Protein AF-A0A9R1LRE7-F1 (afdb_monomer_lite)

Radius of gyration: 34.48 Å; chains: 1; bounding box: 91×64×92 Å

InterPro domains:
  IPR006769 Calcium uniporter protein, C-terminal [PF04678] (88-245)
  IPR006769 Calcium uniporter protein, C-terminal [PF04678] (315-432)
  IPR039055 MCU family [PTHR13462] (25-250)

Secondary structure (DSSP, 8-state):
--SSSTTSSS---PPPHHHHHHHHHHHHHHHHS------HHHHHHHHHHHHHHHHHHHHHH-S-SEEEHHHHHHHHHHTTS-SSHHHHHHHHHHHHHTTSSEEETTEEES-HHHHHHHHHHHS-S-S-HHHHHHHHHHHHHHHHHHHHHHHHHHHHHHHHHHHHHHHHHHHHHHHHHIIIIIS-HHHHHHHHHHHHHHHHHHHHHHHHHH-S---HHHHHHHHHHHHHHHHHHHTT--HHHHHHHHHHHH-TT-SHHHHHHHHHHHHHHHHHHHHHT-SS---HHHHHHHHHHHTTSTTHHHHHHHHHHH-TTT--HHHHHHHHHHHHHHHHHHHHHHHHHHHHHHHHHHHHHHHHHHHHHHHHIIIIIS-HHHHHHHHHHHHHHHHHHHHHHHHHHTS-S-HHHHHHHHHHHHHHHHHHHTT--HHHHHHHHHHTT-------------

Sequence (450 aa):
MWRAAASRLLLHRRPSPATATAACTLQNRRLLSANAEFTTGEARRVVRLVGVEMLKRSLRDRSEEVISYGEFLEECVEAGAARTHGQAEVLARAMEQSGVVLFFRGKVYLHPEKVVDLVISALPPLVEESDSDAREKEFEALKKKKQEIETQAHRQVRRIVWTGLGFLQLELGLIARLTYLEFSWDVMAPMTYFIAGFHLLAAYAYFLITSSDMSYRTFMEGMFDTRWRKLCVRHGFDIEKYRELERQIRCPLGGEHSKAATKGIFADIEWWLSDRQKDQVDYSDAYNKLLWISKANPNHQKVCDLVKRAVPFALTPENEARKEELKQLQKMMKEIEGRAHKHARRIICFGFACLIFQFALFFRLTYWEFSWDRIEPIAFFFGGTQLVCGYAYFIITSRNPSLQDFLQTLFMSRRRKLCAKQNFDMKRYLELQKHSGCPRKGDYCSQGRN

pLDDT: mean 70.46, std 22.26, range [28.55, 96.75]

Foldseek 3Di:
DPPPPPPPPDDPDPDDPVVVVVVVVVVVVVVVPDPDPCDVVNVVVVQLVQLVVQLVVVLVPDPDQKAFLVVNLVSSCVSSNDVDSVRSVVVVVVCCVVVCWPDDPRMIGRCVVVVVVVVVVPPPPPPPPVVVVVLVVVLVVLVVVLVVLLVVLLVVLVVVVVVVVVVVVVVVVVLVCCPPPPDDVLVSVVVVVLVVLVVVLVVLVCCLVVVDFPDPVRVSVVSSVVSSVVSCVVVVRDPVSNVLSVQCVVDVLRDPVSVVVVCVVVVVVVVVVVVVPPPDDAQPPVVVVVLVVLVVDPPSVVVVVVVCVVCVPNDPVVVVVLVVVLVVLVVVLVVLLVVLLVVLSVVSVVVSVVSVVVSVVLVCCCPPPDPPVVVVVVVVVVVVVVVVVLVVCCVVVVDDSIVSVVSVVSSVVSSVVSCVVVVRDPVSNVVSCVVVVPPPPDPPPPDDDD

Structure (mmCIF, N/CA/C/O backbone):
data_AF-A0A9R1LRE7-F1
#
_entry.id   AF-A0A9R1LRE7-F1
#
loop_
_atom_site.group_PDB
_atom_site.id
_atom_site.type_symbol
_atom_site.label_atom_id
_atom_site.label_alt_id
_atom_site.label_comp_id
_atom_site.label_asym_id
_atom_site.label_entity_id
_atom_site.label_seq_id
_atom_site.pdbx_PDB_ins_code
_atom_site.Cartn_x
_atom_site.Cartn_y
_atom_site.Cartn_z
_atom_site.occupancy
_atom_site.B_iso_or_equiv
_atom_site.auth_seq_id
_atom_site.auth_comp_id
_atom_site.auth_asym_id
_atom_site.auth_atom_id
_atom_site.pdbx_PDB_model_num
ATOM 1 N N . MET A 1 1 ? 38.451 3.645 10.344 1.00 44.53 1 MET A N 1
ATOM 2 C CA . MET A 1 1 ? 37.082 4.054 10.747 1.00 44.53 1 MET A CA 1
ATOM 3 C C . MET A 1 1 ? 36.419 3.076 11.734 1.00 44.53 1 MET A C 1
ATOM 5 O O . MET A 1 1 ? 35.219 2.868 11.677 1.00 44.53 1 MET A O 1
ATOM 9 N N . TRP A 1 2 ? 37.168 2.535 12.704 1.00 33.25 2 TRP A N 1
ATOM 10 C CA . TRP A 1 2 ? 36.652 1.632 13.754 1.00 33.25 2 TRP A CA 1
ATOM 11 C C . TRP A 1 2 ? 37.168 2.035 15.148 1.00 33.25 2 TRP A C 1
ATOM 13 O O . TRP A 1 2 ? 37.520 1.206 15.976 1.00 33.25 2 TRP A O 1
ATOM 23 N N . ARG A 1 3 ? 37.254 3.347 15.407 1.00 32.31 3 ARG A N 1
ATOM 24 C CA . ARG A 1 3 ? 37.638 3.912 16.718 1.00 32.31 3 ARG A CA 1
ATOM 25 C C . ARG A 1 3 ? 36.594 4.865 17.320 1.00 32.31 3 ARG A C 1
ATOM 27 O O . ARG A 1 3 ? 36.801 5.366 18.412 1.00 32.31 3 ARG A O 1
ATOM 34 N N . ALA A 1 4 ? 35.448 5.059 16.659 1.00 36.66 4 ALA A N 1
ATOM 35 C CA . ALA A 1 4 ? 34.365 5.931 17.136 1.00 36.66 4 ALA A CA 1
ATOM 36 C C . ALA A 1 4 ? 33.168 5.176 17.760 1.00 36.66 4 ALA A C 1
ATOM 38 O O . ALA A 1 4 ? 32.253 5.804 18.286 1.00 36.66 4 ALA A O 1
ATOM 39 N N . ALA A 1 5 ? 33.164 3.837 17.728 1.00 37.34 5 ALA A N 1
ATOM 40 C CA . ALA A 1 5 ? 32.059 3.012 18.235 1.00 37.34 5 ALA A CA 1
ATOM 41 C C . ALA A 1 5 ? 32.324 2.379 19.619 1.00 37.34 5 ALA A C 1
ATOM 43 O O . ALA A 1 5 ? 31.395 1.888 20.253 1.00 37.34 5 ALA A O 1
ATOM 44 N N . ALA A 1 6 ? 33.564 2.424 20.121 1.00 33.22 6 ALA A N 1
ATOM 45 C CA . ALA A 1 6 ? 33.956 1.774 21.377 1.00 33.22 6 ALA A CA 1
ATOM 46 C C . ALA A 1 6 ? 33.820 2.666 22.630 1.00 33.22 6 ALA A C 1
ATOM 48 O O . ALA A 1 6 ? 34.062 2.204 23.739 1.00 33.22 6 ALA A O 1
ATOM 49 N N . SER A 1 7 ? 33.387 3.923 22.485 1.00 33.75 7 SER A N 1
ATOM 50 C CA . SER A 1 7 ? 33.208 4.857 23.613 1.00 33.75 7 SER A CA 1
ATOM 51 C C . SER A 1 7 ? 31.792 4.846 24.203 1.00 33.75 7 SER A C 1
ATOM 53 O O . SER A 1 7 ? 31.518 5.576 25.149 1.00 33.75 7 SER A O 1
ATOM 55 N N . ARG A 1 8 ? 30.867 4.047 23.647 1.00 38.97 8 ARG A N 1
ATOM 56 C CA . ARG A 1 8 ? 29.451 4.002 24.070 1.00 38.97 8 ARG A CA 1
ATOM 57 C C . ARG A 1 8 ? 29.076 2.786 24.925 1.00 38.97 8 ARG A C 1
ATOM 59 O O . ARG A 1 8 ? 27.901 2.615 25.227 1.00 38.97 8 ARG A O 1
ATOM 66 N N . LEU A 1 9 ? 30.044 1.955 25.324 1.00 35.66 9 LEU A N 1
ATOM 67 C CA . LEU A 1 9 ? 29.782 0.682 26.015 1.00 35.66 9 LEU A CA 1
ATOM 68 C C . LEU A 1 9 ? 30.499 0.494 27.361 1.00 35.66 9 LEU A C 1
ATOM 70 O O . LEU A 1 9 ? 30.480 -0.607 27.901 1.00 35.66 9 LEU A O 1
ATOM 74 N N . LEU A 1 10 ? 31.060 1.546 27.965 1.00 34.59 10 LEU A N 1
ATOM 75 C CA . LEU A 1 10 ? 31.605 1.452 29.322 1.00 34.59 10 LEU A CA 1
ATOM 76 C C . LEU A 1 10 ? 30.907 2.418 30.288 1.00 34.59 10 LEU A C 1
ATOM 78 O O . LEU A 1 10 ? 31.054 3.632 30.207 1.00 34.59 10 LEU A O 1
ATOM 82 N N . LEU A 1 11 ? 30.204 1.792 31.239 1.00 32.25 11 LEU A N 1
ATOM 83 C CA . LEU A 1 11 ? 29.792 2.287 32.556 1.00 32.25 11 LEU A CA 1
ATOM 84 C C . LEU A 1 11 ? 28.585 3.236 32.608 1.00 32.25 11 LEU A C 1
ATOM 86 O O . LEU A 1 11 ? 28.690 4.414 32.938 1.00 32.25 11 LEU A O 1
ATOM 90 N N . HIS A 1 12 ? 27.389 2.649 32.502 1.00 31.73 12 HIS A N 1
ATOM 91 C CA . HIS A 1 12 ? 26.226 3.139 33.247 1.00 31.73 12 HIS A CA 1
ATOM 92 C C . HIS A 1 12 ? 26.426 2.817 34.742 1.00 31.73 12 HIS A C 1
ATOM 94 O O . HIS A 1 12 ? 25.847 1.887 35.301 1.00 31.73 12 HIS A O 1
ATOM 100 N N . ARG A 1 13 ? 27.334 3.553 35.393 1.00 33.34 13 ARG A N 1
ATOM 101 C CA . ARG A 1 13 ? 27.478 3.539 36.850 1.00 33.34 13 ARG A CA 1
ATOM 102 C C . ARG A 1 13 ? 26.334 4.393 37.397 1.00 33.34 13 ARG A C 1
ATOM 104 O O . ARG A 1 13 ? 26.286 5.589 37.117 1.00 33.34 13 ARG A O 1
ATOM 111 N N . ARG A 1 14 ? 25.388 3.773 38.116 1.00 35.31 14 ARG A N 1
ATOM 112 C CA . ARG A 1 14 ? 24.304 4.484 38.818 1.00 35.31 14 ARG A CA 1
ATOM 113 C C . ARG A 1 14 ? 24.906 5.666 39.599 1.00 35.31 14 ARG A C 1
ATOM 115 O O . ARG A 1 14 ? 25.836 5.426 40.375 1.00 35.31 14 ARG A O 1
ATOM 122 N N . PRO A 1 15 ? 24.427 6.909 39.416 1.00 34.44 15 PRO A N 1
ATOM 123 C CA . PRO A 1 15 ? 24.863 8.005 40.266 1.00 34.44 15 PRO A CA 1
ATOM 124 C C . PRO A 1 15 ? 24.405 7.711 41.697 1.00 34.44 15 PRO A C 1
ATOM 126 O O . PRO A 1 15 ? 23.284 7.250 41.918 1.00 34.44 15 PRO A O 1
ATOM 129 N N . SER A 1 16 ? 25.295 7.922 42.668 1.00 37.50 16 SER A N 1
ATOM 130 C CA . SER A 1 16 ? 24.923 7.832 44.078 1.00 37.50 16 SER A CA 1
ATOM 131 C C . SER A 1 16 ? 23.875 8.915 44.392 1.00 37.50 16 SER A C 1
ATOM 133 O O . SER A 1 16 ? 23.846 9.956 43.726 1.00 37.50 16 SER A O 1
ATOM 135 N N . PRO A 1 17 ? 23.015 8.708 45.402 1.00 42.72 17 PRO A N 1
ATOM 136 C CA . PRO A 1 17 ? 21.925 9.629 45.722 1.00 42.72 17 PRO A CA 1
ATOM 137 C C . PRO A 1 17 ? 22.387 11.054 46.078 1.00 42.72 17 PRO A C 1
ATOM 139 O O . PRO A 1 17 ? 21.560 11.955 46.098 1.00 42.72 17 PRO A O 1
ATOM 142 N N . ALA A 1 18 ? 23.685 11.299 46.299 1.00 42.97 18 ALA A N 1
ATOM 143 C CA . ALA A 1 18 ? 24.215 12.627 46.612 1.00 42.97 18 ALA A CA 1
ATOM 144 C C . ALA A 1 18 ? 24.410 13.541 45.380 1.00 42.97 18 ALA A C 1
ATOM 146 O O . ALA A 1 18 ? 24.288 14.760 45.497 1.00 42.97 18 ALA A O 1
ATOM 147 N N . THR A 1 19 ? 24.678 12.998 44.183 1.00 40.38 19 THR A N 1
ATOM 148 C CA . THR A 1 19 ? 24.921 13.818 42.973 1.00 40.38 19 THR A CA 1
ATOM 149 C C . THR A 1 19 ? 23.644 14.196 42.219 1.00 40.38 19 THR A C 1
ATOM 151 O O . THR A 1 19 ? 23.616 15.237 41.561 1.00 40.38 19 THR A O 1
ATOM 154 N N . ALA A 1 20 ? 22.557 13.431 42.367 1.00 38.50 20 ALA A N 1
ATOM 155 C CA . ALA A 1 20 ? 21.243 13.795 41.823 1.00 38.50 20 ALA A CA 1
ATOM 156 C C . ALA A 1 20 ? 20.651 15.033 42.526 1.00 38.50 20 ALA A C 1
ATOM 158 O O . ALA A 1 20 ? 20.075 15.908 41.879 1.00 38.50 20 ALA A O 1
ATOM 159 N N . THR A 1 21 ? 20.874 15.161 43.837 1.00 41.50 21 THR A N 1
ATOM 160 C CA . THR A 1 21 ? 20.432 16.312 44.638 1.00 41.50 21 THR A CA 1
ATOM 161 C C . THR A 1 21 ? 21.209 17.583 44.286 1.00 41.50 21 THR A C 1
ATOM 163 O O . THR A 1 21 ? 20.626 18.665 44.223 1.00 41.50 21 THR A O 1
ATOM 166 N N . ALA A 1 22 ? 22.504 17.460 43.971 1.00 37.94 22 ALA A N 1
ATOM 167 C CA . ALA A 1 22 ? 23.341 18.572 43.510 1.00 37.94 22 ALA A CA 1
ATOM 168 C C . ALA A 1 22 ? 22.965 19.062 42.094 1.00 37.94 22 ALA A C 1
ATOM 170 O O . ALA A 1 22 ? 22.943 20.265 41.841 1.00 37.94 22 ALA A O 1
ATOM 171 N N . ALA A 1 23 ? 22.610 18.156 41.174 1.00 36.78 23 ALA A N 1
ATOM 172 C CA . ALA A 1 23 ? 22.159 18.530 39.830 1.00 36.78 23 ALA A CA 1
ATOM 173 C C . ALA A 1 23 ? 20.762 19.178 39.846 1.00 36.78 23 ALA A C 1
ATOM 175 O O . ALA A 1 23 ? 20.531 20.170 39.155 1.00 36.78 23 ALA A O 1
ATOM 176 N N . CYS A 1 24 ? 19.854 18.678 40.692 1.00 35.16 24 CYS A N 1
ATOM 177 C CA . CYS A 1 24 ? 18.519 19.252 40.867 1.00 35.16 24 CYS A CA 1
ATOM 178 C C . CYS A 1 24 ? 18.573 20.648 41.522 1.00 35.16 24 CYS A C 1
ATOM 180 O O . CYS A 1 24 ? 17.869 21.566 41.102 1.00 35.16 24 CYS A O 1
ATOM 182 N N . THR A 1 25 ? 19.481 20.861 42.483 1.00 38.91 25 THR A N 1
ATOM 183 C CA . THR A 1 25 ? 19.685 22.186 43.097 1.00 38.91 25 THR A CA 1
ATOM 184 C C . THR A 1 25 ? 20.354 23.184 42.148 1.00 38.91 25 THR A C 1
ATOM 186 O O . THR A 1 25 ? 19.974 24.353 42.154 1.00 38.91 25 THR A O 1
ATOM 189 N N . LEU A 1 26 ? 21.269 22.751 41.269 1.00 37.34 26 LEU A N 1
ATOM 190 C CA . LEU A 1 26 ? 21.862 23.610 40.230 1.00 37.34 26 LEU A CA 1
ATOM 191 C C . LEU A 1 26 ? 20.868 23.986 39.121 1.00 37.34 26 LEU A C 1
ATOM 193 O O . LEU A 1 26 ? 20.887 25.123 38.645 1.00 37.34 26 LEU A O 1
ATOM 197 N N . GLN A 1 27 ? 19.972 23.070 38.741 1.00 38.62 27 GLN A N 1
ATOM 198 C CA . GLN A 1 27 ? 18.913 23.339 37.764 1.00 38.62 27 GLN A CA 1
ATOM 199 C C . GLN A 1 27 ? 17.868 24.319 38.324 1.00 38.62 27 GLN A C 1
ATOM 201 O O . GLN A 1 27 ? 17.502 25.273 37.639 1.00 38.62 27 GLN A O 1
ATOM 206 N N . ASN A 1 28 ? 17.477 24.162 39.595 1.00 38.78 28 ASN A N 1
ATOM 207 C CA . ASN A 1 28 ? 16.606 25.126 40.278 1.00 38.78 28 ASN A CA 1
ATOM 208 C C . ASN A 1 28 ? 17.282 26.491 40.484 1.00 38.78 28 ASN A C 1
ATOM 210 O O . ASN A 1 28 ? 16.621 27.518 40.353 1.00 38.78 28 ASN A O 1
ATOM 214 N N . ARG A 1 29 ? 18.603 26.542 40.720 1.00 34.59 29 ARG A N 1
ATOM 215 C CA . ARG A 1 29 ? 19.335 27.820 40.807 1.00 34.59 29 ARG A CA 1
ATOM 216 C C . ARG A 1 29 ? 19.429 28.554 39.468 1.00 34.59 29 ARG A C 1
ATOM 218 O O . ARG A 1 29 ? 19.394 29.778 39.470 1.00 34.59 29 ARG A O 1
ATOM 225 N N . ARG A 1 30 ? 19.509 27.837 38.340 1.00 32.47 30 ARG A N 1
ATOM 226 C CA . ARG A 1 30 ? 19.494 28.447 36.995 1.00 32.47 30 ARG A CA 1
ATOM 227 C C . ARG A 1 30 ? 18.114 28.948 36.566 1.00 32.47 30 ARG A C 1
ATOM 229 O O . ARG A 1 30 ? 18.053 29.909 35.811 1.00 32.47 30 ARG A O 1
ATOM 236 N N . LEU A 1 31 ? 17.026 28.354 37.064 1.00 38.38 31 LEU A N 1
ATOM 237 C CA . LEU A 1 31 ? 15.672 28.883 36.846 1.00 38.38 31 LEU A CA 1
ATOM 238 C C . LEU A 1 31 ? 15.389 30.138 37.687 1.00 38.38 31 LEU A C 1
ATOM 240 O O . LEU A 1 31 ? 14.625 30.993 37.259 1.00 38.38 31 LEU A O 1
ATOM 244 N N . LEU A 1 32 ? 16.046 30.282 38.842 1.00 41.12 32 LEU A N 1
ATOM 245 C CA . LEU A 1 32 ? 15.925 31.459 39.712 1.00 41.12 32 LEU A CA 1
ATOM 246 C C . LEU A 1 32 ? 16.846 32.629 39.318 1.00 41.12 32 LEU A C 1
ATOM 248 O O . LEU A 1 32 ? 16.671 33.724 39.841 1.00 41.12 32 LEU A O 1
ATOM 252 N N . SER A 1 33 ? 17.820 32.427 38.420 1.00 38.34 33 SER A N 1
ATOM 253 C CA . SER A 1 33 ? 18.773 33.474 38.006 1.00 38.34 33 SER A CA 1
ATOM 254 C C . SER A 1 33 ? 18.504 34.069 36.621 1.00 38.34 33 SER A C 1
ATOM 256 O O . SER A 1 33 ? 19.324 34.837 36.121 1.00 38.34 33 SER A O 1
ATOM 258 N N . ALA A 1 34 ? 17.393 33.715 35.977 1.00 38.12 34 ALA A N 1
ATOM 259 C CA . ALA A 1 34 ? 16.931 34.398 34.780 1.00 38.12 34 ALA A CA 1
ATOM 260 C C . ALA A 1 34 ? 15.834 35.381 35.200 1.00 38.12 34 ALA A C 1
ATOM 262 O O . ALA A 1 34 ? 14.687 34.987 35.387 1.00 38.12 34 ALA A O 1
ATOM 263 N N . ASN A 1 35 ? 16.196 36.658 35.350 1.00 43.88 35 ASN A N 1
ATOM 264 C CA . ASN A 1 35 ? 15.250 37.776 35.358 1.00 43.88 35 ASN A CA 1
ATOM 265 C C . ASN A 1 35 ? 14.565 37.855 33.981 1.00 43.88 35 ASN A C 1
ATOM 267 O O . ASN A 1 35 ? 14.860 38.732 33.173 1.00 43.88 35 ASN A O 1
ATOM 271 N N . ALA A 1 36 ? 13.699 36.888 33.684 1.00 40.62 36 ALA A N 1
ATOM 272 C CA . ALA A 1 36 ? 12.708 36.996 32.634 1.00 40.62 36 ALA A CA 1
ATOM 273 C C . ALA A 1 36 ? 11.540 37.776 33.235 1.00 40.62 36 ALA A C 1
ATOM 275 O O . ALA A 1 36 ? 10.998 37.386 34.270 1.00 40.62 36 ALA A O 1
ATOM 276 N N . GLU A 1 37 ? 11.203 38.910 32.629 1.00 45.84 37 GLU A N 1
ATOM 277 C CA . GLU A 1 37 ? 10.051 39.717 33.016 1.00 45.84 37 GLU A CA 1
ATOM 278 C C . GLU A 1 37 ? 8.814 38.818 33.124 1.00 45.84 37 GLU A C 1
ATOM 280 O O . GLU A 1 37 ? 8.343 38.257 32.136 1.00 45.84 37 GLU A O 1
ATOM 285 N N . PHE A 1 38 ? 8.317 38.642 34.348 1.00 46.66 38 PHE A N 1
ATOM 286 C CA . PHE A 1 38 ? 7.159 37.809 34.639 1.00 46.66 38 PHE A CA 1
ATOM 287 C C . PHE A 1 38 ? 5.941 38.428 33.952 1.00 46.66 38 PHE A C 1
ATOM 289 O O . PHE A 1 38 ? 5.372 39.419 34.419 1.00 46.66 38 PHE A O 1
ATOM 296 N N . THR A 1 39 ? 5.565 37.891 32.792 1.00 57.75 39 THR A N 1
ATOM 297 C CA . THR A 1 39 ? 4.483 38.480 32.005 1.00 57.75 39 THR A CA 1
ATOM 298 C C . THR A 1 39 ? 3.169 38.386 32.778 1.00 57.75 39 THR A C 1
ATOM 300 O O . THR A 1 39 ? 2.882 37.402 33.464 1.00 57.75 39 THR A O 1
ATOM 303 N N . THR A 1 40 ? 2.299 39.394 32.649 1.00 56.41 40 THR A N 1
ATOM 304 C CA . THR A 1 40 ? 1.013 39.420 33.381 1.00 56.41 40 THR A CA 1
ATOM 305 C C . THR A 1 40 ? 0.112 38.210 33.074 1.00 56.41 40 THR A C 1
ATOM 307 O O . THR A 1 40 ? -0.834 37.936 33.816 1.00 56.41 40 THR A O 1
ATOM 310 N N . GLY A 1 41 ? 0.379 37.488 31.978 1.00 53.97 41 GLY A N 1
ATOM 311 C CA . GLY A 1 41 ? -0.268 36.226 31.620 1.00 53.97 41 GLY A CA 1
ATOM 312 C C . GLY A 1 41 ? 0.260 35.023 32.409 1.00 53.97 41 GLY A C 1
ATOM 313 O O . GLY A 1 41 ? -0.542 34.216 32.879 1.00 53.97 41 GLY A O 1
ATOM 314 N N . GLU A 1 42 ? 1.574 34.922 32.610 1.00 51.03 42 GLU A N 1
ATOM 315 C CA . GLU A 1 42 ? 2.209 33.887 33.441 1.00 51.03 42 GLU A CA 1
ATOM 316 C C . GLU A 1 42 ? 1.857 34.083 34.915 1.00 51.03 42 GLU A C 1
ATOM 318 O O . GLU A 1 42 ? 1.429 33.134 35.572 1.00 51.03 42 GLU A O 1
ATOM 323 N N . ALA A 1 43 ? 1.854 35.334 35.383 1.00 56.06 43 ALA A N 1
ATOM 324 C CA . ALA A 1 43 ? 1.352 35.701 36.705 1.00 56.06 43 ALA A CA 1
ATOM 325 C C . ALA A 1 43 ? -0.088 35.245 36.936 1.00 56.06 43 ALA A C 1
ATOM 327 O O . ALA A 1 43 ? -0.406 34.618 37.946 1.00 56.06 43 ALA A O 1
ATOM 328 N N . ARG A 1 44 ? -0.970 35.498 35.962 1.00 58.75 44 ARG A N 1
ATOM 329 C CA . ARG A 1 44 ? -2.376 35.085 36.037 1.00 58.75 44 ARG A CA 1
ATOM 330 C C . ARG A 1 44 ? -2.550 33.569 36.031 1.00 58.75 44 ARG A C 1
ATOM 332 O O . ARG A 1 44 ? -3.466 33.077 36.685 1.00 58.75 44 ARG A O 1
ATOM 339 N N . ARG A 1 45 ? -1.704 32.826 35.315 1.00 56.91 45 ARG A N 1
ATOM 340 C CA . ARG A 1 45 ? -1.730 31.354 35.329 1.00 56.91 45 ARG A CA 1
ATOM 341 C C . ARG A 1 45 ? -1.276 30.798 36.670 1.00 56.91 45 ARG A C 1
ATOM 343 O O . ARG A 1 45 ? -1.950 29.921 37.195 1.00 56.91 45 ARG A O 1
ATOM 350 N N . VAL A 1 46 ? -0.197 31.336 37.236 1.00 61.16 46 VAL A N 1
ATOM 351 C CA . VAL A 1 46 ? 0.309 30.915 38.549 1.00 61.16 46 VAL A CA 1
ATOM 352 C C . VAL A 1 46 ? -0.720 31.201 39.641 1.00 61.16 46 VAL A C 1
ATOM 354 O O . VAL A 1 46 ? -1.022 30.309 40.420 1.00 61.16 46 VAL A O 1
ATOM 357 N N . VAL A 1 47 ? -1.354 32.378 39.642 1.00 67.19 47 VAL A N 1
ATOM 358 C CA . VAL A 1 47 ? -2.419 32.704 40.611 1.00 67.19 47 VAL A CA 1
ATOM 359 C C . VAL A 1 47 ? -3.614 31.752 40.492 1.00 67.19 47 VAL A C 1
ATOM 361 O O . VAL A 1 47 ? -4.135 31.301 41.504 1.00 67.19 47 VAL A O 1
ATOM 364 N N . ARG A 1 48 ? -4.025 31.389 39.270 1.00 63.22 48 ARG A N 1
ATOM 365 C CA . ARG A 1 48 ? -5.100 30.403 39.058 1.00 63.22 48 ARG A CA 1
ATOM 366 C C . ARG A 1 48 ? -4.712 29.003 39.526 1.00 63.22 48 ARG A C 1
ATOM 368 O O . ARG A 1 48 ? -5.537 28.321 40.113 1.00 63.22 48 ARG A O 1
ATOM 375 N N . LEU A 1 49 ? -3.473 28.581 39.281 1.00 61.88 49 LEU A N 1
ATOM 376 C CA . LEU A 1 49 ? -2.958 27.292 39.750 1.00 61.88 49 LEU A CA 1
ATOM 377 C C . LEU A 1 49 ? -2.893 27.237 41.276 1.00 61.88 49 LEU A C 1
ATOM 379 O O . LEU A 1 49 ? -3.299 26.239 41.859 1.00 61.88 49 LEU A O 1
ATOM 383 N N . VAL A 1 50 ? -2.450 28.321 41.915 1.00 66.75 50 VAL A N 1
ATOM 384 C CA . VAL A 1 50 ? -2.479 28.457 43.375 1.00 66.75 50 VAL A CA 1
ATOM 385 C C . VAL A 1 50 ? -3.919 28.394 43.881 1.00 66.75 50 VAL A C 1
ATOM 387 O O . VAL A 1 50 ? -4.177 27.659 44.824 1.00 66.75 50 VAL A O 1
ATOM 390 N N . GLY A 1 51 ? -4.865 29.070 43.223 1.00 70.00 51 GLY A N 1
ATOM 391 C CA . GLY A 1 51 ? -6.286 29.005 43.581 1.00 70.00 51 GLY A CA 1
ATOM 392 C C . GLY A 1 51 ? -6.882 27.598 43.460 1.00 70.00 51 GLY A C 1
ATOM 393 O O . GLY A 1 51 ? -7.586 27.145 44.354 1.00 70.00 51 GLY A O 1
ATOM 394 N N . VAL A 1 52 ? -6.550 26.856 42.399 1.00 73.56 52 VAL A N 1
ATOM 395 C CA . VAL A 1 52 ? -6.987 25.457 42.224 1.00 73.56 52 VAL A CA 1
ATOM 396 C C . VAL A 1 52 ? -6.349 24.527 43.263 1.00 73.56 52 VAL A C 1
ATOM 398 O O . VAL A 1 52 ? -7.008 23.615 43.754 1.00 73.56 52 VAL A O 1
ATOM 401 N N . GLU A 1 53 ? -5.090 24.757 43.638 1.00 69.38 53 GLU A N 1
ATOM 402 C CA . GLU A 1 53 ? -4.417 23.962 44.671 1.00 69.38 53 GLU A CA 1
ATOM 403 C C . GLU A 1 53 ? -4.959 24.275 46.075 1.00 69.38 53 GLU A C 1
ATOM 405 O O . GLU A 1 53 ? -5.115 23.369 46.893 1.00 69.38 53 GLU A O 1
ATOM 410 N N . MET A 1 54 ? -5.307 25.536 46.346 1.00 72.88 54 MET A N 1
ATOM 411 C CA . MET A 1 54 ? -5.990 25.946 47.577 1.00 72.88 54 MET A CA 1
ATOM 412 C C . MET A 1 54 ? -7.397 25.353 47.656 1.00 72.88 54 MET A C 1
ATOM 414 O O . MET A 1 54 ? -7.753 24.797 48.691 1.00 72.88 54 MET A O 1
ATOM 418 N N . LEU A 1 55 ? -8.144 25.362 46.548 1.00 78.94 55 LEU A N 1
ATOM 419 C CA . LEU A 1 55 ? -9.439 24.691 46.439 1.00 78.94 55 LEU A CA 1
ATOM 420 C C . LEU A 1 55 ? -9.297 23.193 46.724 1.00 78.94 55 LEU A C 1
ATOM 422 O O . LEU A 1 55 ? -10.010 22.642 47.552 1.00 78.94 55 LEU A O 1
ATOM 426 N N . LYS A 1 56 ? -8.320 22.527 46.104 1.00 76.44 56 LYS A N 1
ATOM 427 C CA . LYS A 1 56 ? -8.061 21.099 46.325 1.00 76.44 56 LYS A CA 1
ATOM 428 C C . LYS A 1 56 ? -7.708 20.782 47.780 1.00 76.44 56 LYS A C 1
ATOM 430 O O . LYS A 1 56 ? -8.091 19.725 48.272 1.00 76.44 56 LYS A O 1
ATOM 435 N N . ARG A 1 57 ? -6.977 21.666 48.466 1.00 76.31 57 ARG A N 1
ATOM 436 C CA . ARG A 1 57 ? -6.676 21.520 49.898 1.00 76.31 57 ARG A CA 1
ATOM 437 C C . ARG A 1 57 ? -7.918 21.714 50.757 1.00 76.31 57 ARG A C 1
ATOM 439 O O . ARG A 1 57 ? -8.155 20.867 51.606 1.00 76.31 57 ARG A O 1
ATOM 446 N N . SER A 1 58 ? -8.719 22.746 50.487 1.00 72.69 58 SER A N 1
ATOM 447 C CA . SER A 1 58 ? -9.984 22.997 51.194 1.00 72.69 58 SER A CA 1
ATOM 448 C C . SER A 1 58 ? -10.929 21.795 51.088 1.00 72.69 58 SER A C 1
ATOM 450 O O . SER A 1 58 ? -11.420 21.273 52.086 1.00 72.69 58 SER A O 1
ATOM 452 N N . LEU A 1 59 ? -11.062 21.243 49.881 1.00 74.50 59 LEU A N 1
ATOM 453 C CA . LEU A 1 59 ? -11.872 20.053 49.623 1.00 74.50 59 LEU A CA 1
ATOM 454 C C . LEU A 1 59 ? -11.305 18.765 50.246 1.00 74.50 59 LEU A C 1
ATOM 456 O O . LEU A 1 59 ? -12.042 17.799 50.413 1.00 74.50 59 LEU A O 1
ATOM 460 N N . ARG A 1 60 ? -10.007 18.718 50.569 1.00 72.44 60 ARG A N 1
ATOM 461 C CA . ARG A 1 60 ? -9.357 17.551 51.191 1.00 72.44 60 ARG A CA 1
ATOM 462 C C . ARG A 1 60 ? -9.394 17.593 52.718 1.00 72.44 60 ARG A C 1
ATOM 464 O O . ARG A 1 60 ? -9.354 16.535 53.335 1.00 72.44 60 ARG A O 1
ATOM 471 N N . ASP A 1 61 ? -9.407 18.789 53.299 1.00 74.00 61 ASP A N 1
ATOM 472 C CA . ASP A 1 61 ? -9.391 19.004 54.752 1.00 74.00 61 ASP A CA 1
ATOM 473 C C . ASP A 1 61 ? -10.801 18.932 55.364 1.00 74.00 61 ASP A C 1
ATOM 475 O O . ASP A 1 61 ? -10.959 18.669 56.556 1.00 74.00 61 ASP A O 1
ATOM 479 N N . ARG A 1 62 ? -11.849 19.104 54.543 1.00 65.44 62 ARG A N 1
ATOM 480 C CA . ARG A 1 62 ? -13.238 18.888 54.966 1.00 65.44 62 ARG A CA 1
ATOM 481 C C . ARG A 1 62 ? -13.523 17.410 55.255 1.00 65.44 62 ARG A C 1
ATOM 483 O O . ARG A 1 62 ? -13.124 16.512 54.518 1.00 65.44 62 ARG A O 1
ATOM 490 N N . SER A 1 63 ? -14.301 17.179 56.312 1.00 58.34 63 SER A N 1
ATOM 491 C CA . SER A 1 63 ? -14.818 15.862 56.705 1.00 58.34 63 SER A CA 1
ATOM 492 C C . SER A 1 63 ? -16.071 15.434 55.927 1.00 58.34 63 SER A C 1
ATOM 494 O O . SER A 1 63 ? -16.449 14.264 55.976 1.00 58.34 63 SER A O 1
ATOM 496 N N . GLU A 1 64 ? -16.724 16.358 55.217 1.00 68.38 64 GLU A N 1
ATOM 497 C CA . GLU A 1 64 ? -17.947 16.100 54.454 1.00 68.38 64 GLU A CA 1
ATOM 498 C C . GLU A 1 64 ? -17.636 15.474 53.091 1.00 68.38 64 GLU A C 1
ATOM 500 O O . GLU A 1 64 ? -16.939 16.044 52.257 1.00 68.38 64 GLU A O 1
ATOM 505 N N . GLU A 1 65 ? -18.189 14.289 52.836 1.00 67.56 65 GLU A N 1
ATOM 506 C CA . GLU A 1 65 ? -17.935 13.543 51.596 1.00 67.56 65 GLU A CA 1
ATOM 507 C C . GLU A 1 65 ? -18.768 14.050 50.403 1.00 67.56 65 GLU A C 1
ATOM 509 O O . GLU A 1 65 ? -18.484 13.711 49.247 1.00 67.56 65 GLU A O 1
ATOM 514 N N . VAL A 1 66 ? -19.798 14.858 50.683 1.00 72.06 66 VAL A N 1
ATOM 515 C CA . VAL A 1 66 ? -20.813 15.309 49.730 1.00 72.06 66 VAL A CA 1
ATOM 516 C C . VAL A 1 66 ? -21.147 16.781 49.974 1.00 72.06 66 VAL A C 1
ATOM 518 O O . VAL A 1 66 ? -21.705 17.111 51.014 1.00 72.06 66 VAL A O 1
ATOM 521 N N . ILE A 1 67 ? -20.878 17.642 48.992 1.00 80.94 67 ILE A N 1
ATOM 522 C CA . ILE A 1 67 ? -21.152 19.091 49.048 1.00 80.94 67 ILE A CA 1
ATOM 523 C C . ILE A 1 67 ? -22.319 19.432 48.112 1.00 80.94 67 ILE A C 1
ATOM 525 O O . ILE A 1 67 ? -22.563 18.727 47.133 1.00 80.94 67 ILE A O 1
ATOM 529 N N . SER A 1 68 ? -23.090 20.487 48.377 1.00 83.56 68 SER A N 1
ATOM 530 C CA . SER A 1 68 ? -24.099 20.956 47.414 1.00 83.56 68 SER A CA 1
ATOM 531 C C . SER A 1 68 ? -23.453 21.644 46.198 1.00 83.56 68 SER A C 1
ATOM 533 O O . SER A 1 68 ? -22.361 22.197 46.282 1.00 83.56 68 SER A O 1
ATOM 535 N N . TYR A 1 69 ? -24.107 21.630 45.032 1.00 79.88 69 TYR A N 1
ATOM 536 C CA . TYR A 1 69 ? -23.538 22.266 43.833 1.00 79.88 69 TYR A CA 1
ATOM 537 C C . TYR A 1 69 ? -23.311 23.776 44.005 1.00 79.88 69 TYR A C 1
ATOM 539 O O . TYR A 1 69 ? -22.307 24.292 43.528 1.00 79.88 69 TYR A O 1
ATOM 547 N N . GLY A 1 70 ? -24.212 24.469 44.709 1.00 80.12 70 GLY A N 1
ATOM 548 C CA . GLY A 1 70 ? -24.069 25.901 44.993 1.00 80.12 70 GLY A CA 1
ATOM 549 C C . GLY A 1 70 ? -22.881 26.192 45.908 1.00 80.12 70 GLY A C 1
ATOM 550 O O . GLY A 1 70 ? -22.030 27.005 45.568 1.00 80.12 70 GLY A O 1
ATOM 551 N N . GLU A 1 71 ? -22.760 25.443 47.001 1.00 83.25 71 GLU A N 1
ATOM 552 C CA . GLU A 1 71 ? -21.664 25.588 47.966 1.00 83.25 71 GLU A CA 1
ATOM 553 C C . GLU A 1 71 ? -20.298 25.250 47.345 1.00 83.25 71 GLU A C 1
ATOM 555 O O . GLU A 1 71 ? -19.303 25.916 47.609 1.00 83.25 71 GLU A O 1
ATOM 560 N N . PHE A 1 72 ? -20.246 24.284 46.422 1.00 83.31 72 PHE A N 1
ATOM 561 C CA . PHE A 1 72 ? -19.033 23.993 45.654 1.00 83.31 72 PHE A CA 1
ATOM 562 C C . PHE A 1 72 ? -18.608 25.159 44.746 1.00 83.31 72 PHE A C 1
ATOM 564 O O . PHE A 1 72 ? -17.414 25.420 44.585 1.00 83.31 72 PHE A O 1
ATOM 571 N N . LEU A 1 73 ? -19.563 25.861 44.128 1.00 83.31 73 LEU A N 1
ATOM 572 C CA . LEU A 1 73 ? -19.266 27.021 43.284 1.00 83.31 73 LEU A CA 1
ATOM 573 C C . LEU A 1 73 ? -18.834 28.235 44.111 1.00 83.31 73 LEU A C 1
ATOM 575 O O . LEU A 1 73 ? -17.942 28.962 43.674 1.00 83.31 73 LEU A O 1
ATOM 579 N N . GLU A 1 74 ? -19.411 28.424 45.297 1.00 84.06 74 GLU A N 1
ATOM 580 C CA . GLU A 1 74 ? -18.975 29.439 46.262 1.00 84.06 74 GLU A CA 1
ATOM 581 C C . GLU A 1 74 ? -17.543 29.165 46.739 1.00 84.06 74 GLU A C 1
ATOM 583 O O . GLU A 1 74 ? -16.693 30.050 46.651 1.00 84.06 74 GLU A O 1
ATOM 588 N N . GLU A 1 75 ? -17.221 27.916 47.079 1.00 81.12 75 GLU A N 1
ATOM 589 C CA . GLU A 1 75 ? -15.873 27.491 47.477 1.00 81.12 75 GLU A CA 1
ATOM 590 C C . GLU A 1 75 ? -14.846 27.681 46.340 1.00 81.12 75 GLU A C 1
ATOM 592 O O . GLU A 1 75 ? -13.711 28.106 46.562 1.00 81.12 75 GLU A O 1
ATOM 597 N N . CYS A 1 76 ? -15.242 27.446 45.082 1.00 80.00 76 CYS A N 1
ATOM 598 C CA . CYS A 1 76 ? -14.395 27.737 43.919 1.00 80.00 76 CYS A CA 1
ATOM 599 C C . CYS A 1 76 ? -14.049 29.231 43.793 1.00 80.00 76 CYS A C 1
ATOM 601 O O . CYS A 1 76 ? -12.987 29.577 43.257 1.00 80.00 76 CYS A O 1
ATOM 603 N N . VAL A 1 77 ? -14.948 30.113 44.237 1.00 83.50 77 VAL A N 1
ATOM 604 C CA . VAL A 1 77 ? -14.750 31.566 44.225 1.00 83.50 77 VAL A CA 1
ATOM 605 C C . VAL A 1 77 ? -13.940 32.013 45.444 1.00 83.50 77 VAL A C 1
ATOM 607 O O . VAL A 1 77 ? -13.009 32.804 45.287 1.00 83.50 77 VAL A O 1
ATOM 610 N N . GLU A 1 78 ? -14.220 31.460 46.624 1.00 82.62 78 GLU A N 1
ATOM 611 C CA . GLU A 1 78 ? -13.536 31.775 47.883 1.00 82.62 78 GLU A CA 1
ATOM 612 C C . GLU A 1 78 ? -12.068 31.322 47.884 1.00 82.62 78 GLU A C 1
ATOM 614 O O . GLU A 1 78 ? -11.174 32.091 48.239 1.00 82.62 78 GLU A O 1
ATOM 619 N N . ALA A 1 79 ? -11.781 30.131 47.351 1.00 76.94 79 ALA A N 1
ATOM 620 C CA . ALA A 1 79 ? -10.418 29.629 47.182 1.00 76.94 79 ALA A CA 1
ATOM 621 C C . ALA A 1 79 ? -9.620 30.359 46.079 1.00 76.94 79 ALA A C 1
ATOM 623 O O . ALA A 1 79 ? -8.438 30.078 45.861 1.00 76.94 79 ALA A O 1
ATOM 624 N N . GLY A 1 80 ? -10.248 31.285 45.342 1.00 70.38 80 GLY A N 1
ATOM 625 C CA . GLY A 1 80 ? -9.612 32.066 44.280 1.00 70.38 80 GLY A CA 1
ATOM 626 C C . GLY A 1 80 ? -9.339 31.286 42.987 1.00 70.38 80 GLY A C 1
ATOM 627 O O . GLY A 1 80 ? -8.607 31.775 42.118 1.00 70.38 80 GLY A O 1
ATOM 628 N N . ALA A 1 81 ? -9.920 30.091 42.828 1.00 70.12 81 ALA A N 1
ATOM 629 C CA . ALA A 1 81 ? -9.807 29.276 41.616 1.00 70.12 81 ALA A CA 1
ATOM 630 C C . ALA A 1 81 ? -10.603 29.875 40.438 1.00 70.12 81 ALA A C 1
ATOM 632 O O . ALA A 1 81 ? -10.161 29.816 39.285 1.00 70.12 81 ALA A O 1
ATOM 633 N N . ALA A 1 82 ? -11.738 30.522 40.724 1.00 73.50 82 ALA A N 1
ATOM 634 C CA . ALA A 1 82 ? -12.562 31.255 39.767 1.00 73.50 82 ALA A CA 1
ATOM 635 C C . ALA A 1 82 ? -12.910 32.659 40.292 1.00 73.50 82 ALA A C 1
ATOM 637 O O . ALA A 1 82 ? -13.129 32.854 41.477 1.00 73.50 82 ALA A O 1
ATOM 638 N N . ARG A 1 83 ? -12.982 33.667 39.409 1.00 68.75 83 ARG A N 1
ATOM 639 C CA . ARG A 1 83 ? -13.332 35.052 39.810 1.00 68.75 83 ARG A CA 1
ATOM 640 C C . ARG A 1 83 ? -14.825 35.366 39.723 1.00 68.75 83 ARG A C 1
ATOM 642 O O . ARG A 1 83 ? -15.263 36.405 40.194 1.00 68.75 83 ARG A O 1
ATOM 649 N N . THR A 1 84 ? -15.576 34.529 39.016 1.00 78.62 84 THR A N 1
ATOM 650 C CA . THR A 1 84 ? -17.001 34.717 38.715 1.00 78.62 84 THR A CA 1
ATOM 651 C C . THR A 1 84 ? -17.688 33.362 38.716 1.00 78.62 84 THR A C 1
ATOM 653 O O . THR A 1 84 ? -17.072 32.366 38.333 1.00 78.62 84 THR A O 1
ATOM 656 N N . HIS A 1 85 ? -18.971 33.341 39.078 1.00 74.50 85 HIS A N 1
ATOM 657 C CA . HIS A 1 85 ? -19.775 32.118 39.147 1.00 74.50 85 HIS A CA 1
ATOM 658 C C . HIS A 1 85 ? -19.783 31.343 37.814 1.00 74.50 85 HIS A C 1
ATOM 660 O O . HIS A 1 85 ? -19.572 30.136 37.788 1.00 74.50 85 HIS A O 1
ATOM 666 N N . GLY A 1 86 ? -19.856 32.044 36.675 1.00 73.88 86 GLY A N 1
ATOM 667 C CA . GLY A 1 86 ? -19.768 31.408 35.353 1.00 73.88 86 GLY A CA 1
ATOM 668 C C . GLY A 1 86 ? -18.399 30.783 35.030 1.00 73.88 86 GLY A C 1
ATOM 669 O O . GLY A 1 86 ? -18.327 29.799 34.300 1.00 73.88 86 GLY A O 1
ATOM 670 N N . GLN A 1 87 ? -17.294 31.303 35.583 1.00 73.44 87 GLN A N 1
ATOM 671 C CA . GLN A 1 87 ? -15.978 30.652 35.458 1.00 73.44 87 GLN A CA 1
ATOM 672 C C . GLN A 1 87 ? -15.859 29.435 36.380 1.00 73.44 87 GLN A C 1
ATOM 674 O O . GLN A 1 87 ? -15.199 28.464 36.007 1.00 73.44 87 GLN A O 1
ATOM 679 N N . ALA A 1 88 ? -16.510 29.474 37.545 1.00 76.00 88 ALA A N 1
ATOM 680 C CA . ALA A 1 88 ? -16.590 28.341 38.460 1.00 76.00 88 ALA A CA 1
ATOM 681 C C . ALA A 1 88 ? -17.376 27.179 37.832 1.00 76.00 88 ALA A C 1
ATOM 683 O O . ALA A 1 88 ? -16.939 26.039 37.926 1.00 76.00 88 ALA A O 1
ATOM 684 N N . GLU A 1 89 ? -18.450 27.452 37.084 1.00 78.94 89 GLU A N 1
ATOM 685 C CA . GLU A 1 89 ? -19.201 26.420 36.350 1.00 78.94 89 GLU A CA 1
ATOM 686 C C . GLU A 1 89 ? -18.363 25.724 35.267 1.00 78.94 89 GLU A C 1
ATOM 688 O O . GLU A 1 89 ? -18.420 24.503 35.112 1.00 78.94 89 GLU A O 1
ATOM 693 N N . VAL A 1 90 ? -17.553 26.483 34.521 1.00 74.38 90 VAL A N 1
ATOM 694 C CA . VAL A 1 90 ? -16.644 25.913 33.512 1.00 74.38 90 VAL A CA 1
ATOM 695 C C . VAL A 1 90 ? -15.562 25.059 34.177 1.00 74.38 90 VAL A C 1
ATOM 697 O O . VAL A 1 90 ? -15.243 23.979 33.677 1.00 74.38 90 VAL A O 1
ATOM 700 N N . LEU A 1 91 ? -15.025 25.510 35.314 1.00 74.69 91 LEU A N 1
ATOM 701 C CA . LEU A 1 91 ? -14.060 24.747 36.104 1.00 74.69 91 LEU A CA 1
ATOM 702 C C . LEU A 1 91 ? -14.688 23.468 36.678 1.00 74.69 91 LEU A C 1
ATOM 704 O O . LEU A 1 91 ? -14.089 22.404 36.561 1.00 74.69 91 LEU A O 1
ATOM 708 N N . ALA A 1 92 ? -15.910 23.544 37.204 1.00 75.56 92 ALA A N 1
ATOM 709 C CA . ALA A 1 92 ? -16.663 22.403 37.720 1.00 75.56 92 ALA A CA 1
ATOM 710 C C . ALA A 1 92 ? -16.869 21.330 36.641 1.00 75.56 92 ALA A C 1
ATOM 712 O O . ALA A 1 92 ? -16.560 20.162 36.861 1.00 75.56 92 ALA A O 1
ATOM 713 N N . ARG A 1 93 ? -17.283 21.734 35.432 1.00 73.50 93 ARG A N 1
ATOM 714 C CA . ARG A 1 93 ? -17.413 20.820 34.282 1.00 73.50 93 ARG A CA 1
ATOM 715 C C . ARG A 1 93 ? -16.078 20.198 33.876 1.00 73.50 93 ARG A C 1
ATOM 717 O O . ARG A 1 93 ? -16.033 19.030 33.506 1.00 73.50 93 ARG A O 1
ATOM 724 N N . ALA A 1 94 ? -14.981 20.952 33.946 1.00 67.62 94 ALA A N 1
ATOM 725 C CA . ALA A 1 94 ? -13.649 20.415 33.673 1.00 67.62 94 ALA A CA 1
ATOM 726 C C . ALA A 1 94 ? -13.191 19.415 34.757 1.00 67.62 94 ALA A C 1
ATOM 728 O O . ALA A 1 94 ? -12.544 18.416 34.438 1.00 67.62 94 ALA A O 1
ATOM 729 N N . MET A 1 95 ? -13.550 19.645 36.024 1.00 67.44 95 MET A N 1
ATOM 730 C CA . MET A 1 95 ? -13.291 18.719 37.137 1.00 67.44 95 MET A CA 1
ATOM 731 C C . MET A 1 95 ? -14.135 17.437 37.039 1.00 67.44 95 MET A C 1
ATOM 733 O O . MET A 1 95 ? -13.627 16.357 37.334 1.00 67.44 95 MET A O 1
ATOM 737 N N . GLU A 1 96 ? -15.368 17.536 36.537 1.00 70.12 96 GLU A N 1
ATOM 738 C CA . GLU A 1 96 ? -16.224 16.385 36.211 1.00 70.12 96 GLU A CA 1
ATOM 739 C C . GLU A 1 96 ? -15.644 15.546 35.068 1.00 70.12 96 GLU A C 1
ATOM 741 O O . GLU A 1 96 ? -15.468 14.338 35.191 1.00 70.12 96 GLU A O 1
ATOM 746 N N . GLN A 1 97 ? -15.280 16.196 33.958 1.00 60.81 97 GLN A N 1
ATOM 747 C CA . GLN A 1 97 ? -14.722 15.526 32.777 1.00 60.81 97 GLN A CA 1
ATOM 748 C C . GLN A 1 97 ? -13.363 14.876 33.045 1.00 60.81 97 GLN A C 1
ATOM 750 O O . GLN A 1 97 ? -13.013 13.891 32.398 1.00 60.81 97 GLN A O 1
ATOM 755 N N . SER A 1 98 ? -12.590 15.426 33.984 1.00 60.03 98 SER A N 1
ATOM 756 C CA . SER A 1 98 ? -11.322 14.839 34.428 1.00 60.03 98 SER A CA 1
ATOM 757 C C . SER A 1 98 ? -11.490 13.759 35.500 1.00 60.03 98 SER A C 1
ATOM 759 O O . SER A 1 98 ? -10.505 13.111 35.844 1.00 60.03 98 SER A O 1
ATOM 761 N N . GLY A 1 99 ? -12.712 13.530 35.997 1.00 56.97 99 GLY A N 1
ATOM 762 C CA . GLY A 1 99 ? -13.018 12.478 36.966 1.00 56.97 99 GLY A CA 1
ATOM 763 C C . GLY A 1 99 ? -12.530 12.762 38.389 1.00 56.97 99 GLY A C 1
ATOM 764 O O . GLY A 1 99 ? -12.438 11.837 39.188 1.00 56.97 99 GLY A O 1
ATOM 765 N N . VAL A 1 100 ? -12.201 14.018 38.712 1.00 64.94 100 VAL A N 1
ATOM 766 C CA . VAL A 1 100 ? -11.723 14.415 40.051 1.00 64.94 100 VAL A CA 1
ATOM 767 C C . VAL A 1 100 ? -12.886 14.528 41.038 1.00 64.94 100 VAL A C 1
ATOM 769 O O . VAL A 1 100 ? -12.711 14.287 42.227 1.00 64.94 100 VAL A O 1
ATOM 772 N N . VAL A 1 101 ? -14.071 14.892 40.547 1.00 67.19 101 VAL A N 1
ATOM 773 C CA . VAL A 1 101 ? -15.279 15.124 41.344 1.00 67.19 101 VAL A CA 1
ATOM 774 C C . VAL A 1 101 ? -16.492 14.620 40.561 1.00 67.19 101 VAL A C 1
ATOM 776 O O . VAL A 1 101 ? -16.569 14.834 39.352 1.00 67.19 101 VAL A O 1
ATOM 779 N N . LEU A 1 102 ? -17.442 13.963 41.229 1.00 66.88 102 LEU A N 1
ATOM 780 C CA . LEU A 1 102 ? -18.653 13.424 40.597 1.00 66.88 102 LEU A CA 1
ATOM 781 C C . LEU A 1 102 ? -19.884 14.263 40.973 1.00 66.88 102 LEU A C 1
ATOM 783 O O . LEU A 1 102 ? -20.199 14.412 42.153 1.00 66.88 102 LEU A O 1
ATOM 787 N N . PHE A 1 103 ? -20.620 14.768 39.981 1.00 74.56 103 PHE A N 1
ATOM 788 C CA . PHE A 1 103 ? -21.857 15.520 40.202 1.00 74.56 103 PHE A CA 1
ATOM 789 C C . PHE A 1 103 ? -23.076 14.601 40.070 1.00 74.56 103 PHE A C 1
ATOM 791 O O . PHE A 1 103 ? -23.363 14.068 39.002 1.00 74.56 103 PHE A O 1
ATOM 798 N N . PHE A 1 104 ? -23.849 14.436 41.145 1.00 63.62 104 PHE A N 1
ATOM 799 C CA . PHE A 1 104 ? -25.054 13.607 41.137 1.00 63.62 104 PHE A CA 1
ATOM 800 C C . PHE A 1 104 ? -26.186 14.270 41.933 1.00 63.62 104 PHE A C 1
ATOM 802 O O . PHE A 1 104 ? -26.023 14.650 43.088 1.00 63.62 104 PHE A O 1
ATOM 809 N N . ARG A 1 105 ? -27.351 14.461 41.291 1.00 59.66 105 ARG A N 1
ATOM 810 C CA . ARG A 1 105 ? -28.570 15.086 41.864 1.00 59.66 105 ARG A CA 1
ATOM 811 C C . ARG A 1 105 ? -28.345 16.429 42.589 1.00 59.66 105 ARG A C 1
ATOM 813 O O . ARG A 1 105 ? -28.948 16.684 43.624 1.00 59.66 105 ARG A O 1
ATOM 820 N N . GLY A 1 106 ? -27.494 17.296 42.034 1.00 60.97 106 GLY A N 1
ATOM 821 C CA . GLY A 1 106 ? -27.207 18.617 42.621 1.00 60.97 106 GLY A CA 1
ATOM 822 C C . GLY A 1 106 ? -26.265 18.566 43.829 1.00 60.97 106 GLY A C 1
ATOM 823 O O . GLY A 1 106 ? -26.099 19.571 44.516 1.00 60.97 106 GLY A O 1
ATOM 824 N N . LYS A 1 107 ? -25.648 17.404 44.067 1.00 72.69 107 LYS A N 1
ATOM 825 C CA . LYS A 1 107 ? -24.605 17.172 45.058 1.00 72.69 107 LYS A CA 1
ATOM 826 C C . LYS A 1 107 ? -23.297 16.783 44.371 1.00 72.69 107 LYS A C 1
ATOM 828 O O . LYS A 1 107 ? -23.296 16.255 43.259 1.00 72.69 107 LYS A O 1
ATOM 833 N N . VAL A 1 108 ? -22.198 17.068 45.040 1.00 75.31 108 VAL A N 1
ATOM 834 C CA . VAL A 1 108 ? -20.827 17.021 44.555 1.00 75.31 108 VAL A CA 1
ATOM 835 C C . VAL A 1 108 ? -20.072 16.042 45.440 1.00 75.31 108 VAL A C 1
ATOM 837 O O . VAL A 1 108 ? -19.842 16.315 46.614 1.00 75.31 108 VAL A O 1
ATOM 840 N N . TYR A 1 109 ? -19.733 14.882 44.892 1.00 73.38 109 TYR A N 1
ATOM 841 C CA . TYR A 1 109 ? -19.006 13.833 45.596 1.00 73.38 109 TYR A CA 1
ATOM 842 C C . TYR A 1 109 ? -17.514 14.029 45.363 1.00 73.38 109 TYR A C 1
ATOM 844 O O . TYR A 1 109 ? -17.032 13.933 44.231 1.00 73.38 109 TYR A O 1
ATOM 852 N N . LEU A 1 110 ? -16.788 14.300 46.443 1.00 74.12 110 LEU A N 1
ATOM 853 C CA . LEU A 1 110 ? -15.355 14.602 46.400 1.00 74.12 110 LEU A CA 1
ATOM 854 C C . LEU A 1 110 ? -14.482 13.355 46.235 1.00 74.12 110 LEU A C 1
ATOM 856 O O . LEU A 1 110 ? -13.351 13.446 45.771 1.00 74.12 110 LEU A O 1
ATOM 860 N N . HIS A 1 111 ? -15.020 12.190 46.599 1.00 67.44 111 HIS A N 1
ATOM 861 C CA . HIS A 1 111 ? -14.317 10.912 46.572 1.00 67.44 111 HIS A CA 1
ATOM 862 C C . HIS A 1 111 ? -15.065 9.921 45.672 1.00 67.44 111 HIS A C 1
ATOM 864 O O . HIS A 1 111 ? -15.813 9.077 46.174 1.00 67.44 111 HIS A O 1
ATOM 870 N N . PRO A 1 112 ? -14.889 10.005 44.340 1.00 60.78 112 PRO A N 1
ATOM 871 C CA . PRO A 1 112 ? -15.554 9.099 43.405 1.00 60.78 112 PRO A CA 1
ATOM 872 C C . PRO A 1 112 ? -15.180 7.628 43.643 1.00 60.78 112 PRO A C 1
ATOM 874 O O . PRO A 1 112 ? -16.009 6.759 43.400 1.00 60.78 112 PRO A O 1
ATOM 877 N N . GLU A 1 113 ? -13.992 7.344 44.188 1.00 58.56 113 GLU A N 1
ATOM 878 C CA . GLU A 1 113 ? -13.541 5.982 44.517 1.00 58.56 113 GLU A CA 1
ATOM 879 C C . GLU A 1 113 ? -14.452 5.303 45.549 1.00 58.56 113 GLU A C 1
ATOM 881 O O . GLU A 1 113 ? -14.894 4.181 45.336 1.00 58.56 113 GLU A O 1
ATOM 886 N N . LYS A 1 114 ? -14.870 6.024 46.596 1.00 60.25 114 LYS A N 1
ATOM 887 C CA . LYS A 1 114 ? -15.789 5.477 47.605 1.00 60.25 114 LYS A CA 1
ATOM 888 C C . LYS A 1 114 ? -17.204 5.275 47.068 1.00 60.25 114 LYS A C 1
ATOM 890 O O . LYS A 1 114 ? -17.897 4.364 47.502 1.00 60.25 114 LYS A O 1
ATOM 895 N N . VAL A 1 115 ? -17.654 6.119 46.134 1.00 58.66 115 VAL A N 1
ATOM 896 C CA . VAL A 1 115 ? -18.950 5.933 45.457 1.00 58.66 115 VAL A CA 1
ATOM 897 C C . VAL A 1 115 ? -18.898 4.694 44.572 1.00 58.66 115 VAL A C 1
ATOM 899 O O . VAL A 1 115 ? -19.859 3.935 44.536 1.00 58.66 115 VAL A O 1
ATOM 902 N N . VAL A 1 116 ? -17.769 4.455 43.904 1.00 55.28 116 VAL A N 1
ATOM 903 C CA . VAL A 1 116 ? -17.524 3.218 43.161 1.00 55.28 116 VAL A CA 1
ATOM 904 C C . VAL A 1 116 ? -17.524 2.016 44.111 1.00 55.28 116 VAL A C 1
ATOM 906 O O . VAL A 1 116 ? -18.234 1.061 43.826 1.00 55.28 116 VAL A O 1
ATOM 909 N N . ASP A 1 117 ? -16.872 2.084 45.273 1.00 53.16 117 ASP A N 1
ATOM 910 C CA . ASP A 1 117 ? -16.881 1.009 46.282 1.00 53.16 117 ASP A CA 1
ATOM 911 C C . ASP A 1 117 ? -18.276 0.764 46.890 1.00 53.16 117 ASP A C 1
ATOM 913 O O . ASP A 1 117 ? -18.677 -0.375 47.134 1.00 53.16 117 ASP A O 1
ATOM 917 N N . LEU A 1 118 ? -19.063 1.823 47.095 1.00 55.06 118 LEU A N 1
ATOM 918 C CA . LEU A 1 118 ? -20.460 1.750 47.535 1.00 55.06 118 LEU A CA 1
ATOM 919 C C . LEU A 1 118 ? -21.363 1.144 46.456 1.00 55.06 118 LEU A C 1
ATOM 921 O O . LEU A 1 118 ? -22.260 0.372 46.767 1.00 55.06 118 LEU A O 1
ATOM 925 N N . VAL A 1 119 ? -21.121 1.455 45.182 1.00 51.81 119 VAL A N 1
ATOM 926 C CA . VAL A 1 119 ? -21.840 0.856 44.049 1.00 51.81 119 VAL A CA 1
ATOM 927 C C . VAL A 1 119 ? -21.434 -0.606 43.859 1.00 51.81 119 VAL A C 1
ATOM 929 O O . VAL A 1 119 ? -22.295 -1.434 43.581 1.00 51.81 119 VAL A O 1
ATOM 932 N N . ILE A 1 120 ? -20.155 -0.938 44.052 1.00 51.62 120 ILE A N 1
ATOM 933 C CA . ILE A 1 120 ? -19.637 -2.312 44.033 1.00 51.62 120 ILE A CA 1
ATOM 934 C C . ILE A 1 120 ? -20.233 -3.128 45.187 1.00 51.62 120 ILE A C 1
ATOM 936 O O . ILE A 1 120 ? -20.635 -4.265 44.969 1.00 51.62 120 ILE A O 1
ATOM 940 N N . SER A 1 121 ? -20.346 -2.551 46.387 1.00 51.00 121 SER A N 1
ATOM 941 C CA . SER A 1 121 ? -20.915 -3.226 47.566 1.00 51.00 121 SER A CA 1
ATOM 942 C C . SER A 1 121 ? -22.447 -3.269 47.593 1.00 51.00 121 SER A C 1
ATOM 944 O O . SER A 1 121 ? -23.015 -4.171 48.205 1.00 51.00 121 SER A O 1
ATOM 946 N N . ALA A 1 122 ? -23.130 -2.332 46.928 1.00 45.97 122 ALA A N 1
ATOM 947 C CA . ALA A 1 122 ? -24.586 -2.342 46.752 1.00 45.97 122 ALA A CA 1
ATOM 948 C C . ALA A 1 122 ? -25.051 -3.218 45.575 1.00 45.97 122 ALA A C 1
ATOM 950 O O . ALA A 1 122 ? -26.241 -3.530 45.469 1.00 45.97 122 ALA A O 1
ATOM 951 N N . LEU A 1 123 ? -24.140 -3.619 44.684 1.00 44.75 123 LEU A N 1
ATOM 952 C CA . LEU A 1 123 ? -24.416 -4.651 43.694 1.00 44.75 123 LEU A CA 1
ATOM 953 C C . LEU A 1 123 ? -24.515 -6.004 44.423 1.00 44.75 123 LEU A C 1
ATOM 955 O O . LEU A 1 123 ? -23.667 -6.289 45.267 1.00 44.75 123 LEU A O 1
ATOM 959 N N . PRO A 1 124 ? -25.517 -6.857 44.131 1.00 43.56 124 PRO A N 1
ATOM 960 C CA . PRO A 1 124 ? -25.584 -8.173 44.750 1.00 43.56 124 PRO A CA 1
ATOM 961 C C . PRO A 1 124 ? -24.254 -8.915 44.541 1.00 43.56 124 PRO A C 1
ATOM 963 O O . PRO A 1 124 ? -23.756 -8.913 43.410 1.00 43.56 124 PRO A O 1
ATOM 966 N N . PRO A 1 125 ? -23.716 -9.618 45.554 1.00 45.00 125 PRO A N 1
ATOM 967 C CA . PRO A 1 125 ? -22.500 -10.432 45.443 1.00 45.00 125 PRO A CA 1
ATOM 968 C C . PRO A 1 125 ? -22.733 -11.715 44.614 1.00 45.00 125 PRO A C 1
ATOM 970 O O . PRO A 1 125 ? -22.152 -12.759 44.871 1.00 45.00 125 PRO A O 1
ATOM 973 N N . LEU A 1 126 ? -23.628 -11.662 43.624 1.00 42.62 126 LEU A N 1
ATOM 974 C CA . LEU A 1 126 ? -24.018 -12.776 42.762 1.00 42.62 126 LEU A CA 1
ATOM 975 C C . LEU A 1 126 ? -23.159 -12.876 41.495 1.00 42.62 126 LEU A C 1
ATOM 977 O O . LEU A 1 126 ? -23.539 -13.562 40.549 1.00 42.62 126 LEU A O 1
ATOM 981 N N . VAL A 1 127 ? -22.001 -12.217 41.453 1.00 48.00 127 VAL A N 1
ATOM 982 C CA . VAL A 1 127 ? -20.895 -12.794 40.692 1.00 48.00 127 VAL A CA 1
ATOM 983 C C . VAL A 1 127 ? -20.206 -13.714 41.682 1.00 48.00 127 VAL A C 1
ATOM 985 O O . VAL A 1 127 ? -19.427 -13.252 42.508 1.00 48.00 127 VAL A O 1
ATOM 988 N N . GLU A 1 128 ? -20.572 -14.995 41.652 1.00 47.62 128 GLU A N 1
ATOM 989 C CA . GLU A 1 128 ? -19.793 -16.047 42.297 1.00 47.62 128 GLU A CA 1
ATOM 990 C C . GLU A 1 128 ? -18.301 -15.770 42.042 1.00 47.62 128 GLU A C 1
ATOM 992 O O . GLU A 1 128 ? -17.861 -15.782 40.889 1.00 47.62 128 GLU A O 1
ATOM 997 N N . GLU A 1 129 ? -17.516 -15.487 43.089 1.00 48.44 129 GLU A N 1
ATOM 998 C CA . GLU A 1 129 ? -16.062 -15.276 42.967 1.00 48.44 129 GLU A CA 1
ATOM 999 C C . GLU A 1 129 ? -15.402 -16.459 42.234 1.00 48.44 129 GLU A C 1
ATOM 1001 O O . GLU A 1 129 ? -14.485 -16.276 41.433 1.00 48.44 129 GLU A O 1
ATOM 1006 N N . SER A 1 130 ? -15.961 -17.666 42.394 1.00 53.50 130 SER A N 1
ATOM 1007 C CA . SER A 1 130 ? -15.555 -18.866 41.661 1.00 53.50 130 SER A CA 1
ATOM 1008 C C . SER A 1 130 ? -15.735 -18.773 40.143 1.00 53.50 130 SER A C 1
ATOM 1010 O O . SER A 1 130 ? -14.928 -19.341 39.407 1.00 53.50 130 SER A O 1
ATOM 1012 N N . ASP A 1 131 ? -16.760 -18.070 39.659 1.00 59.06 131 ASP A N 1
ATOM 1013 C CA . ASP A 1 131 ? -17.085 -17.961 38.234 1.00 59.06 131 ASP A CA 1
ATOM 1014 C C . ASP A 1 131 ? -16.273 -16.837 37.558 1.00 59.06 131 ASP A C 1
ATOM 1016 O O . ASP A 1 131 ? -15.884 -16.953 36.393 1.00 59.06 131 ASP A O 1
ATOM 1020 N N . SER A 1 132 ? -15.910 -15.788 38.310 1.00 66.25 132 SER A N 1
ATOM 1021 C CA . SER A 1 132 ? -14.940 -14.769 37.875 1.00 66.25 132 SER A CA 1
ATOM 1022 C C . SER A 1 132 ? -13.539 -15.370 37.709 1.00 66.25 132 SER A C 1
ATOM 1024 O O . SER A 1 132 ? -12.940 -15.271 36.635 1.00 66.25 132 SER A O 1
ATOM 1026 N N . ASP A 1 133 ? -13.062 -16.098 38.723 1.00 74.38 133 ASP A N 1
ATOM 1027 C CA . ASP A 1 133 ? -11.756 -16.766 38.701 1.00 74.38 133 ASP A CA 1
ATOM 1028 C C . ASP A 1 133 ? -11.659 -17.833 37.597 1.00 74.38 133 ASP A C 1
ATOM 1030 O O . ASP A 1 133 ? -10.600 -18.040 36.992 1.00 74.38 133 ASP A O 1
ATOM 1034 N N . ALA A 1 134 ? -12.760 -18.537 37.310 1.00 81.06 134 ALA A N 1
ATOM 1035 C CA . ALA A 1 134 ? -12.829 -19.498 36.212 1.00 81.06 134 ALA A CA 1
ATOM 1036 C C . ALA A 1 134 ? -12.717 -18.810 34.840 1.00 81.06 134 ALA A C 1
ATOM 1038 O O . ALA A 1 134 ? -11.942 -19.256 33.987 1.00 81.06 134 ALA A O 1
ATOM 1039 N N . ARG A 1 135 ? -13.421 -17.689 34.633 1.00 79.06 135 ARG A N 1
ATOM 1040 C CA . ARG A 1 135 ? -13.361 -16.906 33.385 1.00 79.06 135 ARG A CA 1
ATOM 1041 C C . ARG A 1 135 ? -11.992 -16.284 33.151 1.00 79.06 135 ARG A C 1
ATOM 1043 O O . ARG A 1 135 ? -11.516 -16.283 32.015 1.00 79.06 135 ARG A O 1
ATOM 1050 N N . GLU A 1 136 ? -11.327 -15.811 34.201 1.00 83.31 136 GLU A N 1
ATOM 1051 C CA . GLU A 1 136 ? -9.953 -15.314 34.105 1.00 83.31 136 GLU A CA 1
ATOM 1052 C C . GLU A 1 136 ? -8.979 -16.418 33.679 1.00 83.31 136 GLU A C 1
ATOM 1054 O O . GLU A 1 136 ? -8.150 -16.207 32.788 1.00 83.31 136 GLU A O 1
ATOM 1059 N N . LYS A 1 137 ? -9.120 -17.631 34.232 1.00 88.19 137 LYS A N 1
ATOM 1060 C CA . LYS A 1 137 ? -8.324 -18.799 33.814 1.00 88.19 137 LYS A CA 1
ATOM 1061 C C . LYS A 1 137 ? -8.585 -19.177 32.354 1.00 88.19 137 LYS A C 1
ATOM 1063 O O . LYS A 1 137 ? -7.631 -19.463 31.625 1.00 88.19 137 LYS A O 1
ATOM 1068 N N . GLU A 1 138 ? -9.840 -19.148 31.900 1.00 88.00 138 GLU A N 1
ATOM 1069 C CA . GLU A 1 138 ? -10.181 -19.367 30.487 1.00 88.00 138 GLU A CA 1
ATOM 1070 C C . GLU A 1 138 ? -9.590 -18.287 29.568 1.00 88.00 138 GLU A C 1
ATOM 1072 O O . GLU A 1 138 ? -9.041 -18.601 28.506 1.00 88.00 138 GLU A O 1
ATOM 1077 N N . PHE A 1 139 ? -9.660 -17.019 29.975 1.00 89.00 139 PHE A N 1
ATOM 1078 C CA . PHE A 1 139 ? -9.104 -15.901 29.220 1.00 89.00 139 PHE A CA 1
ATOM 1079 C C . PHE A 1 139 ? -7.579 -15.983 29.120 1.00 89.00 139 PHE A C 1
ATOM 1081 O O . PHE A 1 139 ? -7.029 -15.845 28.026 1.00 89.00 139 PHE A O 1
ATOM 1088 N N . GLU A 1 140 ? -6.886 -16.285 30.219 1.00 90.44 140 GLU A N 1
ATOM 1089 C CA . GLU A 1 140 ? -5.435 -16.481 30.218 1.00 90.44 140 GLU A CA 1
ATOM 1090 C C . GLU A 1 140 ? -5.025 -17.696 29.369 1.00 90.44 140 GLU A C 1
ATOM 1092 O O . GLU A 1 140 ? -4.028 -17.639 28.642 1.00 90.44 140 GLU A O 1
ATOM 1097 N N . ALA A 1 141 ? -5.822 -18.771 29.354 1.00 91.50 141 ALA A N 1
ATOM 1098 C CA . ALA A 1 141 ? -5.599 -19.898 28.447 1.00 91.50 141 ALA A CA 1
ATOM 1099 C C . ALA A 1 141 ? -5.733 -19.488 26.967 1.00 91.50 141 ALA A C 1
ATOM 1101 O O . ALA A 1 141 ? -4.882 -19.845 26.144 1.00 91.50 141 ALA A O 1
ATOM 1102 N N . LEU A 1 142 ? -6.757 -18.706 26.609 1.00 90.62 142 LEU A N 1
ATOM 1103 C CA . LEU A 1 142 ? -6.936 -18.197 25.243 1.00 90.62 142 LEU A CA 1
ATOM 1104 C C . LEU A 1 142 ? -5.865 -17.176 24.850 1.00 90.62 142 LEU A C 1
ATOM 1106 O O . LEU A 1 142 ? -5.397 -17.193 23.714 1.00 90.62 142 LEU A O 1
ATOM 1110 N N . LYS A 1 143 ? -5.429 -16.321 25.773 1.00 91.25 143 LYS A N 1
ATOM 1111 C CA . LYS A 1 143 ? -4.356 -15.343 25.562 1.00 91.25 143 LYS A CA 1
ATOM 1112 C C . LYS A 1 143 ? -3.013 -16.026 25.313 1.00 91.25 143 LYS A C 1
ATOM 1114 O O . LYS A 1 143 ? -2.314 -15.649 24.374 1.00 91.25 143 LYS A O 1
ATOM 1119 N N . LYS A 1 144 ? -2.693 -17.086 26.066 1.00 93.56 144 LYS A N 1
ATOM 1120 C CA . LYS A 1 144 ? -1.518 -17.935 25.804 1.00 93.56 144 LYS A CA 1
ATOM 1121 C C . LYS A 1 144 ? -1.593 -18.589 24.426 1.00 93.56 144 LYS A C 1
ATOM 1123 O O . LYS A 1 144 ? -0.639 -18.485 23.658 1.00 93.56 144 LYS A O 1
ATOM 1128 N N . LYS A 1 145 ? -2.743 -19.179 24.069 1.00 91.94 145 LYS A N 1
ATOM 1129 C CA . LYS A 1 145 ? -2.964 -19.743 22.723 1.00 91.94 145 LYS A CA 1
ATOM 1130 C C . LYS A 1 145 ? -2.804 -18.686 21.629 1.00 91.94 145 LYS A C 1
ATOM 1132 O O . LYS A 1 145 ? -2.148 -18.939 20.624 1.00 91.94 145 LYS A O 1
ATOM 1137 N N . LYS A 1 146 ? -3.351 -17.484 21.828 1.00 92.50 146 LYS A N 1
ATOM 1138 C CA . LYS A 1 146 ? -3.204 -16.358 20.899 1.00 92.50 146 LYS A CA 1
ATOM 1139 C C . LYS A 1 146 ? -1.727 -16.012 20.701 1.00 92.50 146 LYS A C 1
ATOM 1141 O O . LYS A 1 146 ? -1.248 -16.017 19.572 1.00 92.50 146 LYS A O 1
ATOM 1146 N N . GLN A 1 147 ? -0.994 -15.792 21.789 1.00 92.75 147 GLN A N 1
ATOM 1147 C CA . GLN A 1 147 ? 0.423 -15.429 21.755 1.00 92.75 147 GLN A CA 1
ATOM 1148 C C . GLN A 1 147 ? 1.294 -16.503 21.088 1.00 92.75 147 GLN A C 1
ATOM 1150 O O . GLN A 1 147 ? 2.232 -16.183 20.350 1.00 92.75 147 GLN A O 1
ATOM 1155 N N . GLU A 1 148 ? 0.987 -17.780 21.315 1.00 94.19 148 GLU A N 1
ATOM 1156 C CA . GLU A 1 148 ? 1.673 -18.884 20.650 1.00 94.19 148 GLU A CA 1
ATOM 1157 C C . GLU A 1 148 ? 1.481 -18.812 19.132 1.00 94.19 148 GLU A C 1
ATOM 1159 O O . GLU A 1 148 ? 2.458 -18.829 18.375 1.00 94.19 148 GLU A O 1
ATOM 1164 N N . ILE A 1 149 ? 0.235 -18.648 18.683 1.00 93.31 149 ILE A N 1
ATOM 1165 C CA . ILE A 1 149 ? -0.080 -18.526 17.262 1.00 93.31 149 ILE A CA 1
ATOM 1166 C C . ILE A 1 149 ? 0.598 -17.267 16.672 1.00 93.31 149 ILE A C 1
ATOM 1168 O O . ILE A 1 149 ? 1.087 -17.309 15.540 1.00 93.31 149 ILE A O 1
ATOM 1172 N N . GLU A 1 150 ? 0.691 -16.158 17.422 1.00 93.06 150 GLU A N 1
ATOM 1173 C CA . GLU A 1 150 ? 1.261 -14.891 16.928 1.00 93.06 150 GLU A CA 1
ATOM 1174 C C . GLU A 1 150 ? 2.764 -15.063 16.743 1.00 93.06 150 GLU A C 1
ATOM 1176 O O . GLU A 1 150 ? 3.335 -14.688 15.717 1.00 93.06 150 GLU A O 1
ATOM 1181 N N . THR A 1 151 ? 3.401 -15.743 17.694 1.00 94.06 151 THR A N 1
ATOM 1182 C CA . THR A 1 151 ? 4.816 -16.098 17.623 1.00 94.06 151 THR A CA 1
ATOM 1183 C C . THR A 1 151 ? 5.091 -17.015 16.429 1.00 94.06 151 THR A C 1
ATOM 1185 O O . THR A 1 151 ? 6.067 -16.808 15.700 1.00 94.06 151 THR A O 1
ATOM 1188 N N . GLN A 1 152 ? 4.231 -18.007 16.171 1.00 93.31 152 GLN A N 1
ATOM 1189 C CA . GLN A 1 152 ? 4.342 -18.863 14.988 1.00 93.31 152 GLN A CA 1
ATOM 1190 C C . GLN A 1 152 ? 4.172 -18.064 13.686 1.00 93.31 152 GLN A C 1
ATOM 1192 O O . GLN A 1 152 ? 4.972 -18.233 12.760 1.00 93.31 152 GLN A O 1
ATOM 1197 N N . ALA A 1 153 ? 3.190 -17.163 13.617 1.00 93.06 153 ALA A N 1
ATOM 1198 C CA . ALA A 1 153 ? 2.967 -16.299 12.461 1.00 93.06 153 ALA A CA 1
ATOM 1199 C C . ALA A 1 153 ? 4.178 -15.386 12.205 1.00 93.06 153 ALA A C 1
ATOM 1201 O O . ALA A 1 153 ? 4.679 -15.340 11.081 1.00 93.06 153 ALA A O 1
ATOM 1202 N N . HIS A 1 154 ? 4.739 -14.754 13.240 1.00 92.31 154 HIS A N 1
ATOM 1203 C CA . HIS A 1 154 ? 5.959 -13.950 13.123 1.00 92.31 154 HIS A CA 1
ATOM 1204 C C . HIS A 1 154 ? 7.164 -14.766 12.649 1.00 92.31 154 HIS A C 1
ATOM 1206 O O . HIS A 1 154 ? 7.909 -14.306 11.781 1.00 92.31 154 HIS A O 1
ATOM 1212 N N . ARG A 1 155 ? 7.354 -15.994 13.155 1.00 93.06 155 ARG A N 1
ATOM 1213 C CA . ARG A 1 155 ? 8.420 -16.894 12.676 1.00 93.06 155 ARG A CA 1
ATOM 1214 C C . ARG A 1 155 ? 8.243 -17.239 11.197 1.00 93.06 155 ARG A C 1
ATOM 1216 O O . ARG A 1 155 ? 9.225 -17.229 10.458 1.00 93.06 155 ARG A O 1
ATOM 1223 N N . GLN A 1 156 ? 7.015 -17.515 10.754 1.00 91.69 156 GLN A N 1
ATOM 1224 C CA . GLN A 1 156 ? 6.720 -17.797 9.345 1.00 91.69 156 GLN A CA 1
ATOM 1225 C C . GLN A 1 156 ? 6.974 -16.578 8.454 1.00 91.69 156 GLN A C 1
ATOM 1227 O O . GLN A 1 156 ? 7.637 -16.712 7.429 1.00 91.69 156 GLN A O 1
ATOM 1232 N N . VAL A 1 157 ? 6.507 -15.392 8.852 1.00 93.19 157 VAL A N 1
ATOM 1233 C CA . VAL A 1 157 ? 6.743 -14.148 8.103 1.00 93.19 157 VAL A CA 1
ATOM 1234 C C . VAL A 1 157 ? 8.240 -13.842 8.025 1.00 93.19 157 VAL A C 1
ATOM 1236 O O . VAL A 1 157 ? 8.758 -13.576 6.944 1.00 93.19 157 VAL A O 1
ATOM 1239 N N . ARG A 1 158 ? 8.974 -13.971 9.137 1.00 92.00 158 ARG A N 1
ATOM 1240 C CA . ARG A 1 158 ? 10.430 -13.770 9.158 1.00 92.00 158 ARG A CA 1
ATOM 1241 C C . ARG A 1 158 ? 11.156 -14.763 8.251 1.00 92.00 158 ARG A C 1
ATOM 1243 O O . ARG A 1 158 ? 12.097 -14.371 7.570 1.00 92.00 158 ARG A O 1
ATOM 1250 N N . ARG A 1 159 ? 10.707 -16.022 8.198 1.00 94.12 159 ARG A N 1
ATOM 1251 C CA . ARG A 1 159 ? 11.246 -17.022 7.265 1.00 94.12 159 ARG A CA 1
ATOM 1252 C C . ARG A 1 159 ? 11.044 -16.593 5.812 1.00 94.12 159 ARG A C 1
ATOM 1254 O O . ARG A 1 159 ? 11.993 -16.686 5.052 1.00 94.12 159 ARG A O 1
ATOM 1261 N N . ILE A 1 160 ? 9.867 -16.073 5.456 1.00 93.00 160 ILE A N 1
ATOM 1262 C CA . ILE A 1 160 ? 9.579 -15.571 4.100 1.00 93.00 160 ILE A CA 1
ATOM 1263 C C . ILE A 1 160 ? 10.520 -14.416 3.724 1.00 93.00 160 ILE A C 1
ATOM 1265 O O . ILE A 1 160 ? 11.087 -14.407 2.632 1.00 93.00 160 ILE A O 1
ATOM 1269 N N . VAL A 1 161 ? 10.740 -13.467 4.636 1.00 91.88 161 VAL A N 1
ATOM 1270 C CA . VAL A 1 161 ? 11.670 -12.349 4.399 1.00 91.88 161 VAL A CA 1
ATOM 1271 C C . VAL A 1 161 ? 13.103 -12.855 4.207 1.00 91.88 161 VAL A C 1
ATOM 1273 O O . VAL A 1 161 ? 13.768 -12.451 3.257 1.00 91.88 161 VAL A O 1
ATOM 1276 N N . TRP A 1 162 ? 13.566 -13.788 5.046 1.00 94.62 162 TRP A N 1
ATOM 1277 C CA . TRP A 1 162 ? 14.887 -14.408 4.882 1.00 94.62 162 TRP A CA 1
ATOM 1278 C C . TRP A 1 162 ? 15.017 -15.199 3.581 1.00 94.62 162 TRP A C 1
ATOM 1280 O O . TRP A 1 162 ? 16.067 -15.137 2.950 1.00 94.62 162 TRP A O 1
ATOM 1290 N N . THR A 1 163 ? 13.970 -15.907 3.149 1.00 95.81 163 THR A N 1
ATOM 1291 C CA . THR A 1 163 ? 13.987 -16.594 1.850 1.00 95.81 163 THR A CA 1
ATOM 1292 C C . THR A 1 163 ? 14.044 -15.607 0.689 1.00 95.81 163 THR A C 1
ATOM 1294 O O . THR A 1 163 ? 14.766 -15.860 -0.266 1.00 95.81 163 THR A O 1
ATOM 1297 N N . GLY A 1 164 ? 13.357 -14.462 0.788 1.00 92.75 164 GLY A N 1
ATOM 1298 C CA . GLY A 1 164 ? 13.456 -13.392 -0.206 1.00 92.75 164 GLY A CA 1
ATOM 1299 C C . GLY A 1 164 ? 14.864 -12.797 -0.274 1.00 92.75 164 GLY A C 1
ATOM 1300 O O . GLY A 1 164 ? 15.411 -12.641 -1.359 1.00 92.75 164 GLY A O 1
ATOM 1301 N N . LEU A 1 165 ? 15.494 -12.550 0.879 1.00 93.94 165 LEU A N 1
ATOM 1302 C CA . LEU A 1 165 ? 16.888 -12.100 0.932 1.00 93.94 165 LEU A CA 1
ATOM 1303 C C . LEU A 1 165 ? 17.847 -13.143 0.339 1.00 93.94 165 LEU A C 1
ATOM 1305 O O . LEU A 1 165 ? 18.737 -12.786 -0.423 1.00 93.94 165 LEU A O 1
ATOM 1309 N N . GLY A 1 166 ? 17.654 -14.424 0.658 1.00 96.75 166 GLY A N 1
ATOM 1310 C CA . GLY A 1 166 ? 18.446 -15.516 0.089 1.00 96.75 166 GLY A CA 1
ATOM 1311 C C . GLY A 1 166 ? 18.307 -15.616 -1.431 1.00 96.75 166 GLY A C 1
ATOM 1312 O O . GLY A 1 166 ? 19.306 -15.811 -2.113 1.00 96.75 166 GLY A O 1
ATOM 1313 N N . PHE A 1 167 ? 17.097 -15.420 -1.962 1.00 95.56 167 PHE A N 1
ATOM 1314 C CA . PHE A 1 167 ? 16.848 -15.381 -3.404 1.00 95.56 167 PHE A CA 1
ATOM 1315 C C . PHE A 1 167 ? 17.597 -14.226 -4.084 1.00 95.56 167 PHE A C 1
ATOM 1317 O O . PHE A 1 167 ? 18.306 -14.467 -5.053 1.00 95.56 167 PHE A O 1
ATOM 1324 N N . LEU A 1 168 ? 17.533 -13.009 -3.529 1.00 93.25 168 LEU A N 1
ATOM 1325 C CA . LEU A 1 168 ? 18.265 -11.853 -4.067 1.00 93.25 168 LEU A CA 1
ATOM 1326 C C . LEU A 1 168 ? 19.787 -12.063 -4.045 1.00 93.25 168 LEU A C 1
ATOM 1328 O O . LEU A 1 168 ? 20.484 -11.673 -4.977 1.00 93.25 168 LEU A O 1
ATOM 1332 N N . GLN A 1 169 ? 20.312 -12.700 -2.994 1.00 95.50 169 GLN A N 1
ATOM 1333 C CA . GLN A 1 169 ? 21.740 -13.017 -2.911 1.00 95.50 169 GLN A CA 1
ATOM 1334 C C . GLN A 1 169 ? 22.152 -14.107 -3.902 1.00 95.50 169 GLN A C 1
ATOM 1336 O O . GLN A 1 169 ? 23.231 -14.027 -4.484 1.00 95.50 169 GLN A O 1
ATOM 1341 N N . LEU A 1 170 ? 21.302 -15.115 -4.110 1.00 96.25 170 LEU A N 1
ATOM 1342 C CA . LEU A 1 170 ? 21.530 -16.145 -5.119 1.00 96.25 170 LEU A CA 1
ATOM 1343 C C . LEU A 1 170 ? 21.526 -15.542 -6.527 1.00 96.25 170 LEU A C 1
ATOM 1345 O O . LEU A 1 170 ? 22.398 -15.870 -7.323 1.00 96.25 170 LEU A O 1
ATOM 1349 N N . GLU A 1 171 ? 20.583 -14.648 -6.818 1.00 94.50 171 GLU A N 1
ATOM 1350 C CA . GLU A 1 171 ? 20.496 -13.937 -8.093 1.00 94.50 171 GLU A CA 1
ATOM 1351 C C . GLU A 1 171 ? 21.744 -13.083 -8.348 1.00 94.50 171 GLU A C 1
ATOM 1353 O O . GLU A 1 171 ? 22.373 -13.205 -9.399 1.00 94.50 171 GLU A O 1
ATOM 1358 N N . LEU A 1 172 ? 22.166 -12.290 -7.358 1.00 93.69 172 LEU A N 1
ATOM 1359 C CA . LEU A 1 172 ? 23.387 -11.489 -7.449 1.00 93.69 172 LEU A CA 1
ATOM 1360 C C . LEU A 1 172 ? 24.634 -12.367 -7.620 1.00 93.69 172 LEU A C 1
ATOM 1362 O O . LEU A 1 172 ? 25.492 -12.068 -8.448 1.00 93.69 172 LEU A O 1
ATOM 1366 N N . GLY A 1 173 ? 24.729 -13.462 -6.862 1.00 94.88 173 GLY A N 1
ATOM 1367 C CA . GLY A 1 173 ? 25.826 -14.420 -6.962 1.00 94.88 173 GLY A CA 1
ATOM 1368 C C . GLY A 1 173 ? 25.877 -15.116 -8.322 1.00 94.88 173 GLY A C 1
ATOM 1369 O O . GLY A 1 173 ? 26.962 -15.298 -8.869 1.00 94.88 173 GLY A O 1
ATOM 1370 N N . LEU A 1 174 ? 24.719 -15.453 -8.897 1.00 94.12 174 LEU A N 1
ATOM 1371 C CA . LEU A 1 174 ? 24.614 -16.042 -10.230 1.00 94.12 174 LEU A CA 1
ATOM 1372 C C . LEU A 1 174 ? 25.060 -15.051 -11.308 1.00 94.12 174 LEU A C 1
ATOM 1374 O O . LEU A 1 174 ? 25.873 -15.414 -12.151 1.00 94.12 174 LEU A O 1
ATOM 1378 N N . ILE A 1 175 ? 24.595 -13.800 -11.255 1.00 93.25 175 ILE A N 1
ATOM 1379 C CA . ILE A 1 175 ? 25.019 -12.748 -12.193 1.00 93.25 175 ILE A CA 1
ATOM 1380 C C . ILE A 1 175 ? 26.524 -12.502 -12.071 1.00 93.25 175 ILE A C 1
ATOM 1382 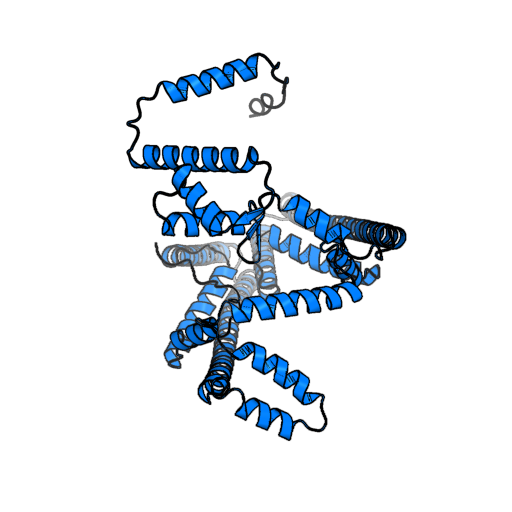O O . ILE A 1 175 ? 27.211 -12.442 -13.089 1.00 93.25 175 ILE A O 1
ATOM 1386 N N . ALA A 1 176 ? 27.058 -12.402 -10.851 1.00 92.56 176 ALA A N 1
ATOM 1387 C CA . ALA A 1 176 ? 28.487 -12.201 -10.628 1.00 92.56 176 ALA A CA 1
ATOM 1388 C C . ALA A 1 176 ? 29.312 -13.371 -11.175 1.00 92.56 176 ALA A C 1
ATOM 1390 O O . ALA A 1 176 ? 30.296 -13.153 -11.876 1.00 92.56 176 ALA A O 1
ATOM 1391 N N . ARG A 1 177 ? 28.885 -14.609 -10.908 1.00 94.12 177 ARG A N 1
ATOM 1392 C CA . ARG A 1 177 ? 29.533 -15.806 -11.442 1.00 94.12 177 ARG A CA 1
ATOM 1393 C C . ARG A 1 177 ? 29.567 -15.763 -12.973 1.00 94.12 177 ARG A C 1
ATOM 1395 O O . ARG A 1 177 ? 30.656 -15.747 -13.538 1.00 94.12 177 ARG A O 1
ATOM 1402 N N . LEU A 1 178 ? 28.395 -15.604 -13.595 1.00 92.81 178 LEU A N 1
ATOM 1403 C CA . LEU A 1 178 ? 28.246 -15.540 -15.049 1.00 92.81 178 LEU A CA 1
ATOM 1404 C C . LEU A 1 178 ? 29.078 -14.415 -15.670 1.00 92.81 178 LEU A C 1
ATOM 1406 O O . LEU A 1 178 ? 29.637 -14.608 -16.738 1.00 92.81 178 LEU A O 1
ATOM 1410 N N . THR A 1 179 ? 29.197 -13.267 -15.001 1.00 92.31 179 THR A N 1
ATOM 1411 C CA . THR A 1 179 ? 29.940 -12.104 -15.516 1.00 92.31 179 THR A CA 1
ATOM 1412 C C . THR A 1 179 ? 31.456 -12.265 -15.422 1.00 92.31 179 THR A C 1
ATOM 1414 O O . THR A 1 179 ? 32.179 -11.739 -16.262 1.00 92.31 179 THR A O 1
ATOM 1417 N N . TYR A 1 180 ? 31.963 -12.940 -14.389 1.00 90.44 180 TYR A N 1
ATOM 1418 C CA . TYR A 1 180 ? 33.408 -13.034 -14.159 1.00 90.44 180 TYR A CA 1
ATOM 1419 C C . TYR A 1 180 ? 34.035 -14.336 -14.656 1.00 90.44 180 TYR A C 1
ATOM 1421 O O . TYR A 1 180 ? 35.243 -14.360 -14.882 1.00 90.44 180 TYR A O 1
ATOM 1429 N N . LEU A 1 181 ? 33.255 -15.412 -14.795 1.00 91.56 181 LEU A N 1
ATOM 1430 C CA . LEU A 1 181 ? 33.781 -16.735 -15.136 1.00 91.56 181 LEU A CA 1
ATOM 1431 C C . LEU A 1 181 ? 33.296 -17.259 -16.490 1.00 91.56 181 LEU A C 1
ATOM 1433 O O . LEU A 1 181 ? 34.076 -17.925 -17.166 1.00 91.56 181 LEU A O 1
ATOM 1437 N N . GLU A 1 182 ? 32.046 -16.997 -16.889 1.00 91.38 182 GLU A N 1
ATOM 1438 C CA . GLU A 1 182 ? 31.452 -17.660 -18.061 1.00 91.38 182 GLU A CA 1
ATOM 1439 C C . GLU A 1 182 ? 31.206 -16.749 -19.282 1.00 91.38 182 GLU A C 1
ATOM 1441 O O . GLU A 1 182 ? 31.397 -17.199 -20.411 1.00 91.38 182 GLU A O 1
ATOM 1446 N N . PHE A 1 183 ? 30.806 -15.488 -19.100 1.00 91.38 183 PHE A N 1
ATOM 1447 C CA . PHE A 1 183 ? 30.396 -14.584 -20.181 1.00 91.38 183 PHE A CA 1
ATOM 1448 C C . PHE A 1 183 ? 31.087 -13.221 -20.102 1.00 91.38 183 PHE A C 1
ATOM 1450 O O . PHE A 1 183 ? 31.430 -12.737 -19.028 1.00 91.38 183 PHE A O 1
ATOM 1457 N N . SER A 1 184 ? 31.254 -12.569 -21.256 1.00 90.19 184 SER A N 1
ATOM 1458 C CA . SER A 1 184 ? 31.712 -11.181 -21.318 1.00 90.19 184 SER A CA 1
ATOM 1459 C C . SER A 1 184 ? 30.626 -10.211 -20.839 1.00 90.19 184 SER A C 1
ATOM 1461 O O . SER A 1 184 ? 29.425 -10.497 -20.897 1.00 90.19 184 SER A O 1
ATOM 1463 N N . TRP A 1 185 ? 31.051 -9.021 -20.404 1.00 87.62 185 TRP A N 1
ATOM 1464 C CA . TRP A 1 185 ? 30.133 -7.962 -19.975 1.00 87.62 185 TRP A CA 1
ATOM 1465 C C . TRP A 1 185 ? 29.133 -7.555 -21.067 1.00 87.62 185 TRP A C 1
ATOM 1467 O O . TRP A 1 185 ? 27.991 -7.255 -20.749 1.00 87.62 185 TRP A O 1
ATOM 1477 N N . ASP A 1 186 ? 29.521 -7.637 -22.340 1.00 88.62 186 ASP A N 1
ATOM 1478 C CA . ASP A 1 186 ? 28.664 -7.315 -23.490 1.00 88.62 186 ASP A CA 1
ATOM 1479 C C . ASP A 1 186 ? 27.389 -8.186 -23.555 1.00 88.62 186 ASP A C 1
ATOM 1481 O O . ASP A 1 186 ? 26.297 -7.712 -23.855 1.00 88.62 186 ASP A O 1
ATOM 1485 N N . VAL A 1 187 ? 27.484 -9.458 -23.151 1.00 88.69 187 VAL A N 1
ATOM 1486 C CA . VAL A 1 187 ? 26.321 -10.361 -23.059 1.00 88.69 187 VAL A CA 1
ATOM 1487 C C . VAL A 1 187 ? 25.521 -10.117 -21.773 1.00 88.69 187 VAL A C 1
ATOM 1489 O O . VAL A 1 187 ? 24.293 -10.231 -21.758 1.00 88.69 187 VAL A O 1
ATOM 1492 N N . MET A 1 188 ? 26.200 -9.772 -20.676 1.00 92.06 188 MET A N 1
ATOM 1493 C CA . MET A 1 188 ? 25.572 -9.596 -19.361 1.00 92.06 188 MET A CA 1
ATOM 1494 C C . MET A 1 188 ? 24.883 -8.236 -19.182 1.00 92.06 188 MET A C 1
ATOM 1496 O O . MET A 1 188 ? 23.903 -8.141 -18.437 1.00 92.06 188 MET A O 1
ATOM 1500 N N . ALA A 1 189 ? 25.336 -7.194 -19.875 1.00 89.94 189 ALA A N 1
ATOM 1501 C CA . ALA A 1 189 ? 24.762 -5.852 -19.830 1.00 89.94 189 ALA A CA 1
ATOM 1502 C C . ALA A 1 189 ? 23.256 -5.818 -20.189 1.00 89.94 189 ALA A C 1
ATOM 1504 O O . ALA A 1 189 ? 22.463 -5.378 -19.348 1.00 89.94 189 ALA A O 1
ATOM 1505 N N . PRO A 1 190 ? 22.793 -6.361 -21.337 1.00 93.12 190 PRO A N 1
ATOM 1506 C CA . PRO A 1 190 ? 21.361 -6.419 -21.640 1.00 93.12 190 PRO A CA 1
ATOM 1507 C C . PRO A 1 190 ? 20.598 -7.316 -20.660 1.00 93.12 190 PRO A C 1
ATOM 1509 O O . PRO A 1 190 ? 19.485 -6.990 -20.246 1.00 93.12 190 PRO A O 1
ATOM 1512 N N . MET A 1 191 ? 21.187 -8.446 -20.256 1.00 91.88 191 MET A N 1
ATOM 1513 C CA . MET A 1 191 ? 20.541 -9.403 -19.353 1.00 91.88 191 MET A CA 1
ATOM 1514 C C . MET A 1 191 ? 20.222 -8.774 -17.998 1.00 91.88 191 MET A C 1
ATOM 1516 O O . MET A 1 191 ? 19.088 -8.854 -17.525 1.00 91.88 191 MET A O 1
ATOM 1520 N N . THR A 1 192 ? 21.195 -8.095 -17.393 1.00 93.19 192 THR A N 1
ATOM 1521 C CA . THR A 1 192 ? 21.012 -7.414 -16.105 1.00 93.19 192 THR A CA 1
ATOM 1522 C C . THR A 1 192 ? 19.992 -6.278 -16.197 1.00 93.19 192 THR A C 1
ATOM 1524 O O . THR A 1 192 ? 19.162 -6.141 -15.295 1.00 93.19 192 THR A O 1
ATOM 1527 N N . TYR A 1 193 ? 19.965 -5.532 -17.308 1.00 93.25 193 TYR A N 1
ATOM 1528 C CA . TYR A 1 193 ? 18.935 -4.524 -17.569 1.00 93.25 193 TYR A CA 1
ATOM 1529 C C . TYR A 1 193 ? 17.522 -5.129 -17.600 1.00 93.25 193 TYR A C 1
ATOM 1531 O O . TYR A 1 193 ? 16.621 -4.637 -16.915 1.00 93.25 193 TYR A O 1
ATOM 1539 N N . PHE A 1 194 ? 17.311 -6.219 -18.348 1.00 94.50 194 PHE A N 1
ATOM 1540 C CA . PHE A 1 194 ? 15.993 -6.855 -18.439 1.00 94.50 194 PHE A CA 1
ATOM 1541 C C . PHE A 1 194 ? 15.571 -7.535 -17.133 1.00 94.50 194 PHE A C 1
ATOM 1543 O O . PHE A 1 194 ? 14.396 -7.468 -16.774 1.00 94.50 194 PHE A O 1
ATOM 1550 N N . ILE A 1 195 ? 16.505 -8.130 -16.387 1.00 94.44 195 ILE A N 1
ATOM 1551 C CA . ILE A 1 195 ? 16.241 -8.695 -15.056 1.00 94.44 195 ILE A CA 1
ATOM 1552 C C . ILE A 1 195 ? 15.799 -7.595 -14.079 1.00 94.44 195 ILE A C 1
ATOM 1554 O O . ILE A 1 195 ? 14.789 -7.749 -13.387 1.00 94.44 195 ILE A O 1
ATOM 1558 N N . ALA A 1 196 ? 16.498 -6.457 -14.050 1.00 93.56 196 ALA A N 1
ATOM 1559 C CA . ALA A 1 196 ? 16.113 -5.316 -13.221 1.00 93.56 196 ALA A CA 1
ATOM 1560 C C . ALA A 1 196 ? 14.748 -4.740 -13.640 1.00 93.56 196 ALA A C 1
ATOM 1562 O O . ALA A 1 196 ? 13.892 -4.466 -12.793 1.00 93.56 196 ALA A O 1
ATOM 1563 N N . GLY A 1 197 ? 14.507 -4.614 -14.949 1.00 94.19 197 GLY A N 1
ATOM 1564 C CA . GLY A 1 197 ? 13.220 -4.182 -15.495 1.00 94.19 197 GLY A CA 1
ATOM 1565 C C . GLY A 1 197 ? 12.073 -5.132 -15.134 1.00 94.19 197 GLY A C 1
ATOM 1566 O O . GLY A 1 197 ? 10.997 -4.671 -14.748 1.00 94.19 197 GLY A O 1
ATOM 1567 N N . PHE A 1 198 ? 12.306 -6.447 -15.167 1.00 95.00 198 PHE A N 1
ATOM 1568 C CA . PHE A 1 198 ? 11.336 -7.454 -14.736 1.00 95.00 198 PHE A CA 1
ATOM 1569 C C . PHE A 1 198 ? 10.989 -7.312 -13.249 1.00 95.00 198 PHE A C 1
ATOM 1571 O O . PHE A 1 198 ? 9.809 -7.311 -12.901 1.00 95.00 198 PHE A O 1
ATOM 1578 N N . HIS A 1 199 ? 11.980 -7.116 -12.373 1.00 93.44 199 HIS A N 1
ATOM 1579 C CA . HIS A 1 199 ? 11.743 -6.877 -10.945 1.00 93.44 199 HIS A CA 1
ATOM 1580 C C . HIS A 1 199 ? 10.920 -5.611 -10.692 1.00 93.44 199 HIS A C 1
ATOM 1582 O O . HIS A 1 199 ? 9.985 -5.631 -9.886 1.00 93.44 199 HIS A O 1
ATOM 1588 N N . LEU A 1 200 ? 11.212 -4.524 -11.411 1.00 92.50 200 LEU A N 1
ATOM 1589 C CA . LEU A 1 200 ? 10.440 -3.284 -11.326 1.00 92.50 200 LEU A CA 1
ATOM 1590 C C . LEU A 1 200 ? 8.990 -3.488 -11.792 1.00 92.50 200 LEU A C 1
ATOM 1592 O O . LEU A 1 200 ? 8.051 -3.022 -11.142 1.00 92.50 200 LEU A O 1
ATOM 1596 N N . LEU A 1 201 ? 8.798 -4.218 -12.892 1.00 94.50 201 LEU A N 1
ATOM 1597 C CA . LEU A 1 201 ? 7.480 -4.533 -13.431 1.00 94.50 201 LEU A CA 1
ATOM 1598 C C . LEU A 1 201 ? 6.681 -5.437 -12.479 1.00 94.50 201 LEU A C 1
ATOM 1600 O O . LEU A 1 201 ? 5.502 -5.180 -12.232 1.00 94.50 201 LEU A O 1
ATOM 1604 N N . ALA A 1 202 ? 7.320 -6.450 -11.894 1.00 92.69 202 ALA A N 1
ATOM 1605 C CA . ALA A 1 202 ? 6.720 -7.331 -10.898 1.00 92.69 202 ALA A CA 1
ATOM 1606 C C . ALA A 1 202 ? 6.322 -6.564 -9.626 1.00 92.69 202 ALA A C 1
ATOM 1608 O O . ALA A 1 202 ? 5.221 -6.759 -9.108 1.00 92.69 202 ALA A O 1
ATOM 1609 N N . ALA A 1 203 ? 7.164 -5.636 -9.159 1.00 89.50 203 ALA A N 1
ATOM 1610 C CA . ALA A 1 203 ? 6.843 -4.759 -8.036 1.00 89.50 203 ALA A CA 1
ATOM 1611 C C . ALA A 1 203 ? 5.631 -3.859 -8.341 1.00 89.50 203 ALA A C 1
ATOM 1613 O O . ALA A 1 203 ? 4.723 -3.727 -7.516 1.00 89.50 203 ALA A O 1
ATOM 1614 N N . TYR A 1 204 ? 5.561 -3.294 -9.550 1.00 89.62 204 TYR A N 1
ATOM 1615 C CA . TYR A 1 204 ? 4.404 -2.509 -9.984 1.00 89.62 204 TYR A CA 1
ATOM 1616 C C . TYR A 1 204 ? 3.132 -3.370 -10.088 1.00 89.62 204 TYR A C 1
ATOM 1618 O O . TYR A 1 204 ? 2.057 -2.957 -9.649 1.00 89.62 204 TYR A O 1
ATOM 1626 N N . ALA A 1 205 ? 3.235 -4.588 -10.626 1.00 91.94 205 ALA A N 1
ATOM 1627 C CA . ALA A 1 205 ? 2.121 -5.531 -10.705 1.00 91.94 205 ALA A CA 1
ATOM 1628 C C . ALA A 1 205 ? 1.596 -5.900 -9.310 1.00 91.94 205 ALA A C 1
ATOM 1630 O O . ALA A 1 205 ? 0.385 -5.882 -9.072 1.00 91.94 205 ALA A O 1
ATOM 1631 N N . TYR A 1 206 ? 2.502 -6.163 -8.364 1.00 88.75 206 TYR A N 1
ATOM 1632 C CA . TYR A 1 206 ? 2.156 -6.407 -6.967 1.00 88.75 206 TYR A CA 1
ATOM 1633 C C . TYR A 1 206 ? 1.392 -5.224 -6.362 1.00 88.75 206 TYR A C 1
ATOM 1635 O O . TYR A 1 206 ? 0.363 -5.423 -5.707 1.00 88.75 206 TYR A O 1
ATOM 1643 N N . PHE A 1 207 ? 1.833 -3.993 -6.639 1.00 86.88 207 PHE A N 1
ATOM 1644 C CA . PHE A 1 207 ? 1.123 -2.783 -6.231 1.00 86.88 207 PHE A CA 1
ATOM 1645 C C . PHE A 1 207 ? -0.277 -2.682 -6.861 1.00 86.88 207 PHE A C 1
ATOM 1647 O O . PHE A 1 207 ? -1.233 -2.360 -6.162 1.00 86.88 207 PHE A O 1
ATOM 1654 N N . LEU A 1 208 ? -0.457 -3.005 -8.145 1.00 86.62 208 LEU A N 1
ATOM 1655 C CA . LEU A 1 208 ? -1.775 -2.978 -8.802 1.00 86.62 208 LEU A CA 1
ATOM 1656 C C . LEU A 1 208 ? -2.781 -3.985 -8.225 1.00 86.62 208 LEU A C 1
ATOM 1658 O O . LEU A 1 208 ? -3.996 -3.742 -8.257 1.00 86.62 208 LEU A O 1
ATOM 1662 N N . ILE A 1 209 ? -2.282 -5.125 -7.747 1.00 84.56 209 ILE A N 1
ATOM 1663 C CA . ILE A 1 209 ? -3.092 -6.185 -7.141 1.00 84.56 209 ILE A CA 1
ATOM 1664 C C . ILE A 1 209 ? -3.424 -5.834 -5.688 1.00 84.56 209 ILE A C 1
ATOM 1666 O O . ILE A 1 209 ? -4.575 -5.960 -5.275 1.00 84.56 209 ILE A O 1
ATOM 1670 N N . THR A 1 210 ? -2.430 -5.369 -4.930 1.00 79.88 210 THR A N 1
ATOM 1671 C CA . THR A 1 210 ? -2.524 -5.188 -3.473 1.00 79.88 210 THR A CA 1
ATOM 1672 C C . THR A 1 210 ? -2.959 -3.769 -3.079 1.00 79.88 210 THR A C 1
ATOM 1674 O O . THR A 1 210 ? -3.467 -3.553 -1.980 1.00 79.88 210 THR A O 1
ATOM 1677 N N . SER A 1 211 ? -2.809 -2.783 -3.972 1.00 72.00 211 SER A N 1
ATOM 1678 C CA . SER A 1 211 ? -3.165 -1.359 -3.798 1.00 72.00 211 SER A CA 1
ATOM 1679 C C . SER A 1 211 ? -2.692 -0.725 -2.485 1.00 72.00 211 SER A C 1
ATOM 1681 O O . SER A 1 211 ? -3.314 0.207 -1.990 1.00 72.00 211 SER A O 1
ATOM 1683 N N . SER A 1 212 ? -1.618 -1.262 -1.908 1.00 69.62 212 SER A N 1
ATOM 1684 C CA . SER A 1 212 ? -1.096 -0.874 -0.599 1.00 69.62 212 SER A CA 1
ATOM 1685 C C . SER A 1 212 ? 0.255 -0.192 -0.755 1.00 69.62 212 SER A C 1
ATOM 1687 O O . SER A 1 212 ? 1.021 -0.536 -1.660 1.00 69.62 212 SER A O 1
ATOM 1689 N N . ASP A 1 213 ? 0.558 0.736 0.149 1.00 69.00 213 ASP A N 1
ATOM 1690 C CA . ASP A 1 213 ? 1.869 1.367 0.249 1.00 69.00 213 ASP A CA 1
ATOM 1691 C C . ASP A 1 213 ? 2.984 0.314 0.291 1.00 69.00 213 ASP A C 1
ATOM 1693 O O . ASP A 1 213 ? 2.972 -0.596 1.123 1.00 69.00 213 ASP A O 1
ATOM 1697 N N . MET A 1 214 ? 3.993 0.477 -0.571 1.00 64.75 214 MET A N 1
ATOM 1698 C CA . MET A 1 214 ? 5.244 -0.303 -0.590 1.00 64.75 214 MET A CA 1
ATOM 1699 C C . MET A 1 214 ? 6.146 0.033 0.617 1.00 64.75 214 MET A C 1
ATOM 1701 O O . MET A 1 214 ? 7.368 0.097 0.516 1.00 64.75 214 MET A O 1
ATOM 1705 N N . SER A 1 215 ? 5.546 0.288 1.779 1.00 79.06 215 SER A N 1
ATOM 1706 C CA . SER A 1 215 ? 6.258 0.418 3.040 1.00 79.06 215 SER A CA 1
ATOM 1707 C C . SER A 1 215 ? 6.503 -0.970 3.610 1.00 79.06 215 SER A C 1
ATOM 1709 O O . SER A 1 215 ? 5.599 -1.806 3.668 1.00 79.06 215 SER A O 1
ATOM 1711 N N . TYR A 1 216 ? 7.719 -1.200 4.103 1.00 81.06 216 TYR A N 1
ATOM 1712 C CA . TYR A 1 216 ? 8.067 -2.440 4.791 1.00 81.06 216 TYR A CA 1
ATOM 1713 C C . TYR A 1 216 ? 7.093 -2.755 5.940 1.00 81.06 216 TYR A C 1
ATOM 1715 O O . TYR A 1 216 ? 6.737 -3.912 6.141 1.00 81.06 216 TYR A O 1
ATOM 1723 N N . ARG A 1 217 ? 6.608 -1.729 6.658 1.00 82.50 217 ARG A N 1
ATOM 1724 C CA . ARG A 1 217 ? 5.661 -1.898 7.774 1.00 82.50 217 ARG A CA 1
ATOM 1725 C C . ARG A 1 217 ? 4.325 -2.465 7.299 1.00 82.50 217 ARG A C 1
ATOM 1727 O O . ARG A 1 217 ? 3.938 -3.539 7.745 1.00 82.50 217 ARG A O 1
ATOM 1734 N N . THR A 1 218 ? 3.695 -1.807 6.329 1.00 83.62 218 THR A N 1
ATOM 1735 C CA . THR A 1 218 ? 2.404 -2.221 5.761 1.00 83.62 218 THR A CA 1
ATOM 1736 C C . THR A 1 218 ? 2.485 -3.604 5.117 1.00 83.62 218 THR A C 1
ATOM 1738 O O . THR A 1 218 ? 1.586 -4.428 5.274 1.00 83.62 218 THR A O 1
ATOM 1741 N N . PHE A 1 219 ? 3.593 -3.897 4.429 1.00 84.12 219 PHE A N 1
ATOM 1742 C CA . PHE A 1 219 ? 3.840 -5.213 3.843 1.00 84.12 219 PHE A CA 1
ATOM 1743 C C . PHE A 1 219 ? 3.917 -6.318 4.908 1.00 84.12 219 PHE A C 1
ATOM 1745 O O . PHE A 1 219 ? 3.281 -7.366 4.772 1.00 84.12 219 PHE A O 1
ATOM 1752 N N . MET A 1 220 ? 4.662 -6.075 5.989 1.00 86.19 220 MET A N 1
ATOM 1753 C CA . MET A 1 220 ? 4.803 -7.023 7.094 1.00 86.19 220 MET A CA 1
ATOM 1754 C C . MET A 1 220 ? 3.491 -7.225 7.853 1.00 86.19 220 MET A C 1
ATOM 1756 O O . MET A 1 220 ? 3.148 -8.369 8.150 1.00 86.19 220 MET A O 1
ATOM 1760 N N . GLU A 1 221 ? 2.746 -6.151 8.117 1.00 87.25 221 GLU A N 1
ATOM 1761 C CA . GLU A 1 221 ? 1.427 -6.191 8.762 1.00 87.25 221 GLU A CA 1
ATOM 1762 C C . GLU A 1 221 ? 0.420 -6.982 7.915 1.00 87.25 221 GLU A C 1
ATOM 1764 O O . GLU A 1 221 ? -0.192 -7.928 8.406 1.00 87.25 221 GLU A O 1
ATOM 1769 N N . GLY A 1 222 ? 0.328 -6.709 6.610 1.00 85.81 222 GLY A N 1
ATOM 1770 C CA . GLY A 1 222 ? -0.583 -7.430 5.715 1.00 85.81 222 GLY A CA 1
ATOM 1771 C C . GLY A 1 222 ? -0.255 -8.924 5.576 1.00 85.81 222 GLY A C 1
ATOM 1772 O O . GLY A 1 222 ? -1.157 -9.776 5.573 1.00 85.81 222 GLY A O 1
ATOM 1773 N N . MET A 1 223 ? 1.035 -9.277 5.496 1.00 87.81 223 MET A N 1
ATOM 1774 C CA . MET A 1 223 ? 1.468 -10.678 5.510 1.00 87.81 223 MET A CA 1
ATOM 1775 C C . MET A 1 223 ? 1.163 -11.353 6.845 1.00 87.81 223 MET A C 1
ATOM 1777 O O . MET A 1 223 ? 0.686 -12.493 6.850 1.00 87.81 223 MET A O 1
ATOM 1781 N N . PHE A 1 224 ? 1.424 -10.660 7.955 1.00 91.56 224 PHE A N 1
ATOM 1782 C CA . PHE A 1 224 ? 1.116 -11.142 9.292 1.00 91.56 224 PHE A CA 1
ATOM 1783 C C . PHE A 1 224 ? -0.378 -11.413 9.431 1.00 91.56 224 PHE A C 1
ATOM 1785 O O . PHE A 1 224 ? -0.734 -12.553 9.693 1.00 91.56 224 PHE A O 1
ATOM 1792 N N . ASP A 1 225 ? -1.252 -10.458 9.117 1.00 89.25 225 ASP A N 1
ATOM 1793 C CA . ASP A 1 225 ? -2.708 -10.607 9.233 1.00 89.25 225 ASP A CA 1
ATOM 1794 C C . ASP A 1 225 ? -3.266 -11.736 8.366 1.00 89.25 225 ASP A C 1
ATOM 1796 O O . ASP A 1 225 ? -4.198 -12.452 8.745 1.00 89.25 225 ASP A O 1
ATOM 1800 N N . THR A 1 226 ? -2.717 -11.911 7.164 1.00 88.62 226 THR A N 1
ATOM 1801 C CA . THR A 1 226 ? -3.135 -12.986 6.257 1.00 88.62 226 THR A CA 1
ATOM 1802 C C . THR A 1 226 ? -2.720 -14.354 6.793 1.00 88.62 226 THR A C 1
ATOM 1804 O O . THR A 1 226 ? -3.486 -15.318 6.708 1.00 88.62 226 THR A O 1
ATOM 1807 N N . ARG A 1 227 ? -1.509 -14.466 7.348 1.00 90.69 227 ARG A N 1
ATOM 1808 C CA . ARG A 1 227 ? -0.998 -15.717 7.927 1.00 90.69 227 ARG A CA 1
ATOM 1809 C C . ARG A 1 227 ? -1.651 -16.022 9.265 1.00 90.69 227 ARG A C 1
ATOM 1811 O O . ARG A 1 227 ? -2.084 -17.153 9.454 1.00 90.69 227 ARG A O 1
ATOM 1818 N N . TRP A 1 228 ? -1.788 -15.018 10.119 1.00 90.69 228 TRP A N 1
ATOM 1819 C CA . TRP A 1 228 ? -2.504 -15.048 11.384 1.00 90.69 228 TRP A CA 1
ATOM 1820 C C . TRP A 1 228 ? -3.912 -15.600 11.189 1.00 90.69 228 TRP A C 1
ATOM 1822 O O . TRP A 1 228 ? -4.215 -16.658 11.725 1.00 90.69 228 TRP A O 1
ATOM 1832 N N . ARG A 1 229 ? -4.723 -15.004 10.302 1.00 90.75 229 ARG A N 1
ATOM 1833 C CA . ARG A 1 229 ? -6.079 -15.502 10.002 1.00 90.75 229 ARG A CA 1
ATOM 1834 C C . ARG A 1 229 ? -6.089 -16.966 9.561 1.00 90.75 229 ARG A C 1
ATOM 1836 O O . ARG A 1 229 ? -6.905 -17.746 10.042 1.00 90.75 229 ARG A O 1
ATOM 1843 N N . LYS A 1 230 ? -5.162 -17.367 8.683 1.00 91.69 230 LYS A N 1
ATOM 1844 C CA . LYS A 1 230 ? -5.036 -18.770 8.247 1.00 91.69 230 LYS A CA 1
ATOM 1845 C C . LYS A 1 230 ? -4.646 -19.702 9.397 1.00 91.69 230 LYS A C 1
ATOM 1847 O O . LYS A 1 230 ? -5.141 -20.823 9.450 1.00 91.69 230 LYS A O 1
ATOM 1852 N N . LEU A 1 231 ? -3.765 -19.267 10.296 1.00 92.19 231 LEU A N 1
ATOM 1853 C CA . LEU A 1 231 ? -3.376 -20.047 11.467 1.00 92.19 231 LEU A CA 1
ATOM 1854 C C . LEU A 1 231 ? -4.499 -20.125 12.506 1.00 92.19 231 LEU A C 1
ATOM 1856 O O . LEU A 1 231 ? -4.681 -21.203 13.064 1.00 92.19 231 LEU A O 1
ATOM 1860 N N . CYS A 1 232 ? -5.259 -19.048 12.729 1.00 90.81 232 CYS A N 1
ATOM 1861 C CA . CYS A 1 232 ? -6.427 -19.048 13.612 1.00 90.81 232 CYS A CA 1
ATOM 1862 C C . CYS A 1 232 ? -7.454 -20.083 13.157 1.00 90.81 232 CYS A C 1
ATOM 1864 O O . CYS A 1 232 ? -7.909 -20.875 13.972 1.00 90.81 232 CYS A O 1
ATOM 1866 N N . VAL A 1 233 ? -7.752 -20.135 11.852 1.00 92.31 233 VAL A N 1
ATOM 1867 C CA . VAL A 1 233 ? -8.673 -21.135 11.288 1.00 92.31 233 VAL A CA 1
ATOM 1868 C C . VAL A 1 233 ? -8.135 -22.558 11.474 1.00 92.31 233 VAL A C 1
ATOM 1870 O O . VAL A 1 233 ? -8.886 -23.441 11.867 1.00 92.31 233 VAL A O 1
ATOM 1873 N N . ARG A 1 234 ? -6.832 -22.796 11.253 1.00 91.62 234 ARG A N 1
ATOM 1874 C CA . ARG A 1 234 ? -6.233 -24.136 11.433 1.00 91.62 234 ARG A CA 1
ATOM 1875 C C . ARG A 1 234 ? -6.221 -24.617 12.878 1.00 91.62 234 ARG A C 1
ATOM 1877 O O . ARG A 1 234 ? -6.422 -25.799 13.111 1.00 91.62 234 ARG A O 1
ATOM 1884 N N . HIS A 1 235 ? -5.943 -23.724 13.821 1.00 89.56 235 HIS A N 1
ATOM 1885 C CA . HIS A 1 235 ? -5.904 -24.059 15.244 1.00 89.56 235 HIS A CA 1
ATOM 1886 C C . HIS A 1 235 ? -7.290 -23.976 15.905 1.00 89.56 235 HIS A C 1
ATOM 1888 O O . HIS A 1 235 ? -7.382 -24.147 17.117 1.00 89.56 235 HIS A O 1
ATOM 1894 N N . GLY A 1 236 ? -8.355 -23.689 15.140 1.00 88.00 236 GLY A N 1
ATOM 1895 C CA . GLY A 1 236 ? -9.713 -23.539 15.669 1.00 88.00 236 GLY A CA 1
ATOM 1896 C C . GLY A 1 236 ? -9.830 -22.430 16.719 1.00 88.00 236 GLY A C 1
ATOM 1897 O O . GLY A 1 236 ? -10.575 -22.574 17.683 1.00 88.00 236 GLY A O 1
ATOM 1898 N N . PHE A 1 237 ? -9.050 -21.352 16.587 1.00 90.50 237 PHE A N 1
ATOM 1899 C CA . PHE A 1 237 ? -9.048 -20.264 17.561 1.00 90.50 237 PHE A CA 1
ATOM 1900 C C . PHE A 1 237 ? -10.310 -19.408 17.413 1.00 90.50 237 PHE A C 1
ATOM 1902 O O . PHE A 1 237 ? -10.478 -18.709 16.409 1.00 90.50 237 PHE A O 1
ATOM 1909 N N . ASP A 1 238 ? -11.174 -19.444 18.427 1.00 87.62 238 ASP A N 1
ATOM 1910 C CA . ASP A 1 238 ? -12.405 -18.661 18.467 1.00 87.62 238 ASP A CA 1
ATOM 1911 C C . ASP A 1 238 ? -12.124 -17.204 18.868 1.00 87.62 238 ASP A C 1
ATOM 1913 O O . ASP A 1 238 ? -11.946 -16.852 20.039 1.00 87.62 238 ASP A O 1
ATOM 1917 N N . ILE A 1 239 ? -12.062 -16.344 17.850 1.00 87.25 239 ILE A N 1
ATOM 1918 C CA . ILE A 1 239 ? -11.834 -14.905 18.005 1.00 87.25 239 ILE A CA 1
ATOM 1919 C C . ILE A 1 239 ? -13.025 -14.233 18.701 1.00 87.25 239 ILE A C 1
ATOM 1921 O O . ILE A 1 239 ? -12.822 -13.248 19.412 1.00 87.25 239 ILE A O 1
ATOM 1925 N N . GLU A 1 240 ? -14.249 -14.730 18.502 1.00 87.62 240 GLU A N 1
ATOM 1926 C CA . GLU A 1 240 ? -15.438 -14.104 19.079 1.00 87.62 240 GLU A CA 1
ATOM 1927 C C . GLU A 1 240 ? -15.552 -14.441 20.565 1.00 87.62 240 GLU A C 1
ATOM 1929 O O . GLU A 1 240 ? -15.715 -13.518 21.361 1.00 87.62 240 GLU A O 1
ATOM 1934 N N . LYS A 1 241 ? -15.293 -15.698 20.960 1.00 87.38 241 LYS A N 1
ATOM 1935 C CA . LYS A 1 241 ? -15.178 -16.072 22.383 1.00 87.38 241 LYS A CA 1
ATOM 1936 C C . LYS A 1 241 ? -14.101 -15.248 23.098 1.00 87.38 241 LYS A C 1
ATOM 1938 O O . LYS A 1 241 ? -14.331 -14.753 24.199 1.00 87.38 241 LYS A O 1
ATOM 1943 N N . TYR A 1 242 ? -12.939 -15.043 22.470 1.00 87.25 242 TYR A N 1
ATOM 1944 C CA . TYR A 1 242 ? -11.884 -14.191 23.036 1.00 87.25 242 TYR A CA 1
ATOM 1945 C C . TYR A 1 242 ? -12.346 -12.736 23.225 1.00 87.25 242 TYR A C 1
ATOM 1947 O O . TYR A 1 242 ? -12.096 -12.144 24.273 1.00 87.25 242 TYR A O 1
ATOM 1955 N N . ARG A 1 243 ? -13.032 -12.150 22.233 1.00 85.88 243 ARG A N 1
ATOM 1956 C CA . ARG A 1 243 ? -13.562 -10.777 22.325 1.00 85.88 243 ARG A CA 1
ATOM 1957 C C . ARG A 1 243 ? -14.654 -10.646 23.372 1.00 85.88 243 ARG A C 1
ATOM 1959 O O . ARG A 1 243 ? -14.752 -9.606 24.015 1.00 85.88 243 ARG A O 1
ATOM 1966 N N . GLU A 1 244 ? -15.495 -11.660 23.509 1.00 85.50 244 GLU A N 1
ATOM 1967 C CA . GLU A 1 244 ? -16.546 -11.681 24.513 1.00 85.50 244 GLU A CA 1
ATOM 1968 C C . GLU A 1 244 ? -15.953 -11.719 25.921 1.00 85.50 244 GLU A C 1
ATOM 1970 O O . GLU A 1 244 ? -16.277 -10.844 26.720 1.00 85.50 244 GLU A O 1
ATOM 1975 N N . LEU A 1 245 ? -14.999 -12.616 26.182 1.00 84.31 245 LEU A N 1
ATOM 1976 C CA . LEU A 1 245 ? -14.254 -12.651 27.446 1.00 84.31 245 LEU A CA 1
ATOM 1977 C C . LEU A 1 245 ? -13.508 -11.335 27.714 1.00 84.31 245 LEU A C 1
ATOM 1979 O O . LEU A 1 245 ? -13.564 -10.817 28.825 1.00 84.31 245 LEU A O 1
ATOM 1983 N N . GLU A 1 246 ? -12.880 -10.731 26.698 1.00 82.19 246 GLU A N 1
ATOM 1984 C CA . GLU A 1 246 ? -12.227 -9.422 26.845 1.00 82.19 246 GLU A CA 1
ATOM 1985 C C . GLU A 1 246 ? -13.224 -8.322 27.248 1.00 82.19 246 GLU A C 1
ATOM 1987 O O . GLU A 1 246 ? -12.909 -7.482 28.091 1.00 82.19 246 GLU A O 1
ATOM 1992 N N . ARG A 1 247 ? -14.437 -8.318 26.676 1.00 77.75 247 ARG A N 1
ATOM 1993 C CA . ARG A 1 247 ? -15.495 -7.366 27.053 1.00 77.75 247 ARG A CA 1
ATOM 1994 C C . ARG A 1 247 ? -15.981 -7.599 28.483 1.00 77.75 247 ARG A C 1
ATOM 1996 O O . ARG A 1 247 ? -16.217 -6.622 29.186 1.00 77.75 247 ARG A O 1
ATOM 2003 N N . GLN A 1 248 ? -16.129 -8.857 28.897 1.00 73.69 248 GLN A N 1
ATOM 2004 C CA . GLN A 1 248 ? -16.575 -9.214 30.247 1.00 73.69 248 GLN A CA 1
ATOM 2005 C C . GLN A 1 248 ? -15.534 -8.860 31.318 1.00 73.69 248 GLN A C 1
ATOM 2007 O O . GLN A 1 248 ? -15.907 -8.400 32.384 1.00 73.69 248 GLN A O 1
ATOM 2012 N N . ILE A 1 249 ? -14.236 -8.995 31.031 1.00 70.56 249 ILE A N 1
ATOM 2013 C CA . ILE A 1 249 ? -13.170 -8.610 31.975 1.00 70.56 249 ILE A CA 1
ATOM 2014 C C . ILE A 1 249 ? -12.976 -7.086 32.002 1.00 70.56 249 ILE A C 1
ATOM 2016 O O . ILE A 1 249 ? -12.792 -6.496 33.062 1.00 70.56 249 ILE A O 1
ATOM 2020 N N . ARG A 1 250 ? -13.041 -6.407 30.844 1.00 61.69 250 ARG A N 1
ATOM 2021 C CA . ARG A 1 250 ? -12.888 -4.938 30.771 1.00 61.69 250 ARG A CA 1
ATOM 2022 C C . ARG A 1 250 ? -14.062 -4.192 31.418 1.00 61.69 250 ARG A C 1
ATOM 2024 O O . ARG A 1 250 ? -13.898 -3.053 31.850 1.00 61.69 250 ARG A O 1
ATOM 2031 N N . CYS A 1 251 ? -15.234 -4.816 31.478 1.00 55.66 251 CYS A N 1
ATOM 2032 C CA . CYS A 1 251 ? -16.395 -4.315 32.197 1.00 55.66 251 CYS A CA 1
ATOM 2033 C C . CYS A 1 251 ? -16.764 -5.323 33.295 1.00 55.66 251 CYS A C 1
ATOM 2035 O O . CYS A 1 251 ? -17.519 -6.237 32.985 1.00 55.66 251 CYS A O 1
ATOM 2037 N N . PRO A 1 252 ? -16.335 -5.154 34.562 1.00 49.66 252 PRO A N 1
ATOM 2038 C CA . PRO A 1 252 ? -16.713 -6.067 35.655 1.00 49.66 252 PRO A CA 1
ATOM 2039 C C . PRO A 1 252 ? -18.240 -6.186 35.851 1.00 49.66 252 PRO A C 1
ATOM 2041 O O . PRO A 1 252 ? -18.740 -7.165 36.387 1.00 49.66 252 PRO A O 1
ATOM 2044 N N . LEU A 1 253 ? -19.009 -5.237 35.307 1.00 47.03 253 LEU A N 1
ATOM 2045 C CA . LEU A 1 253 ? -20.466 -5.282 35.139 1.00 47.03 253 LEU A CA 1
ATOM 2046 C C . LEU A 1 253 ? -20.909 -6.115 33.907 1.00 47.03 253 LEU A C 1
ATOM 2048 O O . LEU A 1 253 ? -21.937 -5.837 33.295 1.00 47.03 253 LEU A O 1
ATOM 2052 N N . GLY A 1 254 ? -20.130 -7.087 33.445 1.00 37.44 254 GLY A N 1
ATOM 2053 C CA . GLY A 1 254 ? -20.266 -7.702 32.122 1.00 37.44 254 GLY A CA 1
ATOM 2054 C C . GLY A 1 254 ? -20.913 -9.084 32.139 1.00 37.44 254 GLY A C 1
ATOM 2055 O O . GLY A 1 254 ? -20.265 -10.065 31.807 1.00 37.44 254 GLY A O 1
ATOM 2056 N N . GLY A 1 255 ? -22.200 -9.173 32.472 1.00 45.69 255 GLY A N 1
ATOM 2057 C CA . GLY A 1 255 ? -23.012 -10.394 32.327 1.00 45.69 255 GLY A CA 1
ATOM 2058 C C . GLY A 1 255 ? -24.359 -10.092 31.665 1.00 45.69 255 GLY A C 1
ATOM 2059 O O . GLY A 1 255 ? -24.765 -8.931 31.617 1.00 45.69 255 GLY A O 1
ATOM 2060 N N . GLU A 1 256 ? -25.080 -11.098 31.157 1.00 41.47 256 GLU A N 1
ATOM 2061 C CA . GLU A 1 256 ? -26.438 -10.897 30.606 1.00 41.47 256 GLU A CA 1
ATOM 2062 C C . GLU A 1 256 ? -27.392 -10.270 31.638 1.00 41.47 256 GLU A C 1
ATOM 2064 O O . GLU A 1 256 ? -28.151 -9.358 31.307 1.00 41.47 256 GLU A O 1
ATOM 2069 N N . HIS A 1 257 ? -27.262 -10.659 32.909 1.00 39.47 257 HIS A N 1
ATOM 2070 C CA . HIS A 1 257 ? -28.003 -10.075 34.031 1.00 39.47 257 HIS A CA 1
ATOM 2071 C C . HIS A 1 257 ? -27.602 -8.626 34.325 1.00 39.47 257 HIS A C 1
ATOM 2073 O O . HIS A 1 257 ? -28.458 -7.775 34.568 1.00 39.47 257 HIS A O 1
ATOM 2079 N N . SER A 1 258 ? -26.313 -8.304 34.210 1.00 42.50 258 SER A N 1
ATOM 2080 C CA . SER A 1 258 ? -25.842 -6.937 34.402 1.00 42.50 258 SER A CA 1
ATOM 2081 C C . SER A 1 258 ? -26.229 -6.028 33.238 1.00 42.50 258 SER A C 1
ATOM 2083 O O . SER A 1 258 ? -26.610 -4.896 33.490 1.00 42.50 258 SER A O 1
ATOM 2085 N N . LYS A 1 259 ? -26.262 -6.500 31.982 1.00 42.16 259 LYS A N 1
ATOM 2086 C CA . LYS A 1 259 ? -26.773 -5.717 30.836 1.00 42.16 259 LYS A CA 1
ATOM 2087 C C . LYS A 1 259 ? -28.233 -5.310 31.013 1.00 42.16 259 LYS A C 1
ATOM 2089 O O . LYS A 1 259 ? -28.605 -4.253 30.521 1.00 42.16 259 LYS A O 1
ATOM 2094 N N . ALA A 1 260 ? -29.050 -6.127 31.682 1.00 38.94 260 ALA A N 1
ATOM 2095 C CA . ALA A 1 260 ? -30.442 -5.810 32.004 1.00 38.94 260 ALA A CA 1
ATOM 2096 C C . ALA A 1 260 ? -30.551 -4.817 33.174 1.00 38.94 260 ALA A C 1
ATOM 2098 O O . ALA A 1 260 ? -31.292 -3.842 33.068 1.00 38.94 260 ALA A O 1
ATOM 2099 N N . ALA A 1 261 ? -29.758 -5.007 34.235 1.00 37.84 261 ALA A N 1
ATOM 2100 C CA . ALA A 1 261 ? -29.704 -4.101 35.384 1.00 37.84 261 ALA A CA 1
ATOM 2101 C C . ALA A 1 261 ? -29.107 -2.730 35.021 1.00 37.84 261 ALA A C 1
ATOM 2103 O O . ALA A 1 261 ? -29.700 -1.702 35.326 1.00 37.84 261 ALA A O 1
ATOM 2104 N N . THR A 1 262 ? -27.999 -2.693 34.273 1.00 37.84 262 THR A N 1
ATOM 2105 C CA . THR A 1 262 ? -27.457 -1.456 33.696 1.00 37.84 262 THR A CA 1
ATOM 2106 C C . THR A 1 262 ? -28.357 -0.887 32.622 1.00 37.84 262 THR A C 1
ATOM 2108 O O . THR A 1 262 ? -28.395 0.323 32.543 1.00 37.84 262 THR A O 1
ATOM 2111 N N . LYS A 1 263 ? -29.136 -1.661 31.848 1.00 41.31 263 LYS A N 1
ATOM 2112 C CA . LYS A 1 263 ? -30.189 -1.073 30.996 1.00 41.31 263 LYS A CA 1
ATOM 2113 C C . LYS A 1 263 ? -31.272 -0.389 31.813 1.00 41.31 263 LYS A C 1
ATOM 2115 O O . LYS A 1 263 ? -31.751 0.632 31.358 1.00 41.31 263 LYS A O 1
ATOM 2120 N N . GLY A 1 264 ? -31.671 -0.952 32.953 1.00 40.50 264 GLY A N 1
ATOM 2121 C CA . GLY A 1 264 ? -32.643 -0.339 33.860 1.00 40.50 264 GLY A CA 1
ATOM 2122 C C . GLY A 1 264 ? -32.091 0.941 34.480 1.00 40.50 264 GLY A C 1
ATOM 2123 O O . GLY A 1 264 ? -32.695 1.993 34.346 1.00 40.50 264 GLY A O 1
ATOM 2124 N N . ILE A 1 265 ? -30.878 0.877 35.034 1.00 37.94 265 ILE A N 1
ATOM 2125 C CA . ILE A 1 265 ? -30.189 2.021 35.647 1.00 37.94 265 ILE A CA 1
ATOM 2126 C C . ILE A 1 265 ? -29.831 3.084 34.598 1.00 37.94 265 ILE A C 1
ATOM 2128 O O . ILE A 1 265 ? -30.029 4.266 34.846 1.00 37.94 265 ILE A O 1
ATOM 2132 N N . PHE A 1 266 ? -29.354 2.704 33.407 1.00 39.31 266 PHE A N 1
ATOM 2133 C CA . PHE A 1 266 ? -29.147 3.647 32.304 1.00 39.31 266 PHE A CA 1
ATOM 2134 C C . PHE A 1 266 ? -30.465 4.161 31.753 1.00 39.31 266 PHE A C 1
ATOM 2136 O O . PHE A 1 266 ? -30.486 5.323 31.417 1.00 39.31 266 PHE A O 1
ATOM 2143 N N . ALA A 1 267 ? -31.543 3.378 31.664 1.00 40.75 267 ALA A N 1
ATOM 2144 C CA . ALA A 1 267 ? -32.847 3.892 31.243 1.00 40.75 267 ALA A CA 1
ATOM 2145 C C . ALA A 1 267 ? -33.407 4.892 32.262 1.00 40.75 267 ALA A C 1
ATOM 2147 O O . ALA A 1 267 ? -33.984 5.892 31.853 1.00 40.75 267 ALA A O 1
ATOM 2148 N N . ASP A 1 268 ? -33.170 4.678 33.558 1.00 37.81 268 ASP A N 1
ATOM 2149 C CA . ASP A 1 268 ? -33.529 5.615 34.624 1.00 37.81 268 ASP A CA 1
ATOM 2150 C C . ASP A 1 268 ? -32.646 6.869 34.601 1.00 37.81 268 ASP A C 1
ATOM 2152 O O . ASP A 1 268 ? -33.157 7.977 34.738 1.00 37.81 268 ASP A O 1
ATOM 2156 N N . ILE A 1 269 ? -31.337 6.732 34.359 1.00 37.56 269 ILE A N 1
ATOM 2157 C CA . ILE A 1 269 ? -30.401 7.856 34.174 1.00 37.56 269 ILE A CA 1
ATOM 2158 C C . ILE A 1 269 ? -30.680 8.599 32.858 1.00 37.56 269 ILE A C 1
ATOM 2160 O O . ILE A 1 269 ? -30.567 9.816 32.818 1.00 37.56 269 ILE A O 1
ATOM 2164 N N . GLU A 1 270 ? -31.071 7.905 31.791 1.00 39.62 270 GLU A N 1
ATOM 2165 C CA . GLU A 1 270 ? -31.417 8.435 30.463 1.00 39.62 270 GLU A CA 1
ATOM 2166 C C . GLU A 1 270 ? -32.794 9.121 30.502 1.00 39.62 270 GLU A C 1
ATOM 2168 O O . GLU A 1 270 ? -32.966 10.164 29.873 1.00 39.62 270 GLU A O 1
ATOM 2173 N N . TRP A 1 271 ? -33.729 8.632 31.330 1.00 40.31 271 TRP A N 1
ATOM 2174 C CA . TRP A 1 271 ? -34.959 9.330 31.724 1.00 40.31 271 TRP A CA 1
ATOM 2175 C C . TRP A 1 271 ? -34.643 10.603 32.527 1.00 40.31 271 TRP A C 1
ATOM 2177 O O . TRP A 1 271 ? -35.176 11.669 32.224 1.00 40.31 271 TRP A O 1
ATOM 2187 N N . TRP A 1 272 ? -33.701 10.533 33.475 1.00 33.22 272 TRP A N 1
ATOM 2188 C CA . TRP A 1 272 ? -33.256 11.679 34.284 1.00 33.22 272 TRP A CA 1
ATOM 2189 C C . TRP A 1 272 ? -32.475 12.737 33.479 1.00 33.22 272 TRP A C 1
ATOM 2191 O O . TRP A 1 272 ? -32.630 13.938 33.699 1.00 33.22 272 TRP A O 1
ATOM 2201 N N . LEU A 1 273 ? -31.644 12.309 32.525 1.00 33.09 273 LEU A N 1
ATOM 2202 C CA . LEU A 1 273 ? -30.927 13.174 31.583 1.00 33.09 273 LEU A CA 1
ATOM 2203 C C . LEU A 1 273 ? -31.894 13.786 30.559 1.00 33.09 273 LEU A C 1
ATOM 2205 O O . LEU A 1 273 ? -31.763 14.968 30.247 1.00 33.09 273 LEU A O 1
ATOM 2209 N N . SER A 1 274 ? -32.903 13.030 30.103 1.00 35.94 274 SER A N 1
ATOM 2210 C CA . SER A 1 274 ? -33.995 13.545 29.261 1.00 35.94 274 SER A CA 1
ATOM 2211 C C . SER A 1 274 ? -34.832 14.622 29.952 1.00 35.94 274 SER A C 1
ATOM 2213 O O . SER A 1 274 ? -35.278 15.551 29.283 1.00 35.94 274 SER A O 1
ATOM 2215 N N . ASP A 1 275 ? -35.028 14.547 31.271 1.00 33.78 275 ASP A N 1
ATOM 2216 C CA . ASP A 1 275 ? -35.776 15.572 32.012 1.00 33.78 275 ASP A CA 1
ATOM 2217 C C . ASP A 1 275 ? -34.965 16.872 32.195 1.00 33.78 275 ASP A C 1
ATOM 2219 O O . ASP A 1 275 ? -35.521 17.969 32.168 1.00 33.78 275 ASP A O 1
ATOM 2223 N N . ARG A 1 276 ? -33.627 16.776 32.278 1.00 31.45 276 ARG A N 1
ATOM 2224 C CA . ARG A 1 276 ? -32.729 17.938 32.433 1.00 31.45 276 ARG A CA 1
ATOM 2225 C C . ARG A 1 276 ? -32.347 18.614 31.104 1.00 31.45 276 ARG A C 1
ATOM 2227 O O . ARG A 1 276 ? -31.921 19.764 31.110 1.00 31.45 276 ARG A O 1
ATOM 2234 N N . GLN A 1 277 ? -32.513 17.931 29.970 1.00 28.55 277 GLN A N 1
ATOM 2235 C CA . GLN A 1 277 ? -32.161 18.420 28.627 1.00 28.55 277 GLN A CA 1
ATOM 2236 C C . GLN A 1 277 ? -33.387 18.840 27.799 1.00 28.55 277 GLN A C 1
ATOM 2238 O O . GLN A 1 277 ? -33.390 18.771 26.569 1.00 28.55 277 GLN A O 1
ATOM 2243 N N . LYS A 1 278 ? -34.441 19.308 28.483 1.00 32.50 278 LYS A N 1
ATOM 2244 C CA . LYS A 1 278 ? -35.643 19.880 27.860 1.00 32.50 278 LYS A CA 1
ATOM 2245 C C . LYS A 1 278 ? -35.438 21.262 27.235 1.00 32.50 278 LYS A C 1
ATOM 2247 O O . LYS A 1 278 ? -36.379 21.790 26.658 1.00 32.50 278 LYS A O 1
ATOM 2252 N N . ASP A 1 279 ? -34.209 21.768 27.247 1.00 33.91 279 ASP A N 1
ATOM 2253 C CA . ASP A 1 279 ? -33.760 22.777 26.301 1.00 33.91 279 ASP A CA 1
ATOM 2254 C C . ASP A 1 279 ? -32.831 22.104 25.279 1.00 33.91 279 ASP A C 1
ATOM 2256 O O . ASP A 1 279 ? -31.631 21.948 25.497 1.00 33.91 279 ASP A O 1
ATOM 2260 N N . GLN A 1 280 ? -33.431 21.728 24.140 1.00 32.69 280 GLN A N 1
ATOM 2261 C CA . GLN A 1 280 ? -32.784 21.452 22.848 1.00 32.69 280 GLN A CA 1
ATOM 2262 C C . GLN A 1 280 ? -32.289 20.011 22.574 1.00 32.69 280 GLN A C 1
ATOM 2264 O O . GLN A 1 280 ? -31.085 19.766 22.544 1.00 32.69 280 GLN A O 1
ATOM 2269 N N . VAL A 1 281 ? -33.190 19.067 22.233 1.00 33.72 281 VAL A N 1
ATOM 2270 C CA . VAL A 1 281 ? -32.800 17.769 21.620 1.00 33.72 281 VAL A CA 1
ATOM 2271 C C . VAL A 1 281 ? -33.745 17.277 20.507 1.00 33.72 281 VAL A C 1
ATOM 2273 O O . VAL A 1 281 ? -34.963 17.432 20.548 1.00 33.72 281 VAL A O 1
ATOM 2276 N N . ASP A 1 282 ? -33.083 16.684 19.509 1.00 35.97 282 ASP A N 1
ATOM 2277 C CA . ASP A 1 282 ? -33.490 16.028 18.263 1.00 35.97 282 ASP A CA 1
ATOM 2278 C C . ASP A 1 282 ? -34.177 14.653 18.479 1.00 35.97 282 ASP A C 1
ATOM 2280 O O . ASP A 1 282 ? -33.691 13.803 19.222 1.00 35.97 282 ASP A O 1
ATOM 2284 N N . TYR A 1 283 ? -35.304 14.419 17.792 1.00 36.84 283 TYR A N 1
ATOM 2285 C CA . TYR A 1 283 ? -36.253 13.308 18.006 1.00 36.84 283 TYR A CA 1
ATOM 2286 C C . TYR A 1 283 ? -36.015 12.053 17.128 1.00 36.84 283 TYR A C 1
ATOM 2288 O O . TYR A 1 283 ? -36.800 11.103 17.164 1.00 36.84 283 TYR A O 1
ATOM 2296 N N . SER A 1 284 ? -34.952 12.012 16.316 1.00 33.50 284 SER A N 1
ATOM 2297 C CA . SER A 1 284 ? -34.776 10.983 15.271 1.00 33.50 284 SER A CA 1
ATOM 2298 C C . SER A 1 284 ? -34.460 9.558 15.778 1.00 33.50 284 SER A C 1
ATOM 2300 O O . SER A 1 284 ? -34.830 8.585 15.111 1.00 33.50 284 SER A O 1
ATOM 2302 N N . ASP A 1 285 ? -33.796 9.402 16.929 1.00 35.38 285 ASP A N 1
ATOM 2303 C CA . ASP A 1 285 ? -33.259 8.100 17.377 1.00 35.38 285 ASP A CA 1
ATOM 2304 C C . ASP A 1 285 ? -34.245 7.298 18.252 1.00 35.38 285 ASP A C 1
ATOM 2306 O O . ASP A 1 285 ? -34.388 6.080 18.111 1.00 35.38 285 ASP A O 1
ATOM 2310 N N . ALA A 1 286 ? -35.050 7.998 19.058 1.00 34.03 286 ALA A N 1
ATOM 2311 C CA . ALA A 1 286 ? -36.163 7.414 19.812 1.00 34.03 286 ALA A CA 1
ATOM 2312 C C . ALA A 1 286 ? -37.248 6.832 18.883 1.00 34.03 286 ALA A C 1
ATOM 2314 O O . ALA A 1 286 ? -37.829 5.781 19.164 1.00 34.03 286 ALA A O 1
ATOM 2315 N N . TYR A 1 287 ? -37.465 7.471 17.729 1.00 36.03 287 TYR A N 1
ATOM 2316 C CA . TYR A 1 287 ? -38.453 7.057 16.736 1.00 36.03 287 TYR A CA 1
ATOM 2317 C C . TYR A 1 287 ? -38.101 5.709 16.081 1.00 36.03 287 TYR A C 1
ATOM 2319 O O . TYR A 1 287 ? -38.957 4.836 15.944 1.00 36.03 287 TYR A O 1
ATOM 2327 N N . ASN A 1 288 ? -36.822 5.481 15.758 1.00 39.31 288 ASN A N 1
ATOM 2328 C CA . ASN A 1 288 ? -36.352 4.218 15.171 1.00 39.31 288 ASN A CA 1
ATOM 2329 C C . ASN A 1 288 ? -36.437 3.043 16.166 1.00 39.31 288 ASN A C 1
ATOM 2331 O O . ASN A 1 288 ? -36.720 1.910 15.771 1.00 39.31 288 ASN A O 1
ATOM 2335 N N . LYS A 1 289 ? -36.234 3.317 17.461 1.00 37.53 289 LYS A N 1
ATOM 2336 C CA . LYS A 1 289 ? -36.325 2.334 18.555 1.00 37.53 289 LYS A CA 1
ATOM 2337 C C . LYS A 1 289 ? -37.782 1.927 18.826 1.00 37.53 289 LYS A C 1
ATOM 2339 O O . LYS A 1 289 ? -38.069 0.743 18.991 1.00 37.53 289 LYS A O 1
ATOM 2344 N N . LEU A 1 290 ? -38.712 2.885 18.776 1.00 34.69 290 LEU A N 1
ATOM 2345 C CA . LEU A 1 290 ? -40.158 2.649 18.900 1.00 34.69 290 LEU A CA 1
ATOM 2346 C C . LEU A 1 290 ? -40.752 1.927 17.679 1.00 34.69 290 LEU A C 1
ATOM 2348 O O . LEU A 1 290 ? -41.607 1.056 17.837 1.00 34.69 290 LEU A O 1
ATOM 2352 N N . LEU A 1 291 ? -40.262 2.216 16.468 1.00 37.38 291 LEU A N 1
ATOM 2353 C CA . LEU A 1 291 ? -40.685 1.543 15.232 1.00 37.38 291 LEU A CA 1
ATOM 2354 C C . LEU A 1 291 ? -40.328 0.043 15.229 1.00 37.38 291 LEU A C 1
ATOM 2356 O O . LEU A 1 291 ? -41.078 -0.777 14.700 1.00 37.38 291 LEU A O 1
ATOM 2360 N N . TRP 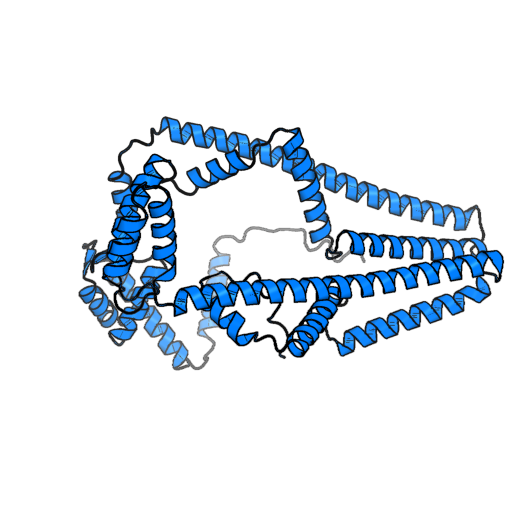A 1 292 ? -39.200 -0.328 15.847 1.00 36.31 292 TRP A N 1
ATOM 2361 C CA . TRP A 1 292 ? -38.773 -1.724 15.993 1.00 36.31 292 TRP A CA 1
ATOM 2362 C C . TRP A 1 292 ? -39.642 -2.499 16.998 1.00 36.31 292 TRP A C 1
ATOM 2364 O O . TRP A 1 292 ? -40.033 -3.629 16.720 1.00 36.31 292 TRP A O 1
ATOM 2374 N N . ILE A 1 293 ? -40.025 -1.863 18.112 1.00 34.03 293 ILE A N 1
ATOM 2375 C CA . ILE A 1 293 ? -40.935 -2.432 19.125 1.00 34.03 293 ILE A CA 1
ATOM 2376 C C . ILE A 1 293 ? -42.367 -2.562 18.571 1.00 34.03 293 ILE A C 1
ATOM 2378 O O . ILE A 1 293 ? -43.047 -3.556 18.817 1.00 34.03 293 ILE A O 1
ATOM 2382 N N . SER A 1 294 ? -42.805 -1.600 17.754 1.00 36.97 294 SER A N 1
ATOM 2383 C CA . SER A 1 294 ? -44.102 -1.619 17.064 1.00 36.97 294 SER A CA 1
ATOM 2384 C C . SER A 1 294 ? -44.236 -2.809 16.106 1.00 36.97 294 SER A C 1
ATOM 2386 O O . SER A 1 294 ? -45.272 -3.473 16.089 1.00 36.97 294 SER A O 1
ATOM 2388 N N . LYS A 1 295 ? -43.172 -3.139 15.354 1.00 37.78 295 LYS A N 1
ATOM 2389 C CA . LYS A 1 295 ? -43.123 -4.268 14.398 1.00 37.78 295 LYS A CA 1
ATOM 2390 C C . LYS A 1 295 ? -43.296 -5.653 15.028 1.00 37.78 295 LYS A C 1
ATOM 2392 O O . LYS A 1 295 ? -43.574 -6.598 14.297 1.00 37.78 295 LYS A O 1
ATOM 2397 N N . ALA A 1 296 ? -43.163 -5.764 16.348 1.00 43.97 296 ALA A N 1
ATOM 2398 C CA . ALA A 1 296 ? -43.312 -7.007 17.100 1.00 43.97 296 ALA A CA 1
ATOM 2399 C C . ALA A 1 296 ? -44.714 -7.202 17.720 1.00 43.97 296 ALA A C 1
ATOM 2401 O O . ALA A 1 296 ? -44.960 -8.235 18.338 1.00 43.97 296 ALA A O 1
ATOM 2402 N N . ASN A 1 297 ? -45.637 -6.241 17.571 1.00 39.88 297 ASN A N 1
ATOM 2403 C CA . ASN A 1 297 ? -46.952 -6.258 18.221 1.00 39.88 297 ASN A CA 1
ATOM 2404 C C . ASN A 1 297 ? -48.100 -6.375 17.184 1.00 39.88 297 ASN A C 1
ATOM 2406 O O . ASN A 1 297 ? -48.166 -5.554 16.266 1.00 39.88 297 ASN A O 1
ATOM 2410 N N . PRO A 1 298 ? -49.044 -7.332 17.314 1.00 43.97 298 PRO A N 1
ATOM 2411 C CA . PRO A 1 298 ? -50.143 -7.535 16.355 1.00 43.97 298 PRO A CA 1
ATOM 2412 C C . PRO A 1 298 ? -51.134 -6.357 16.223 1.00 43.97 298 PRO A C 1
ATOM 2414 O O . PRO A 1 298 ? -51.948 -6.352 15.306 1.00 43.97 298 PRO A O 1
ATOM 2417 N N . ASN A 1 299 ? -51.049 -5.330 17.081 1.00 45.09 299 ASN A N 1
ATOM 2418 C CA . ASN A 1 299 ? -51.855 -4.095 17.025 1.00 45.09 299 ASN A CA 1
ATOM 2419 C C . ASN A 1 299 ? -51.074 -2.848 16.536 1.00 45.09 299 ASN A C 1
ATOM 2421 O O . ASN A 1 299 ? -51.427 -1.712 16.870 1.00 45.09 299 ASN A O 1
ATOM 2425 N N . HIS A 1 300 ? -50.026 -3.048 15.727 1.00 44.50 300 HIS A N 1
ATOM 2426 C CA . HIS A 1 300 ? -49.106 -2.022 15.200 1.00 44.50 300 HIS A CA 1
ATOM 2427 C C . HIS A 1 300 ? -49.781 -0.723 14.718 1.00 44.50 300 HIS A C 1
ATOM 2429 O O . HIS A 1 300 ? -49.294 0.371 14.998 1.00 44.50 300 HIS A O 1
ATOM 2435 N N . GLN A 1 301 ? -50.904 -0.808 13.996 1.00 43.72 301 GLN A N 1
ATOM 2436 C CA . GLN A 1 301 ? -51.572 0.373 13.429 1.00 43.72 301 GLN A CA 1
ATOM 2437 C C . GLN A 1 301 ? -52.072 1.341 14.519 1.00 43.72 301 GLN A C 1
ATOM 2439 O O . GLN A 1 301 ? -51.828 2.541 14.438 1.00 43.72 301 GLN A O 1
ATOM 2444 N N . LYS A 1 302 ? -52.709 0.816 15.578 1.00 45.56 302 LYS A N 1
ATOM 2445 C CA . LYS A 1 302 ? -53.303 1.629 16.654 1.00 45.56 302 LYS A CA 1
ATOM 2446 C C . LYS A 1 302 ? -52.245 2.283 17.540 1.00 45.56 302 LYS A C 1
ATOM 2448 O O . LYS A 1 302 ? -52.410 3.432 17.937 1.00 45.56 302 LYS A O 1
ATOM 2453 N N . VAL A 1 303 ? -51.153 1.571 17.824 1.00 42.41 303 VAL A N 1
ATOM 2454 C CA . VAL A 1 303 ? -50.037 2.099 18.626 1.00 42.41 303 VAL A CA 1
ATOM 2455 C C . VAL A 1 303 ? -49.271 3.163 17.838 1.00 42.41 303 VAL A C 1
ATOM 2457 O O . VAL A 1 303 ? -48.963 4.214 18.391 1.00 42.41 303 VAL A O 1
ATOM 2460 N N . CYS A 1 304 ? -49.053 2.965 16.533 1.00 44.16 304 CYS A N 1
ATOM 2461 C CA . CYS A 1 304 ? -48.491 4.007 15.673 1.00 44.16 304 CYS A CA 1
ATOM 2462 C C . CYS A 1 304 ? -49.370 5.261 15.606 1.00 44.16 304 CYS A C 1
ATOM 2464 O O . CYS A 1 304 ? -48.827 6.361 15.630 1.00 44.16 304 CYS A O 1
ATOM 2466 N N . ASP A 1 305 ? -50.696 5.132 15.549 1.00 45.72 305 ASP A N 1
ATOM 2467 C CA . ASP A 1 305 ? -51.593 6.292 15.470 1.00 45.72 305 ASP A CA 1
ATOM 2468 C C . ASP A 1 305 ? -51.731 7.040 16.811 1.00 45.72 305 ASP A C 1
ATOM 2470 O O . ASP A 1 305 ? -51.860 8.263 16.818 1.00 45.72 305 ASP A O 1
ATOM 2474 N N . LEU A 1 306 ? -51.597 6.347 17.948 1.00 44.06 306 LEU A N 1
ATOM 2475 C CA . LEU A 1 306 ? -51.491 6.957 19.283 1.00 44.06 306 LEU A CA 1
ATOM 2476 C C . LEU A 1 306 ? -50.140 7.654 19.507 1.00 44.06 306 LEU A C 1
ATOM 2478 O O . LEU A 1 306 ? -50.109 8.762 20.036 1.00 44.06 306 LEU A O 1
ATOM 2482 N N . VAL A 1 307 ? -49.036 7.061 19.041 1.00 40.84 307 VAL A N 1
ATOM 2483 C CA . VAL A 1 307 ? -47.696 7.676 19.089 1.00 40.84 307 VAL A CA 1
ATOM 2484 C C . VAL A 1 307 ? -47.609 8.892 18.155 1.00 40.84 307 VAL A C 1
ATOM 2486 O O . VAL A 1 307 ? -47.062 9.921 18.551 1.00 40.84 307 VAL A O 1
ATOM 2489 N N . LYS A 1 308 ? -48.234 8.839 16.968 1.00 41.03 308 LYS A N 1
ATOM 2490 C CA . LYS A 1 308 ? -48.398 9.998 16.065 1.00 41.03 308 LYS A CA 1
ATOM 2491 C C . LYS A 1 308 ? -49.228 11.127 16.684 1.00 41.03 308 LYS A C 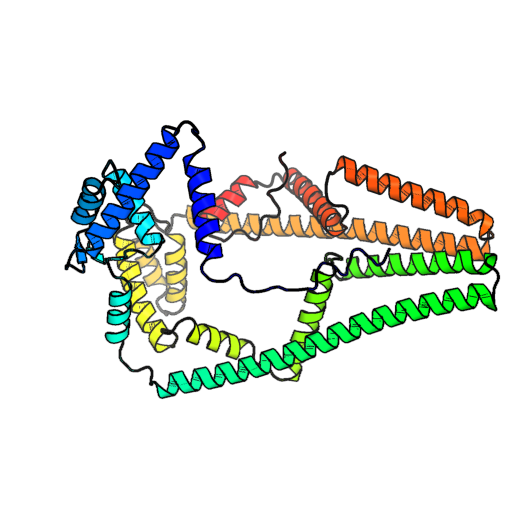1
ATOM 2493 O O . LYS A 1 308 ? -49.015 12.284 16.343 1.00 41.03 308 LYS A O 1
ATOM 2498 N N . ARG A 1 309 ? -50.179 10.804 17.570 1.00 39.59 309 ARG A N 1
ATOM 2499 C CA . ARG A 1 309 ? -51.067 11.779 18.228 1.00 39.59 309 ARG A CA 1
ATOM 2500 C C . ARG A 1 309 ? -50.462 12.387 19.498 1.00 39.59 309 ARG A C 1
ATOM 2502 O O . ARG A 1 309 ? -50.770 13.530 19.812 1.00 39.59 309 ARG A O 1
ATOM 2509 N N . ALA A 1 310 ? -49.611 11.641 20.208 1.00 36.56 310 ALA A N 1
ATOM 2510 C CA . ALA A 1 310 ? -48.982 12.062 21.463 1.00 36.56 310 ALA A CA 1
ATOM 2511 C C . ALA A 1 310 ? -47.675 12.855 21.275 1.00 36.56 310 ALA A C 1
ATOM 2513 O O . ALA A 1 310 ? -47.290 13.606 22.168 1.00 36.56 310 ALA A O 1
ATOM 2514 N N . VAL A 1 311 ? -47.003 12.726 20.124 1.00 38.53 311 VAL A N 1
ATOM 2515 C CA . VAL A 1 311 ? -45.777 13.478 19.809 1.00 38.53 311 VAL A CA 1
ATOM 2516 C C . VAL A 1 311 ? -45.984 14.299 18.530 1.00 38.53 311 VAL A C 1
ATOM 2518 O O . VAL A 1 311 ? -45.515 13.906 17.460 1.00 38.53 311 VAL A O 1
ATOM 2521 N N . PRO A 1 312 ? -46.666 15.459 18.607 1.00 33.06 312 PRO A N 1
ATOM 2522 C CA . PRO A 1 312 ? -46.952 16.291 17.435 1.00 33.06 312 PRO A CA 1
ATOM 2523 C C . PRO A 1 312 ? -45.694 16.920 16.801 1.00 33.06 312 PRO A C 1
ATOM 2525 O O . PRO A 1 312 ? -45.792 17.524 15.740 1.00 33.06 312 PRO A O 1
ATOM 2528 N N . PHE A 1 313 ? -44.512 16.760 17.416 1.00 36.22 313 PHE A N 1
ATOM 2529 C CA . PHE A 1 313 ? -43.246 17.356 16.967 1.00 36.22 313 PHE A CA 1
ATOM 2530 C C . PHE A 1 313 ? -42.234 16.365 16.348 1.00 36.22 313 PHE A C 1
ATOM 2532 O O . PHE A 1 313 ? -41.245 16.802 15.766 1.00 36.22 313 PHE A O 1
ATOM 2539 N N . ALA A 1 314 ? -42.445 15.041 16.447 1.00 38.38 314 ALA A N 1
ATOM 2540 C CA . ALA A 1 314 ? -41.444 14.040 16.028 1.00 38.38 314 ALA A CA 1
ATOM 2541 C C . ALA A 1 314 ? -41.657 13.453 14.621 1.00 38.38 314 ALA A C 1
ATOM 2543 O O . ALA A 1 314 ? -40.701 12.953 14.030 1.00 38.38 314 ALA A O 1
ATOM 2544 N N . LEU A 1 315 ? -42.860 13.565 14.047 1.00 39.97 315 LEU A N 1
ATOM 2545 C CA . LEU A 1 315 ? -43.059 13.427 12.602 1.00 39.97 315 LEU A CA 1
ATOM 2546 C C . LEU A 1 315 ? -43.367 14.794 12.005 1.00 39.97 315 LEU A C 1
ATOM 2548 O O . LEU A 1 315 ? -44.492 15.064 11.585 1.00 39.97 315 LEU A O 1
ATOM 2552 N N . THR A 1 316 ? -42.363 15.653 11.900 1.00 46.00 316 THR A N 1
ATOM 2553 C CA . THR A 1 316 ? -42.420 16.559 10.762 1.00 46.00 316 THR A CA 1
ATOM 2554 C C . THR A 1 316 ? -42.156 15.702 9.515 1.00 46.00 316 THR A C 1
ATOM 2556 O O . THR A 1 316 ? -41.199 14.916 9.509 1.00 46.00 316 THR A O 1
ATOM 2559 N N . PRO A 1 317 ? -42.963 15.802 8.442 1.00 55.22 317 PRO A N 1
ATOM 2560 C CA . PRO A 1 317 ? -42.615 15.211 7.143 1.00 55.22 317 PRO A CA 1
ATOM 2561 C C . PRO A 1 317 ? -41.195 15.611 6.689 1.00 55.22 317 PRO A C 1
ATOM 2563 O O . PRO A 1 317 ? -40.556 14.892 5.929 1.00 55.22 317 PRO A O 1
ATOM 2566 N N . GLU A 1 318 ? -40.662 16.705 7.237 1.00 55.06 318 GLU A N 1
ATOM 2567 C CA . GLU A 1 318 ? -39.304 17.215 7.053 1.00 55.06 318 GLU A CA 1
ATOM 2568 C C . GLU A 1 318 ? -38.187 16.275 7.556 1.00 55.06 318 GLU A C 1
ATOM 2570 O O . GLU A 1 318 ? -37.121 16.221 6.944 1.00 55.06 318 GLU A O 1
ATOM 2575 N N . ASN A 1 319 ? -38.383 15.509 8.638 1.00 64.88 319 ASN A N 1
ATOM 2576 C CA . ASN A 1 319 ? -37.344 14.608 9.168 1.00 64.88 319 ASN A CA 1
ATOM 2577 C C . ASN A 1 319 ? -37.172 13.338 8.326 1.00 64.88 319 ASN A C 1
ATOM 2579 O O . ASN A 1 319 ? -36.045 12.937 8.027 1.00 64.88 319 ASN A O 1
ATOM 2583 N N . GLU A 1 320 ? -38.281 12.723 7.917 1.00 70.44 320 GLU A N 1
ATOM 2584 C CA . GLU A 1 320 ? -38.263 11.592 6.983 1.00 70.44 320 GLU A CA 1
ATOM 2585 C C . GLU A 1 320 ? -37.786 12.041 5.593 1.00 70.44 320 GLU A C 1
ATOM 2587 O O . GLU A 1 320 ? -36.962 11.357 4.981 1.00 70.44 320 GLU A O 1
ATOM 2592 N N . ALA A 1 321 ? -38.181 13.242 5.145 1.00 76.81 321 ALA A N 1
ATOM 2593 C CA . ALA A 1 321 ? -37.654 13.846 3.922 1.00 76.81 321 ALA A CA 1
ATOM 2594 C C . ALA A 1 321 ? -36.126 14.028 3.976 1.00 76.81 321 ALA A C 1
ATOM 2596 O O . ALA A 1 321 ? -35.435 13.593 3.058 1.00 76.81 321 ALA A O 1
ATOM 2597 N N . ARG A 1 322 ? -35.562 14.556 5.076 1.00 75.12 322 ARG A N 1
ATOM 2598 C CA . ARG A 1 322 ? -34.098 14.693 5.247 1.00 75.12 322 ARG A CA 1
ATOM 2599 C C . ARG A 1 322 ? -33.354 13.355 5.221 1.00 75.12 322 ARG A C 1
ATOM 2601 O O . ARG A 1 322 ? -32.255 13.277 4.669 1.00 75.12 322 ARG A O 1
ATOM 2608 N N . LYS A 1 323 ? -33.918 12.298 5.817 1.00 78.25 323 LYS A N 1
ATOM 2609 C CA . LYS A 1 323 ? -33.320 10.949 5.782 1.00 78.25 323 LYS A CA 1
ATOM 2610 C C . LYS A 1 323 ? -33.308 10.384 4.363 1.00 78.25 323 LYS A C 1
ATOM 2612 O O . LYS A 1 323 ? -32.316 9.774 3.959 1.00 78.25 323 LYS A O 1
ATOM 2617 N N . GLU A 1 324 ? -34.384 10.587 3.611 1.00 84.25 324 GLU A N 1
ATOM 2618 C CA . GLU A 1 324 ? -34.472 10.123 2.228 1.00 84.25 324 GLU A CA 1
ATOM 2619 C C . GLU A 1 324 ? -33.555 10.935 1.297 1.00 84.25 324 GLU A C 1
ATOM 2621 O O . GLU A 1 324 ? -32.815 10.343 0.509 1.00 84.25 324 GLU A O 1
ATOM 2626 N N . GLU A 1 325 ? -33.476 12.259 1.478 1.00 85.38 325 GLU A N 1
ATOM 2627 C CA . GLU A 1 325 ? -32.486 13.134 0.826 1.00 85.38 325 GLU A CA 1
ATOM 2628 C C . GLU A 1 325 ? -31.050 12.646 1.079 1.00 85.38 325 GLU A C 1
ATOM 2630 O O . GLU A 1 325 ? -30.258 12.502 0.144 1.00 85.38 325 GLU A O 1
ATOM 2635 N N . LEU A 1 326 ? -30.702 12.327 2.333 1.00 84.50 326 LEU A N 1
ATOM 2636 C CA . LEU A 1 326 ? -29.376 11.814 2.684 1.00 84.50 326 LEU A CA 1
ATOM 2637 C C . LEU A 1 326 ? -29.079 10.488 1.970 1.00 84.50 326 LEU A C 1
ATOM 2639 O O . LEU A 1 326 ? -27.996 10.337 1.404 1.00 84.50 326 LEU A O 1
ATOM 2643 N N . LYS A 1 327 ? -30.020 9.536 1.944 1.00 86.75 327 LYS A N 1
ATOM 2644 C CA . LYS A 1 327 ? -29.831 8.259 1.231 1.00 86.75 327 LYS A CA 1
ATOM 2645 C C . LYS A 1 327 ? -29.635 8.465 -0.269 1.00 86.75 327 LYS A C 1
ATOM 2647 O O . LYS A 1 327 ? -28.770 7.816 -0.864 1.00 86.75 327 LYS A O 1
ATOM 2652 N N . GLN A 1 328 ? -30.404 9.365 -0.881 1.00 88.56 328 GLN A N 1
ATOM 2653 C CA . GLN A 1 328 ? -30.258 9.702 -2.297 1.00 88.56 328 GLN A CA 1
ATOM 2654 C C . GLN A 1 328 ? -28.873 10.295 -2.581 1.00 88.56 328 GLN A C 1
ATOM 2656 O O . GLN A 1 328 ? -28.164 9.804 -3.464 1.00 88.56 328 GLN A O 1
ATOM 2661 N N . LEU A 1 329 ? -28.429 11.264 -1.776 1.00 87.12 329 LEU A N 1
ATOM 2662 C CA . LEU A 1 329 ? -27.100 11.864 -1.904 1.00 87.12 329 LEU A CA 1
ATOM 2663 C C . LEU A 1 329 ? -25.973 10.852 -1.643 1.00 87.12 329 LEU A C 1
ATOM 2665 O O . LEU A 1 329 ? -24.972 10.859 -2.359 1.00 87.12 329 LEU A O 1
ATOM 2669 N N . GLN A 1 330 ? -26.135 9.934 -0.685 1.00 87.88 330 GLN A N 1
ATOM 2670 C CA . GLN A 1 330 ? -25.189 8.838 -0.442 1.00 87.88 330 GLN A CA 1
ATOM 2671 C C . GLN A 1 330 ? -25.085 7.896 -1.644 1.00 87.88 330 GLN A C 1
ATOM 2673 O O . GLN A 1 330 ? -23.983 7.493 -2.022 1.00 87.88 330 GLN A O 1
ATOM 2678 N N . LYS A 1 331 ? -26.217 7.550 -2.267 1.00 90.62 331 LYS A N 1
ATOM 2679 C CA . LYS A 1 331 ? -26.242 6.703 -3.465 1.00 90.62 331 LYS A CA 1
ATOM 2680 C C . LYS A 1 331 ? -25.536 7.392 -4.632 1.00 90.62 331 LYS A C 1
ATOM 2682 O O . LYS A 1 331 ? -24.657 6.788 -5.245 1.00 90.62 331 LYS A O 1
ATOM 2687 N N . MET A 1 332 ? -25.842 8.667 -4.873 1.00 87.38 332 MET A N 1
ATOM 2688 C CA . MET A 1 332 ? -25.166 9.472 -5.893 1.00 87.38 332 MET A CA 1
ATOM 2689 C C . MET A 1 332 ? -23.661 9.592 -5.626 1.00 87.38 332 MET A C 1
ATOM 2691 O O . MET A 1 332 ? -22.857 9.376 -6.536 1.00 87.38 332 MET A O 1
ATOM 2695 N N . MET A 1 333 ? -23.257 9.865 -4.381 1.00 88.38 333 MET A N 1
ATOM 2696 C CA . MET A 1 333 ? -21.844 9.923 -3.998 1.00 88.38 333 MET A CA 1
ATOM 2697 C C . MET A 1 333 ? -21.151 8.586 -4.273 1.00 88.38 333 MET A C 1
ATOM 2699 O O . MET A 1 333 ? -20.111 8.559 -4.929 1.00 88.38 333 MET A O 1
ATOM 2703 N N . LYS A 1 334 ? -21.760 7.463 -3.876 1.00 89.62 334 LYS A N 1
ATOM 2704 C CA . LYS A 1 334 ? -21.222 6.116 -4.118 1.00 89.62 334 LYS A CA 1
ATOM 2705 C C . LYS A 1 334 ? -21.050 5.820 -5.612 1.00 89.62 334 LYS A C 1
ATOM 2707 O O . LYS A 1 334 ? -20.063 5.204 -6.014 1.00 89.62 334 LYS A O 1
ATOM 2712 N N . GLU A 1 335 ? -21.971 6.277 -6.458 1.00 92.12 335 GLU A N 1
ATOM 2713 C CA . GLU A 1 335 ? -21.851 6.158 -7.916 1.00 92.12 335 GLU A CA 1
ATOM 2714 C C . GLU A 1 335 ? -20.720 7.025 -8.490 1.00 92.12 335 GLU A C 1
ATOM 2716 O O . GLU A 1 335 ? -19.978 6.584 -9.377 1.00 92.12 335 GLU A O 1
ATOM 2721 N N . ILE A 1 336 ? -20.561 8.259 -8.000 1.00 90.88 336 ILE A N 1
ATOM 2722 C CA . ILE A 1 336 ? -19.458 9.149 -8.387 1.00 90.88 336 ILE A CA 1
ATOM 2723 C C . ILE A 1 336 ? -18.115 8.538 -7.984 1.00 90.88 336 ILE A C 1
ATOM 2725 O O . ILE A 1 336 ? -17.212 8.446 -8.820 1.00 90.88 336 ILE A O 1
ATOM 2729 N N . GLU A 1 337 ? -17.990 8.083 -6.740 1.00 91.00 337 GLU A N 1
ATOM 2730 C CA . GLU A 1 337 ? -16.785 7.443 -6.213 1.00 91.00 337 GLU A CA 1
ATOM 2731 C C . GLU A 1 337 ? -16.460 6.157 -6.976 1.00 91.00 337 GLU A C 1
ATOM 2733 O O . GLU A 1 337 ? -15.317 5.959 -7.388 1.00 91.00 337 GLU A O 1
ATOM 2738 N N . GLY A 1 338 ? -17.467 5.333 -7.282 1.00 90.75 338 GLY A N 1
ATOM 2739 C CA . GLY A 1 338 ? -17.301 4.140 -8.112 1.00 90.75 338 GLY A CA 1
ATOM 2740 C C . GLY A 1 338 ? -16.772 4.461 -9.516 1.00 90.75 338 GLY A C 1
ATOM 2741 O O . GLY A 1 338 ? -15.864 3.787 -10.012 1.00 90.75 338 GLY A O 1
ATOM 2742 N N . ARG A 1 339 ? -17.281 5.521 -10.160 1.00 91.81 339 ARG A N 1
ATOM 2743 C CA . ARG A 1 339 ? -16.771 5.994 -11.461 1.00 91.81 339 ARG A CA 1
ATOM 2744 C C . ARG A 1 339 ? -15.353 6.556 -11.358 1.00 91.81 339 ARG A C 1
ATOM 2746 O O . ARG A 1 339 ? -14.527 6.272 -12.227 1.00 91.81 339 ARG A O 1
ATOM 2753 N N . ALA A 1 340 ? -15.062 7.330 -10.315 1.00 91.56 340 ALA A N 1
ATOM 2754 C CA . ALA A 1 340 ? -13.743 7.907 -10.081 1.00 91.56 340 ALA A CA 1
ATOM 2755 C C . ALA A 1 340 ? -12.685 6.818 -9.836 1.00 91.56 340 ALA A C 1
ATOM 2757 O O . ALA A 1 340 ? -11.624 6.867 -10.456 1.00 91.56 340 ALA A O 1
ATOM 2758 N N . HIS A 1 341 ? -12.997 5.792 -9.037 1.00 89.62 341 HIS A N 1
ATOM 2759 C CA . HIS A 1 341 ? -12.108 4.651 -8.803 1.00 89.62 341 HIS A CA 1
ATOM 2760 C C . HIS A 1 341 ? -11.828 3.850 -10.075 1.00 89.62 341 HIS A C 1
ATOM 2762 O O . HIS A 1 341 ? -10.668 3.570 -10.375 1.00 89.62 341 HIS A O 1
ATOM 2768 N N . LYS A 1 342 ? -12.863 3.519 -10.862 1.00 91.19 342 LYS A N 1
ATOM 2769 C CA . LYS A 1 342 ? -12.684 2.808 -12.141 1.00 91.19 342 LYS A CA 1
ATOM 2770 C C . LYS A 1 342 ? -11.787 3.590 -13.100 1.00 91.19 342 LYS A C 1
ATOM 2772 O O . LYS A 1 342 ? -10.944 3.001 -13.771 1.00 91.19 342 LYS A O 1
ATOM 2777 N N . HIS A 1 343 ? -11.955 4.909 -13.156 1.00 92.19 343 HIS A N 1
ATOM 2778 C CA . HIS A 1 343 ? -11.134 5.775 -13.996 1.00 92.19 343 HIS A CA 1
ATOM 2779 C C . HIS A 1 343 ? -9.681 5.852 -13.510 1.00 92.19 343 HIS A C 1
ATOM 2781 O O . HIS A 1 343 ? -8.775 5.651 -14.314 1.00 92.19 343 HIS A O 1
ATOM 2787 N N . ALA A 1 344 ? -9.455 6.078 -12.211 1.00 90.38 344 ALA A N 1
ATOM 2788 C CA . ALA A 1 344 ? -8.112 6.122 -11.631 1.00 90.38 344 ALA A CA 1
ATOM 2789 C C . ALA A 1 344 ? -7.361 4.798 -11.851 1.00 90.38 344 ALA A C 1
ATOM 2791 O O . ALA A 1 344 ? -6.222 4.801 -12.313 1.00 90.38 344 ALA A O 1
ATOM 2792 N N . ARG A 1 345 ? -8.032 3.659 -11.627 1.00 89.69 345 ARG A N 1
ATOM 2793 C CA . ARG A 1 345 ? -7.451 2.334 -11.878 1.00 89.69 345 ARG A CA 1
ATOM 2794 C C . ARG A 1 345 ? -7.136 2.116 -13.356 1.00 89.69 345 ARG A C 1
ATOM 2796 O O . ARG A 1 345 ? -6.074 1.598 -13.669 1.00 89.69 345 ARG A O 1
ATOM 2803 N N . ARG A 1 346 ? -8.007 2.558 -14.270 1.00 92.12 346 ARG A N 1
ATOM 2804 C CA . ARG A 1 346 ? -7.765 2.454 -15.717 1.00 92.12 346 ARG A CA 1
ATOM 2805 C C . ARG A 1 346 ? -6.529 3.238 -16.155 1.00 92.12 346 ARG A C 1
ATOM 2807 O O . ARG A 1 346 ? -5.772 2.718 -16.960 1.00 92.12 346 ARG A O 1
ATOM 2814 N N . ILE A 1 347 ? -6.315 4.444 -15.626 1.00 92.81 347 ILE A N 1
ATOM 2815 C CA . ILE A 1 347 ? -5.127 5.255 -15.944 1.00 92.81 347 ILE A CA 1
ATOM 2816 C C . ILE A 1 347 ? -3.847 4.537 -15.506 1.00 92.81 347 ILE A C 1
ATOM 2818 O O . ILE A 1 347 ? -2.901 4.446 -16.280 1.00 92.81 347 ILE A O 1
ATOM 2822 N N . ILE A 1 348 ? -3.824 3.994 -14.289 1.00 90.69 348 ILE A N 1
ATOM 2823 C CA . ILE A 1 348 ? -2.635 3.326 -13.740 1.00 90.69 348 ILE A CA 1
ATOM 2824 C C . ILE A 1 348 ? -2.385 1.992 -14.458 1.00 90.69 348 ILE A C 1
ATOM 2826 O O . ILE A 1 348 ? -1.252 1.697 -14.826 1.00 90.69 348 ILE A O 1
ATOM 2830 N N . CYS A 1 349 ? -3.434 1.221 -14.761 1.00 91.94 349 CYS A N 1
ATOM 2831 C CA . CYS A 1 349 ? -3.313 0.023 -15.596 1.00 91.94 349 CYS A CA 1
ATOM 2832 C C . CYS A 1 349 ? -2.843 0.347 -17.020 1.00 91.94 349 CYS A C 1
ATOM 2834 O O . CYS A 1 349 ? -2.058 -0.410 -17.579 1.00 91.94 349 CYS A O 1
ATOM 2836 N N . PHE A 1 350 ? -3.290 1.462 -17.603 1.00 94.69 350 PHE A N 1
ATOM 2837 C CA . PHE A 1 350 ? -2.809 1.917 -18.905 1.00 94.69 350 PHE A CA 1
ATOM 2838 C C . PHE A 1 350 ? -1.321 2.285 -18.849 1.00 94.69 350 PHE A C 1
ATOM 2840 O O . PHE A 1 350 ? -0.557 1.820 -19.685 1.00 94.69 350 PHE A O 1
ATOM 2847 N N . GLY A 1 351 ? -0.886 3.022 -17.820 1.00 92.38 351 GLY A N 1
ATOM 2848 C CA . GLY A 1 351 ? 0.534 3.311 -17.596 1.00 92.38 351 GLY A CA 1
ATOM 2849 C C . GLY A 1 351 ? 1.381 2.042 -17.458 1.00 92.38 351 GLY A C 1
ATOM 2850 O O . GLY A 1 351 ? 2.426 1.929 -18.089 1.00 92.38 351 GLY A O 1
ATOM 2851 N N . PHE A 1 352 ? 0.896 1.048 -16.710 1.00 93.25 352 PHE A N 1
ATOM 2852 C CA . PHE A 1 352 ? 1.547 -0.259 -16.600 1.00 93.25 352 PHE A CA 1
ATOM 2853 C C . PHE A 1 352 ? 1.628 -1.000 -17.939 1.00 93.25 352 PHE A C 1
ATOM 2855 O O . PHE A 1 352 ? 2.681 -1.528 -18.280 1.00 93.25 352 PHE A O 1
ATOM 2862 N N . ALA A 1 353 ? 0.550 -1.003 -18.727 1.00 95.62 353 ALA A N 1
ATOM 2863 C CA . ALA A 1 353 ? 0.546 -1.610 -20.055 1.00 95.62 353 ALA A CA 1
ATOM 2864 C C . ALA A 1 353 ? 1.548 -0.928 -21.002 1.00 95.62 353 ALA A C 1
ATOM 2866 O O . ALA A 1 353 ? 2.244 -1.621 -21.739 1.00 95.62 353 ALA A O 1
ATOM 2867 N N . CYS A 1 354 ? 1.685 0.402 -20.936 1.00 94.50 354 CYS A N 1
ATOM 2868 C CA . CYS A 1 354 ? 2.718 1.130 -21.676 1.00 94.50 354 CYS A CA 1
ATOM 2869 C C . CYS A 1 354 ? 4.135 0.711 -21.253 1.00 94.50 354 CYS A C 1
ATOM 2871 O O . CYS A 1 354 ? 4.982 0.526 -22.121 1.00 94.50 354 CYS A O 1
ATOM 2873 N N . LEU A 1 355 ? 4.387 0.500 -19.954 1.00 93.56 355 LEU A N 1
ATOM 2874 C CA . LEU A 1 355 ? 5.683 0.008 -19.466 1.00 93.56 355 LEU A CA 1
ATOM 2875 C C . LEU A 1 355 ? 5.977 -1.424 -19.939 1.00 93.56 355 LEU A C 1
ATOM 2877 O O . LEU A 1 355 ? 7.102 -1.705 -20.341 1.00 93.56 355 LEU A O 1
ATOM 2881 N N . ILE A 1 356 ? 4.978 -2.317 -19.947 1.00 95.56 356 ILE A N 1
ATOM 2882 C CA . ILE A 1 356 ? 5.121 -3.672 -20.516 1.00 95.56 356 ILE A CA 1
ATOM 2883 C C . ILE A 1 356 ? 5.449 -3.590 -22.002 1.00 95.56 356 ILE A C 1
ATOM 2885 O O . ILE A 1 356 ? 6.361 -4.267 -22.469 1.00 95.56 356 ILE A O 1
ATOM 2889 N N . PHE A 1 357 ? 4.704 -2.771 -22.744 1.00 95.69 357 PHE A N 1
ATOM 2890 C CA . PHE A 1 357 ? 4.915 -2.600 -24.174 1.00 95.69 357 PHE A CA 1
ATOM 2891 C C . PHE A 1 357 ? 6.319 -2.067 -24.468 1.00 95.69 357 PHE A C 1
ATOM 2893 O O . PHE A 1 357 ? 7.010 -2.620 -25.314 1.00 95.69 357 PHE A O 1
ATOM 2900 N N . GLN A 1 358 ? 6.773 -1.054 -23.728 1.00 93.81 358 GLN A N 1
ATOM 2901 C CA . GLN A 1 358 ? 8.130 -0.523 -23.831 1.00 93.81 358 GLN A CA 1
ATOM 2902 C C . GLN A 1 358 ? 9.190 -1.587 -23.509 1.00 93.81 358 GLN A C 1
ATOM 2904 O O . GLN A 1 358 ? 10.152 -1.731 -24.259 1.00 93.81 358 GLN A O 1
ATOM 2909 N N . PHE A 1 359 ? 9.013 -2.352 -22.427 1.00 94.81 359 PHE A N 1
ATOM 2910 C CA . PHE A 1 359 ? 9.927 -3.432 -22.049 1.00 94.81 359 PHE A CA 1
ATOM 2911 C C . PHE A 1 359 ? 10.013 -4.506 -23.142 1.00 94.81 359 PHE A C 1
ATOM 2913 O O . PHE A 1 359 ? 11.106 -4.906 -23.534 1.00 94.81 359 PHE A O 1
ATOM 2920 N N . ALA A 1 360 ? 8.867 -4.934 -23.678 1.00 95.44 360 ALA A N 1
ATOM 2921 C CA . ALA A 1 360 ? 8.793 -5.914 -24.757 1.00 95.44 360 ALA A CA 1
ATOM 2922 C C . ALA A 1 360 ? 9.375 -5.378 -26.072 1.00 95.44 360 ALA A C 1
ATOM 2924 O O . ALA A 1 360 ? 10.023 -6.126 -26.801 1.00 95.44 360 ALA A O 1
ATOM 2925 N N . LEU A 1 361 ? 9.178 -4.089 -26.365 1.00 94.56 361 LEU A N 1
ATOM 2926 C CA . LEU A 1 361 ? 9.761 -3.426 -27.524 1.00 94.56 361 LEU A CA 1
ATOM 2927 C C . LEU A 1 361 ? 11.287 -3.410 -27.422 1.00 94.56 361 LEU A C 1
ATOM 2929 O O . LEU A 1 361 ? 11.944 -3.853 -28.354 1.00 94.56 361 LEU A O 1
ATOM 2933 N N . PHE A 1 362 ? 11.855 -2.978 -26.294 1.00 93.94 362 PHE A N 1
ATOM 2934 C CA . PHE A 1 362 ? 13.306 -3.020 -26.092 1.00 93.94 362 PHE A CA 1
ATOM 2935 C C . PHE A 1 362 ? 13.845 -4.447 -26.125 1.00 93.94 362 PHE A C 1
ATOM 2937 O O . PHE A 1 362 ? 14.858 -4.683 -26.767 1.00 93.94 362 PHE A O 1
ATOM 2944 N N . PHE A 1 363 ? 13.146 -5.415 -25.532 1.00 94.06 363 PHE A N 1
ATOM 2945 C CA . PHE A 1 363 ? 13.538 -6.821 -25.614 1.00 94.06 363 PHE A CA 1
ATOM 2946 C C . PHE A 1 363 ? 13.575 -7.321 -27.062 1.00 94.06 363 PHE A C 1
ATOM 2948 O O . PHE A 1 363 ? 14.568 -7.895 -27.502 1.00 94.06 363 PHE A O 1
ATOM 2955 N N . ARG A 1 364 ? 12.519 -7.053 -27.836 1.00 94.62 364 ARG A N 1
ATOM 2956 C CA . ARG A 1 364 ? 12.465 -7.416 -29.253 1.00 94.62 364 ARG A CA 1
ATOM 2957 C C . ARG A 1 364 ? 13.581 -6.734 -30.042 1.00 94.62 364 ARG A C 1
ATOM 2959 O O . ARG A 1 364 ? 14.261 -7.406 -30.807 1.00 94.62 364 ARG A O 1
ATOM 2966 N N . LEU A 1 365 ? 13.776 -5.431 -29.850 1.00 93.38 365 LEU A N 1
ATOM 2967 C CA . LEU A 1 365 ? 14.801 -4.675 -30.563 1.00 93.38 365 LEU A CA 1
ATOM 2968 C C . LEU A 1 365 ? 16.199 -5.215 -30.250 1.00 93.38 365 LEU A C 1
ATOM 2970 O O . LEU A 1 365 ? 16.927 -5.485 -31.194 1.00 93.38 365 LEU A O 1
ATOM 2974 N N . THR A 1 366 ? 16.534 -5.458 -28.979 1.00 92.75 366 THR A N 1
ATOM 2975 C CA . THR A 1 366 ? 17.862 -5.939 -28.551 1.00 92.75 366 THR A CA 1
ATOM 2976 C C . THR A 1 366 ? 18.227 -7.325 -29.094 1.00 92.75 366 THR A C 1
ATOM 2978 O O . THR A 1 366 ? 19.397 -7.597 -29.345 1.00 92.75 366 THR A O 1
ATOM 2981 N N . TYR A 1 367 ? 17.253 -8.227 -29.251 1.00 91.06 367 TYR A N 1
ATOM 2982 C CA . TYR A 1 367 ? 17.539 -9.611 -29.654 1.00 91.06 367 TYR A CA 1
ATOM 2983 C C . TYR A 1 367 ? 17.257 -9.912 -31.134 1.00 91.06 367 TYR A C 1
ATOM 2985 O O . TYR A 1 367 ? 17.801 -10.886 -31.648 1.00 91.06 367 TYR A O 1
ATOM 2993 N N . TRP A 1 368 ? 16.441 -9.107 -31.829 1.00 92.25 368 TRP A N 1
ATOM 2994 C CA . TRP A 1 368 ? 16.105 -9.340 -33.245 1.00 92.25 368 TRP A CA 1
ATOM 2995 C C . TRP A 1 368 ? 16.634 -8.290 -34.220 1.00 92.25 368 TRP A C 1
ATOM 2997 O O . TRP A 1 368 ? 16.964 -8.651 -35.346 1.00 92.25 368 TRP A O 1
ATOM 3007 N N . GLU A 1 369 ? 16.671 -7.008 -33.851 1.00 91.12 369 GLU A N 1
ATOM 3008 C CA . GLU A 1 369 ? 16.865 -5.927 -34.836 1.00 91.12 369 GLU A CA 1
ATOM 3009 C C . GLU A 1 369 ? 18.161 -5.131 -34.617 1.00 91.12 369 GLU A C 1
ATOM 3011 O O . GLU A 1 369 ? 18.836 -4.741 -35.572 1.00 91.12 369 GLU A O 1
ATOM 3016 N N . PHE A 1 370 ? 18.548 -4.908 -33.364 1.00 87.06 370 PHE A N 1
ATOM 3017 C CA . PHE A 1 370 ? 19.662 -4.057 -32.965 1.00 87.06 370 PHE A CA 1
ATOM 3018 C C . PHE A 1 370 ? 20.459 -4.729 -31.847 1.00 87.06 370 PHE A C 1
ATOM 3020 O O . PHE A 1 370 ? 19.881 -5.287 -30.929 1.00 87.06 370 PHE A O 1
ATOM 3027 N N . SER A 1 371 ? 21.789 -4.644 -31.890 1.00 90.31 371 SER A N 1
ATOM 3028 C CA . SER A 1 371 ? 22.642 -5.048 -30.768 1.00 90.31 371 SER A CA 1
ATOM 3029 C C . SER A 1 371 ? 22.428 -4.136 -29.556 1.00 90.31 371 SER A C 1
ATOM 3031 O O . SER A 1 371 ? 22.000 -2.983 -29.701 1.00 90.31 371 SER A O 1
ATOM 3033 N N . TRP A 1 372 ? 22.762 -4.640 -28.365 1.00 91.12 372 TRP A N 1
ATOM 3034 C CA . TRP A 1 372 ? 22.614 -3.907 -27.107 1.00 91.12 372 TRP A CA 1
ATOM 3035 C C . TRP A 1 372 ? 23.299 -2.532 -27.124 1.00 91.12 372 TRP A C 1
ATOM 3037 O O . TRP A 1 372 ? 22.667 -1.562 -26.718 1.00 91.12 372 TRP A O 1
ATOM 3047 N N . ASP A 1 373 ? 24.490 -2.408 -27.719 1.00 91.00 373 ASP A N 1
ATOM 3048 C CA . ASP A 1 373 ? 25.231 -1.138 -27.842 1.00 91.00 373 ASP A CA 1
ATOM 3049 C C . ASP A 1 373 ? 24.413 0.028 -28.417 1.00 91.00 373 ASP A C 1
ATOM 3051 O O . ASP A 1 373 ? 24.603 1.187 -28.048 1.00 91.00 373 ASP A O 1
ATOM 3055 N N . ARG A 1 374 ? 23.485 -0.253 -29.341 1.00 90.88 374 ARG A N 1
ATOM 3056 C CA . ARG A 1 374 ? 22.618 0.781 -29.929 1.00 90.88 374 ARG A CA 1
ATOM 3057 C C . ARG A 1 374 ? 21.409 1.092 -29.051 1.00 90.88 374 ARG A C 1
ATOM 3059 O O . ARG A 1 374 ? 20.920 2.220 -29.063 1.00 90.88 374 ARG A O 1
ATOM 3066 N N . ILE A 1 375 ? 20.919 0.105 -28.306 1.00 92.81 375 ILE A N 1
ATOM 3067 C CA . ILE A 1 375 ? 19.732 0.226 -27.452 1.00 92.81 375 ILE A CA 1
ATOM 3068 C C . ILE A 1 375 ? 20.072 0.844 -26.095 1.00 92.81 375 ILE A C 1
ATOM 3070 O O . ILE A 1 375 ? 19.261 1.600 -25.565 1.00 92.81 375 ILE A O 1
ATOM 3074 N N . GLU A 1 376 ? 21.266 0.598 -25.561 1.00 92.06 376 GLU A N 1
ATOM 3075 C CA . GLU A 1 376 ? 21.736 1.130 -24.280 1.00 92.06 376 GLU A CA 1
ATOM 3076 C C . GLU A 1 376 ? 21.545 2.653 -24.131 1.00 92.06 376 GLU A C 1
ATOM 3078 O O . GLU A 1 376 ? 20.855 3.072 -23.192 1.00 92.06 376 GLU A O 1
ATOM 3083 N N . PRO A 1 377 ? 22.045 3.513 -25.045 1.00 95.00 377 PRO A N 1
ATOM 3084 C CA . PRO A 1 377 ? 21.848 4.955 -24.920 1.00 95.00 377 PRO A CA 1
ATOM 3085 C C . PRO A 1 377 ? 20.369 5.349 -25.027 1.00 95.00 377 PRO A C 1
ATOM 3087 O O . PRO A 1 377 ? 19.914 6.244 -24.316 1.00 95.00 377 PRO A O 1
ATOM 3090 N N . ILE A 1 378 ? 19.585 4.664 -25.864 1.00 92.94 378 ILE A N 1
ATOM 3091 C CA . ILE A 1 378 ? 18.146 4.925 -26.014 1.00 92.94 378 ILE A CA 1
ATOM 3092 C C . ILE A 1 378 ? 17.413 4.607 -24.706 1.00 92.94 378 ILE A C 1
ATOM 3094 O O . ILE A 1 378 ? 16.618 5.417 -24.224 1.00 92.94 378 ILE A O 1
ATOM 3098 N N . ALA A 1 379 ? 17.706 3.452 -24.105 1.00 92.06 379 ALA A N 1
ATOM 3099 C CA . ALA A 1 379 ? 17.149 3.031 -22.827 1.00 92.06 379 ALA A CA 1
ATOM 3100 C C . ALA A 1 379 ? 17.523 4.009 -21.703 1.00 92.06 379 ALA A C 1
ATOM 3102 O O . ALA A 1 379 ? 16.665 4.362 -20.887 1.00 92.06 379 ALA A O 1
ATOM 3103 N N . PHE A 1 380 ? 18.766 4.499 -21.699 1.00 92.94 380 PHE A N 1
ATOM 3104 C CA . PHE A 1 380 ? 19.237 5.517 -20.763 1.00 92.94 380 PHE A CA 1
ATOM 3105 C C . PHE A 1 380 ? 18.459 6.833 -20.899 1.00 92.94 380 PHE A C 1
ATOM 3107 O O . PHE A 1 380 ? 17.921 7.331 -19.908 1.00 92.94 380 PHE A O 1
ATOM 3114 N N . PHE A 1 381 ? 18.325 7.379 -22.114 1.00 95.19 381 PHE A N 1
ATOM 3115 C CA . PHE A 1 381 ? 17.574 8.620 -22.341 1.00 95.19 381 PHE A CA 1
ATOM 3116 C C . PHE A 1 381 ? 16.088 8.471 -22.020 1.00 95.19 381 PHE A C 1
ATOM 3118 O O . PHE A 1 381 ? 15.489 9.386 -21.448 1.00 95.19 381 PHE A O 1
ATOM 3125 N N . PHE A 1 382 ? 15.488 7.325 -22.339 1.00 92.44 382 PHE A N 1
ATOM 3126 C CA . PHE A 1 382 ? 14.088 7.073 -22.020 1.00 92.44 382 PHE A CA 1
ATOM 3127 C C . PHE A 1 382 ? 13.868 7.009 -20.502 1.00 92.44 382 PHE A C 1
ATOM 3129 O O . PHE A 1 382 ? 12.980 7.682 -19.973 1.00 92.44 382 PHE A O 1
ATOM 3136 N N . GLY A 1 383 ? 14.714 6.264 -19.781 1.00 91.38 383 GLY A N 1
ATOM 3137 C CA . GLY A 1 383 ? 14.677 6.194 -18.319 1.00 91.38 383 GLY A CA 1
ATOM 3138 C C . GLY A 1 383 ? 14.923 7.555 -17.660 1.00 91.38 383 GLY A C 1
ATOM 3139 O O . GLY A 1 383 ? 14.175 7.953 -16.766 1.00 91.38 383 GLY A O 1
ATOM 3140 N N . GLY A 1 384 ? 15.911 8.307 -18.154 1.00 94.19 384 GLY A N 1
ATOM 3141 C CA . GLY A 1 384 ? 16.205 9.667 -17.704 1.00 94.19 384 GLY A CA 1
ATOM 3142 C C . GLY A 1 384 ? 15.028 10.619 -17.920 1.00 94.19 384 GLY A C 1
ATOM 3143 O O . GLY A 1 384 ? 14.641 11.338 -17.002 1.00 94.19 384 GLY A O 1
ATOM 3144 N N . THR A 1 385 ? 14.387 10.566 -19.089 1.00 93.75 385 THR A N 1
ATOM 3145 C CA . THR A 1 385 ? 13.196 11.376 -19.391 1.00 93.75 385 THR A CA 1
ATOM 3146 C C . THR A 1 385 ? 12.040 11.032 -18.451 1.00 93.75 385 THR A C 1
ATOM 3148 O O . THR A 1 385 ? 11.423 11.930 -17.882 1.00 93.75 385 THR A O 1
ATOM 3151 N N . GLN A 1 386 ? 11.777 9.742 -18.213 1.00 90.88 386 GLN A N 1
ATOM 3152 C CA . GLN A 1 386 ? 10.730 9.301 -17.288 1.00 90.88 386 GLN A CA 1
ATOM 3153 C C . GLN A 1 386 ? 10.998 9.767 -15.847 1.00 90.88 386 GLN A C 1
ATOM 3155 O O . GLN A 1 386 ? 10.065 10.181 -15.152 1.00 90.88 386 GLN A O 1
ATOM 3160 N N . LEU A 1 387 ? 12.261 9.760 -15.412 1.00 91.50 387 LEU A N 1
ATOM 3161 C CA . LEU A 1 387 ? 12.670 10.280 -14.108 1.00 91.50 387 LEU A CA 1
ATOM 3162 C C . LEU A 1 387 ? 12.469 11.800 -14.013 1.00 91.50 387 LEU A C 1
ATOM 3164 O O . LEU A 1 387 ? 11.885 12.274 -13.039 1.00 91.50 387 LEU A O 1
ATOM 3168 N N . VAL A 1 388 ? 12.889 12.557 -15.033 1.00 93.94 388 VAL A N 1
ATOM 3169 C CA . VAL A 1 388 ? 12.706 14.018 -15.099 1.00 93.94 388 VAL A CA 1
ATOM 3170 C C . VAL A 1 388 ? 11.222 14.379 -15.080 1.00 93.94 388 VAL A C 1
ATOM 3172 O O . VAL A 1 388 ? 10.820 15.243 -14.303 1.00 93.94 388 VAL A O 1
ATOM 3175 N N . CYS A 1 389 ? 10.380 13.690 -15.855 1.00 91.00 389 CYS A N 1
ATOM 3176 C CA . CYS A 1 389 ? 8.930 13.888 -15.826 1.00 91.00 389 CYS A CA 1
ATOM 3177 C C . CYS A 1 389 ? 8.329 13.568 -14.448 1.00 91.00 389 CYS A C 1
ATOM 3179 O O . CYS A 1 389 ? 7.481 14.316 -13.958 1.00 91.00 389 CYS A O 1
ATOM 3181 N N . GLY A 1 390 ? 8.778 12.487 -13.803 1.00 88.19 390 GLY A N 1
ATOM 3182 C CA . GLY A 1 390 ? 8.353 12.130 -12.449 1.00 88.19 390 GLY A CA 1
ATOM 3183 C C . GLY A 1 390 ? 8.743 13.188 -11.414 1.00 88.19 390 GLY A C 1
ATOM 3184 O O . GLY A 1 390 ? 7.930 13.563 -10.569 1.00 88.19 390 GLY A O 1
ATOM 3185 N N . TYR A 1 391 ? 9.958 13.727 -11.514 1.00 89.06 391 TYR A N 1
ATOM 3186 C CA . TYR A 1 391 ? 10.441 14.777 -10.622 1.00 89.06 391 TYR A CA 1
ATOM 3187 C C . TYR A 1 391 ? 9.743 16.121 -10.873 1.00 89.06 391 TYR A C 1
ATOM 3189 O O . TYR A 1 391 ? 9.343 16.797 -9.927 1.00 89.06 391 TYR A O 1
ATOM 3197 N N . ALA A 1 392 ? 9.496 16.484 -12.134 1.00 90.75 392 ALA A N 1
ATOM 3198 C CA . ALA A 1 392 ? 8.697 17.656 -12.484 1.00 90.75 392 ALA A CA 1
ATOM 3199 C C . ALA A 1 392 ? 7.275 17.554 -11.908 1.00 90.75 392 ALA A C 1
ATOM 3201 O O . ALA A 1 392 ? 6.773 18.510 -11.316 1.00 90.75 392 ALA A O 1
ATOM 3202 N N . TYR A 1 393 ? 6.647 16.376 -11.997 1.00 86.75 393 TYR A N 1
ATOM 3203 C CA . TYR A 1 393 ? 5.355 16.118 -11.359 1.00 86.75 393 TYR A CA 1
ATOM 3204 C C . TYR A 1 393 ? 5.419 16.279 -9.832 1.00 86.75 393 TYR A C 1
ATOM 3206 O O . TYR A 1 393 ? 4.509 16.871 -9.242 1.00 86.75 393 TYR A O 1
ATOM 3214 N N . PHE A 1 394 ? 6.485 15.780 -9.198 1.00 86.44 394 PHE A N 1
ATOM 3215 C CA . PHE A 1 394 ? 6.7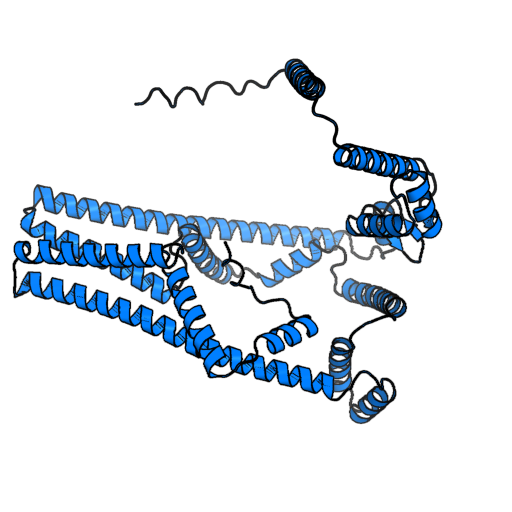18 15.929 -7.762 1.00 86.44 394 PHE A CA 1
ATOM 3216 C C . PHE A 1 394 ? 6.817 17.403 -7.350 1.00 86.44 394 PHE A C 1
ATOM 3218 O O . PHE A 1 394 ? 6.129 17.803 -6.415 1.00 86.44 394 PHE A O 1
ATOM 3225 N N . ILE A 1 395 ? 7.580 18.225 -8.079 1.00 87.75 395 ILE A N 1
ATOM 3226 C CA . ILE A 1 395 ? 7.697 19.667 -7.807 1.00 87.75 395 ILE A CA 1
ATOM 3227 C C . ILE A 1 395 ? 6.333 20.354 -7.942 1.00 87.75 395 ILE A C 1
ATOM 3229 O O . ILE A 1 395 ? 5.900 21.055 -7.029 1.00 87.75 395 ILE A O 1
ATOM 3233 N N . ILE A 1 396 ? 5.624 20.113 -9.051 1.00 87.19 396 ILE A N 1
ATOM 3234 C CA . ILE A 1 396 ? 4.331 20.759 -9.333 1.00 87.19 396 ILE A CA 1
ATOM 3235 C C . ILE A 1 396 ? 3.273 20.372 -8.291 1.00 87.19 396 ILE A C 1
ATOM 3237 O O . ILE A 1 396 ? 2.458 21.198 -7.888 1.00 87.19 396 ILE A O 1
ATOM 3241 N N . THR A 1 397 ? 3.266 19.111 -7.860 1.00 83.25 397 THR A N 1
ATOM 3242 C CA . THR A 1 397 ? 2.227 18.586 -6.963 1.00 83.25 397 THR A CA 1
ATOM 3243 C C . THR A 1 397 ? 2.607 18.727 -5.485 1.00 83.25 397 THR A C 1
ATOM 3245 O O . THR A 1 397 ? 1.719 18.682 -4.635 1.00 83.25 397 THR A O 1
ATOM 3248 N N . SER A 1 398 ? 3.900 18.890 -5.165 1.00 77.19 398 SER A N 1
ATOM 3249 C CA . SER A 1 398 ? 4.455 18.949 -3.800 1.00 77.19 398 SER A CA 1
ATOM 3250 C C . SER A 1 398 ? 3.918 17.840 -2.879 1.00 77.19 398 SER A C 1
ATOM 3252 O O . SER A 1 398 ? 3.650 18.044 -1.697 1.00 77.19 398 SER A O 1
ATOM 3254 N N . ARG A 1 399 ? 3.706 16.645 -3.443 1.00 75.06 399 ARG A N 1
ATOM 3255 C CA . ARG A 1 399 ? 3.209 15.454 -2.740 1.00 75.06 399 ARG A CA 1
ATOM 3256 C C . ARG A 1 399 ? 4.266 14.374 -2.748 1.00 75.06 399 ARG A C 1
ATOM 3258 O O . ARG A 1 399 ? 5.014 14.281 -3.710 1.00 75.06 399 ARG A O 1
ATOM 3265 N N . ASN A 1 400 ? 4.279 13.532 -1.717 1.00 75.12 400 ASN A N 1
ATOM 3266 C CA . ASN A 1 400 ? 5.213 12.413 -1.628 1.00 75.12 400 ASN A CA 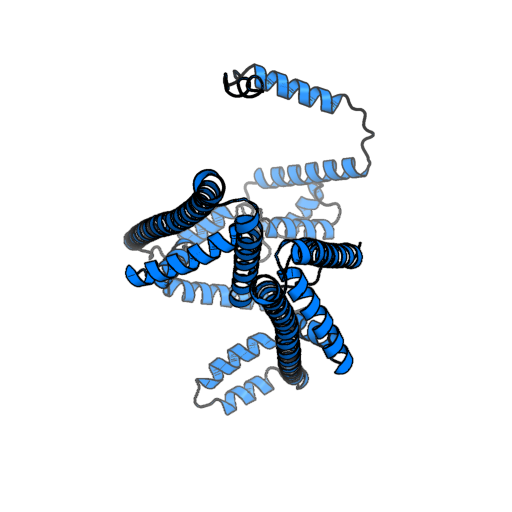1
ATOM 3267 C C . ASN A 1 400 ? 5.188 11.574 -2.922 1.00 75.12 400 ASN A C 1
ATOM 3269 O O . ASN A 1 400 ? 4.104 11.336 -3.466 1.00 75.12 400 ASN A O 1
ATOM 3273 N N . PRO A 1 401 ? 6.348 11.100 -3.413 1.00 71.25 401 PRO A N 1
ATOM 3274 C CA . PRO A 1 401 ? 6.456 10.337 -4.656 1.00 71.25 401 PRO A CA 1
ATOM 3275 C C . PRO A 1 401 ? 5.973 8.882 -4.485 1.00 71.25 401 PRO A C 1
ATOM 3277 O O . PRO A 1 401 ? 6.621 7.940 -4.936 1.00 71.25 401 PRO A O 1
ATOM 3280 N N . SER A 1 402 ? 4.843 8.672 -3.805 1.00 80.94 402 SER A N 1
ATOM 3281 C CA . SER A 1 402 ? 4.236 7.358 -3.620 1.00 80.94 402 SER A CA 1
ATOM 3282 C C . SER A 1 402 ? 3.174 7.098 -4.697 1.00 80.94 402 SER A C 1
ATOM 3284 O O . SER A 1 402 ? 2.386 7.975 -5.067 1.00 80.94 402 SER A O 1
ATOM 3286 N N . LEU A 1 403 ? 3.125 5.866 -5.214 1.00 78.88 403 LEU A N 1
ATOM 3287 C CA . LEU A 1 403 ? 2.100 5.460 -6.185 1.00 78.88 403 LEU A CA 1
ATOM 3288 C C . LEU A 1 403 ? 0.682 5.522 -5.591 1.00 78.88 403 LEU A C 1
ATOM 3290 O O . LEU A 1 403 ? -0.282 5.772 -6.316 1.00 78.88 403 LEU A O 1
ATOM 3294 N N . GLN A 1 404 ? 0.543 5.323 -4.278 1.00 81.81 404 GLN A N 1
ATOM 3295 C CA . GLN A 1 404 ? -0.737 5.428 -3.583 1.00 81.81 404 GLN A CA 1
ATOM 3296 C C . GLN A 1 404 ? -1.228 6.874 -3.535 1.00 81.81 404 GLN A C 1
ATOM 3298 O O . GLN A 1 404 ? -2.382 7.129 -3.882 1.00 81.81 404 GLN A O 1
ATOM 3303 N N . ASP A 1 405 ? -0.361 7.827 -3.189 1.00 82.31 405 ASP A N 1
ATOM 3304 C CA . ASP A 1 405 ? -0.712 9.249 -3.208 1.00 82.31 405 ASP A CA 1
ATOM 3305 C C . ASP A 1 405 ? -1.051 9.704 -4.624 1.00 82.31 405 ASP A C 1
ATOM 3307 O O . ASP A 1 405 ? -1.983 10.490 -4.819 1.00 82.31 405 ASP A O 1
ATOM 3311 N N . PHE A 1 406 ? -0.362 9.170 -5.635 1.00 84.31 406 PHE A N 1
ATOM 3312 C CA . PHE A 1 406 ? -0.713 9.399 -7.033 1.00 84.31 406 PHE A CA 1
ATOM 3313 C C . PHE A 1 406 ? -2.124 8.878 -7.362 1.00 84.31 406 PHE A C 1
ATOM 3315 O O . PHE A 1 406 ? -2.956 9.631 -7.878 1.00 84.31 406 PHE A O 1
ATOM 3322 N N . LEU A 1 407 ? -2.447 7.635 -6.985 1.00 86.06 407 LEU A N 1
ATOM 3323 C CA . LEU A 1 407 ? -3.779 7.042 -7.159 1.00 86.06 407 LEU A CA 1
ATOM 3324 C C . LEU A 1 407 ? -4.866 7.844 -6.425 1.00 86.06 407 LEU A C 1
ATOM 3326 O O . LEU A 1 407 ? -5.916 8.137 -7.007 1.00 86.06 407 LEU A O 1
ATOM 3330 N N . GLN A 1 408 ? -4.609 8.260 -5.183 1.00 85.75 408 GLN A N 1
ATOM 3331 C CA . GLN A 1 408 ? -5.516 9.107 -4.408 1.00 85.75 408 GLN A CA 1
ATOM 3332 C C . GLN A 1 408 ? -5.696 10.484 -5.053 1.00 85.75 408 GLN A C 1
ATOM 3334 O O . GLN A 1 408 ? -6.809 11.011 -5.098 1.00 85.75 408 GLN A O 1
ATOM 3339 N N . THR A 1 409 ? -4.632 11.070 -5.600 1.00 86.25 409 THR A N 1
ATOM 3340 C CA . THR A 1 409 ? -4.686 12.373 -6.275 1.00 86.25 409 THR A CA 1
ATOM 3341 C C . THR A 1 409 ? -5.531 12.297 -7.544 1.00 86.25 409 THR A C 1
ATOM 3343 O O . THR A 1 409 ? -6.410 13.143 -7.745 1.00 86.25 409 THR A O 1
ATOM 3346 N N . LEU A 1 410 ? -5.344 11.260 -8.368 1.00 87.38 410 LEU A N 1
ATOM 3347 C CA . LEU A 1 410 ? -6.176 11.006 -9.548 1.00 87.38 410 LEU A CA 1
ATOM 3348 C C . LEU A 1 410 ? -7.646 10.799 -9.168 1.00 87.38 410 LEU A C 1
ATOM 3350 O O . LEU A 1 410 ? -8.537 11.398 -9.781 1.00 87.38 410 LEU A O 1
ATOM 3354 N N . PHE A 1 411 ? -7.901 10.006 -8.124 1.00 90.38 411 PHE A N 1
ATOM 3355 C CA . PHE A 1 411 ? -9.242 9.780 -7.593 1.00 90.38 411 PHE A CA 1
ATOM 3356 C C . PHE A 1 411 ? -9.900 11.091 -7.148 1.00 90.38 411 PHE A C 1
ATOM 3358 O O . PHE A 1 411 ? -10.984 11.431 -7.623 1.00 90.38 411 PHE A O 1
ATOM 3365 N N . MET A 1 412 ? -9.228 11.874 -6.302 1.00 86.94 412 MET A N 1
ATOM 3366 C CA . MET A 1 412 ? -9.757 13.127 -5.758 1.00 86.94 412 MET A CA 1
ATOM 3367 C C . MET A 1 412 ? -9.979 14.183 -6.839 1.00 86.94 412 MET A C 1
ATOM 3369 O O . MET A 1 412 ? -10.965 14.920 -6.789 1.00 86.94 412 MET A O 1
ATOM 3373 N N . SER A 1 413 ? -9.092 14.250 -7.831 1.00 86.94 413 SER A N 1
ATOM 3374 C CA . SER A 1 413 ? -9.220 15.170 -8.965 1.00 86.94 413 SER A CA 1
ATOM 3375 C C . SER A 1 413 ? -10.413 14.798 -9.839 1.00 86.94 413 SER A C 1
ATOM 3377 O O . SER A 1 413 ? -11.195 15.664 -10.238 1.00 86.94 413 SER A O 1
ATOM 3379 N N . ARG A 1 414 ? -10.606 13.498 -10.107 1.00 90.56 414 ARG A N 1
ATOM 3380 C CA . ARG A 1 414 ? -11.750 13.026 -10.891 1.00 90.56 414 ARG A CA 1
ATOM 3381 C C . ARG A 1 414 ? -13.063 13.178 -10.131 1.00 90.56 414 ARG A C 1
ATOM 3383 O O . ARG A 1 414 ? -14.037 13.621 -10.734 1.00 90.56 414 ARG A O 1
ATOM 3390 N N . ARG A 1 415 ? -13.081 12.863 -8.833 1.00 90.12 415 ARG A N 1
ATOM 3391 C CA . ARG A 1 415 ? -14.242 13.045 -7.952 1.00 90.12 415 ARG A CA 1
ATOM 3392 C C . ARG A 1 415 ? -14.698 14.499 -7.962 1.00 90.12 415 ARG A C 1
ATOM 3394 O O . ARG A 1 415 ? -15.849 14.752 -8.285 1.00 90.12 415 ARG A O 1
ATOM 3401 N N . ARG A 1 416 ? -13.782 15.455 -7.750 1.00 87.88 416 ARG A N 1
ATOM 3402 C CA . ARG A 1 416 ? -14.085 16.898 -7.815 1.00 87.88 416 ARG A CA 1
ATOM 3403 C C . ARG A 1 416 ? -14.708 17.308 -9.152 1.00 87.88 416 ARG A C 1
ATOM 3405 O O . ARG A 1 416 ? -15.743 17.964 -9.161 1.00 87.88 416 ARG A O 1
ATOM 3412 N N . LYS A 1 417 ? -14.133 16.864 -10.276 1.00 90.81 417 LYS A N 1
ATOM 3413 C CA . LYS A 1 417 ? -14.680 17.139 -11.618 1.00 90.81 417 LYS A CA 1
ATOM 3414 C C . LYS A 1 417 ? -16.072 16.529 -11.824 1.00 90.81 417 LYS A C 1
ATOM 3416 O O . LYS A 1 417 ? -16.906 17.146 -12.473 1.00 90.81 417 LYS A O 1
ATOM 3421 N N . LEU A 1 418 ? -16.327 15.327 -11.307 1.00 89.19 418 LEU A N 1
ATOM 3422 C CA . LEU A 1 418 ? -17.633 14.670 -11.416 1.00 89.19 418 LEU A CA 1
ATOM 3423 C C . LEU A 1 418 ? -18.689 15.328 -10.520 1.00 89.19 418 LEU A C 1
ATOM 3425 O O . LEU A 1 418 ? -19.795 15.557 -10.998 1.00 89.19 418 LEU A O 1
ATOM 3429 N N . CYS A 1 419 ? -18.341 15.689 -9.282 1.00 87.12 419 CYS A N 1
ATOM 3430 C CA . CYS A 1 419 ? -19.224 16.440 -8.387 1.00 87.12 419 CYS A CA 1
ATOM 3431 C C . CYS A 1 419 ? -19.610 17.794 -8.996 1.00 87.12 419 CYS A C 1
ATOM 3433 O O . CYS A 1 419 ? -20.786 18.137 -8.995 1.00 87.12 419 CYS A O 1
ATOM 3435 N N . ALA A 1 420 ? -18.646 18.516 -9.582 1.00 88.56 420 ALA A N 1
ATOM 3436 C CA . ALA A 1 420 ? -18.912 19.780 -10.268 1.00 88.56 420 ALA A CA 1
ATOM 3437 C C . ALA A 1 420 ? -19.815 19.596 -11.499 1.00 88.56 420 ALA A C 1
ATOM 3439 O O . ALA A 1 420 ? -20.766 20.342 -11.678 1.00 88.56 420 ALA A O 1
ATOM 3440 N N . LYS A 1 421 ? -19.572 18.568 -12.328 1.00 88.88 421 LYS A N 1
ATOM 3441 C CA . LYS A 1 421 ? -20.404 18.287 -13.514 1.00 88.88 421 LYS A CA 1
ATOM 3442 C C . LYS A 1 421 ? -21.845 17.907 -13.182 1.00 88.88 421 LYS A C 1
ATOM 3444 O O . LYS A 1 421 ? -22.726 18.143 -13.996 1.00 88.88 421 LYS A O 1
ATOM 3449 N N . GLN A 1 422 ? -22.065 17.262 -12.042 1.00 85.19 422 GLN A N 1
ATOM 3450 C CA . GLN A 1 422 ? -23.394 16.835 -11.604 1.00 85.19 422 GLN A CA 1
ATOM 3451 C C . GLN A 1 422 ? -24.077 17.858 -10.694 1.00 85.19 422 GLN A C 1
ATOM 3453 O O . GLN A 1 422 ? -25.145 17.551 -10.179 1.00 85.19 422 GLN A O 1
ATOM 3458 N N . ASN A 1 423 ? -23.473 19.040 -10.483 1.00 82.50 423 ASN A N 1
ATOM 3459 C CA . ASN A 1 423 ? -23.939 20.044 -9.521 1.00 82.50 423 ASN A CA 1
ATOM 3460 C C . ASN A 1 423 ? -24.283 19.423 -8.157 1.00 82.50 423 ASN A C 1
ATOM 3462 O O . ASN A 1 423 ? -25.284 19.763 -7.533 1.00 82.50 423 ASN A O 1
ATOM 3466 N N . PHE A 1 424 ? -23.469 18.462 -7.711 1.00 84.38 424 PHE A N 1
ATOM 3467 C CA . PHE A 1 424 ? -23.722 17.753 -6.465 1.00 84.38 424 PHE A CA 1
ATOM 3468 C C . PHE A 1 424 ? -23.499 18.697 -5.282 1.00 84.38 424 PHE A C 1
ATOM 3470 O O . PHE A 1 424 ? -22.388 19.207 -5.094 1.00 84.38 424 PHE A O 1
ATOM 3477 N N . ASP A 1 425 ? -24.533 18.896 -4.468 1.00 82.94 425 ASP A N 1
ATOM 3478 C CA . ASP A 1 425 ? -24.472 19.789 -3.317 1.00 82.94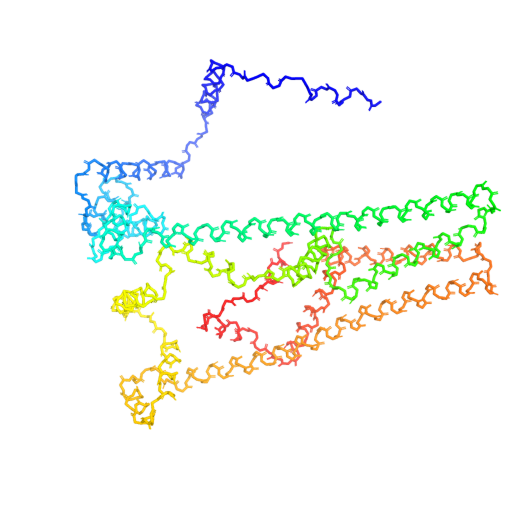 425 ASP A CA 1
ATOM 3479 C C . ASP A 1 425 ? -23.721 19.140 -2.143 1.00 82.94 425 ASP A C 1
ATOM 3481 O O . ASP A 1 425 ? -24.279 18.524 -1.231 1.00 82.94 425 ASP A O 1
ATOM 3485 N N . MET A 1 426 ? -22.394 19.268 -2.188 1.00 81.81 426 MET A N 1
ATOM 3486 C CA . MET A 1 426 ? -21.502 18.756 -1.150 1.00 81.81 426 MET A CA 1
ATOM 3487 C C . MET A 1 426 ? -21.769 19.415 0.210 1.00 81.81 426 MET A C 1
ATOM 3489 O O . MET A 1 426 ? -21.587 18.768 1.240 1.00 81.81 426 MET A O 1
ATOM 3493 N N . LYS A 1 427 ? -22.190 20.689 0.234 1.00 84.25 427 LYS A N 1
ATOM 3494 C CA . LYS A 1 427 ? -22.463 21.403 1.489 1.00 84.25 427 LYS A CA 1
ATOM 3495 C C . LYS A 1 427 ? -23.694 20.814 2.164 1.00 84.25 427 LYS A C 1
ATOM 3497 O O . LYS A 1 427 ? -23.604 20.408 3.322 1.00 84.25 427 LYS A O 1
ATOM 3502 N N . ARG A 1 428 ? -24.781 20.644 1.405 1.00 84.00 428 ARG A N 1
ATOM 3503 C CA . ARG A 1 428 ? -26.011 20.006 1.890 1.00 84.00 428 ARG A CA 1
ATOM 3504 C C . ARG A 1 428 ? -25.774 18.577 2.377 1.00 84.00 428 ARG A C 1
ATOM 3506 O O . ARG A 1 428 ? -26.288 18.187 3.421 1.00 84.00 428 ARG A O 1
ATOM 3513 N N . TYR A 1 429 ? -24.945 17.807 1.671 1.00 83.25 429 TYR A N 1
ATOM 3514 C CA . TYR A 1 429 ? -24.566 16.457 2.098 1.00 83.25 429 TYR A CA 1
ATOM 3515 C C . TYR A 1 429 ? -23.846 16.442 3.460 1.00 83.25 429 TYR A C 1
ATOM 3517 O O . TYR A 1 429 ? -24.177 15.631 4.326 1.00 83.25 429 TYR A O 1
ATOM 3525 N N . LEU A 1 430 ? -22.889 17.353 3.673 1.00 81.25 430 LEU A N 1
ATOM 3526 C CA . LEU A 1 430 ? -22.148 17.461 4.935 1.00 81.25 430 LEU A CA 1
ATOM 3527 C C . LEU A 1 430 ? -23.035 17.928 6.098 1.00 81.25 430 LEU A C 1
ATOM 3529 O O . LEU A 1 430 ? -22.879 17.442 7.219 1.00 81.25 430 LEU A O 1
ATOM 3533 N N . GLU A 1 431 ? -23.974 18.841 5.842 1.00 82.69 431 GLU A N 1
ATOM 3534 C CA . GLU A 1 431 ? -24.964 19.291 6.828 1.00 82.69 431 GLU A CA 1
ATOM 3535 C C . GLU A 1 431 ? -25.877 18.145 7.273 1.00 82.69 431 GLU A C 1
ATOM 3537 O O . GLU A 1 431 ? -26.029 17.905 8.472 1.00 82.69 431 GLU A O 1
ATOM 3542 N N . LEU A 1 432 ? -26.420 17.381 6.319 1.00 77.81 432 LEU A N 1
ATOM 3543 C CA . LEU A 1 432 ? -27.249 16.212 6.614 1.00 77.81 432 LEU A CA 1
ATOM 3544 C C . LEU A 1 432 ? -26.460 15.139 7.382 1.00 77.81 432 LEU A C 1
ATOM 3546 O O . LEU A 1 432 ? -26.985 14.541 8.322 1.00 77.81 432 LEU A O 1
ATOM 3550 N N . GLN A 1 433 ? -25.178 14.942 7.056 1.00 75.75 433 GLN A N 1
ATOM 3551 C CA . GLN A 1 433 ? -24.314 14.017 7.791 1.00 75.75 433 GLN A CA 1
ATOM 3552 C C . GLN A 1 433 ? -24.094 14.469 9.243 1.00 75.75 433 GLN A C 1
ATOM 3554 O O . GLN A 1 433 ? -24.192 13.646 10.154 1.00 75.75 433 GLN A O 1
ATOM 3559 N N . LYS A 1 434 ? -23.863 15.769 9.468 1.00 75.56 434 LYS A N 1
ATOM 3560 C CA . LYS A 1 434 ? -23.682 16.354 10.806 1.00 75.56 434 LYS A CA 1
ATOM 3561 C C . LYS A 1 434 ? -24.937 16.208 11.672 1.00 75.56 434 LYS A C 1
ATOM 3563 O O . LYS A 1 434 ? -24.813 15.856 12.839 1.00 75.56 434 LYS A O 1
ATOM 3568 N N . HIS A 1 435 ? -26.122 16.433 11.101 1.00 63.84 435 HIS A N 1
ATOM 3569 C CA . HIS A 1 435 ? -27.397 16.251 11.804 1.00 63.84 435 HIS A CA 1
ATOM 3570 C C . HIS A 1 435 ? -27.697 14.787 12.131 1.00 63.84 435 HIS A C 1
ATOM 3572 O O . HIS A 1 435 ? -28.228 14.494 13.190 1.00 63.84 435 HIS A O 1
ATOM 3578 N N . SER A 1 436 ? -27.313 13.851 11.262 1.00 56.19 436 SER A N 1
ATOM 3579 C CA . SER A 1 436 ? -27.556 12.420 11.488 1.00 56.19 436 SER A CA 1
ATOM 3580 C C . SER A 1 436 ? -26.661 11.766 12.557 1.00 56.19 436 SER A C 1
ATOM 3582 O O . SER A 1 436 ? -26.745 10.554 12.740 1.00 56.19 436 SER A O 1
ATOM 3584 N N . GLY A 1 437 ? -25.765 12.515 13.220 1.00 48.44 437 GLY A N 1
ATOM 3585 C CA . GLY A 1 437 ? -24.841 11.981 14.236 1.00 48.44 437 GLY A CA 1
ATOM 3586 C C . GLY A 1 437 ? -23.871 10.912 13.712 1.00 48.44 437 GLY A C 1
ATOM 3587 O O . GLY A 1 437 ? -23.187 10.246 14.487 1.00 48.44 437 GLY A O 1
ATOM 3588 N N . CYS A 1 438 ? -23.810 10.711 12.393 1.00 40.19 438 CYS A N 1
ATOM 3589 C CA . CYS A 1 438 ? -23.071 9.613 11.797 1.00 40.19 438 CYS A CA 1
ATOM 3590 C C . CYS A 1 438 ? -21.570 9.957 11.829 1.00 40.19 438 CYS A C 1
ATOM 3592 O O . CYS A 1 438 ? -21.178 11.002 11.294 1.00 40.19 438 CYS A O 1
ATOM 3594 N N . PRO A 1 439 ? -20.708 9.127 12.450 1.00 39.09 439 PRO A N 1
ATOM 3595 C CA . PRO A 1 439 ? -19.289 9.432 12.561 1.00 39.09 439 PRO A CA 1
ATOM 3596 C C . PRO A 1 439 ? -18.686 9.603 11.164 1.00 39.09 439 PRO A C 1
ATOM 3598 O O . PRO A 1 439 ? -18.937 8.803 10.257 1.00 39.09 439 PRO A O 1
ATOM 3601 N N . ARG A 1 440 ? -17.889 10.665 10.982 1.00 39.84 440 ARG A N 1
ATOM 3602 C CA . ARG A 1 440 ? -17.122 10.895 9.751 1.00 39.84 440 ARG A CA 1
ATOM 3603 C C . ARG A 1 440 ? -16.336 9.624 9.423 1.00 39.84 440 ARG A C 1
ATOM 3605 O O . ARG A 1 440 ? -15.407 9.265 10.143 1.00 39.84 440 ARG A O 1
ATOM 3612 N N . LYS A 1 441 ? -16.668 8.951 8.318 1.00 37.47 441 LYS A N 1
ATOM 3613 C CA . LYS A 1 441 ? -15.783 7.943 7.723 1.00 37.47 441 LYS A CA 1
ATOM 3614 C C . LYS A 1 441 ? -14.571 8.680 7.151 1.00 37.47 441 LYS A C 1
ATOM 3616 O O . LYS A 1 441 ? -14.627 9.139 6.021 1.00 37.47 441 LYS A O 1
ATOM 3621 N N . GLY A 1 442 ? -13.539 8.827 7.984 1.00 34.72 442 GLY A N 1
ATOM 3622 C CA . GLY A 1 442 ? -12.163 9.194 7.640 1.00 34.72 442 GLY A CA 1
ATOM 3623 C C . GLY A 1 442 ? -12.007 10.266 6.564 1.00 34.72 442 GLY A C 1
ATOM 3624 O O . GLY A 1 442 ? -11.885 9.951 5.381 1.00 34.72 442 GLY A O 1
ATOM 3625 N N . ASP A 1 443 ? -11.920 11.530 6.977 1.00 33.81 443 ASP A N 1
ATOM 3626 C CA . ASP A 1 443 ? -11.486 12.595 6.078 1.00 33.81 443 ASP A CA 1
ATOM 3627 C C . ASP A 1 443 ? -9.995 12.438 5.737 1.00 33.81 443 ASP A C 1
ATOM 3629 O O . ASP A 1 443 ? -9.119 12.875 6.476 1.00 33.81 443 ASP A O 1
ATOM 3633 N N . TYR A 1 444 ? -9.717 11.944 4.529 1.00 36.44 444 TYR A N 1
ATOM 3634 C CA . TYR A 1 444 ? -8.503 12.252 3.754 1.00 36.44 444 TYR A CA 1
ATOM 3635 C C . TYR A 1 444 ? -8.543 13.695 3.204 1.00 36.44 444 TYR A C 1
ATOM 3637 O O . TYR A 1 444 ? -8.206 13.961 2.047 1.00 36.44 444 TYR A O 1
ATOM 3645 N N . CYS A 1 445 ? -9.033 14.649 3.998 1.00 35.44 445 CYS A N 1
ATOM 3646 C CA . CYS A 1 445 ? -9.334 15.999 3.534 1.00 35.44 445 CYS A CA 1
ATOM 3647 C C . CYS A 1 445 ? -8.955 17.067 4.567 1.00 35.44 445 CYS A C 1
ATOM 3649 O O . CYS A 1 445 ? -9.745 17.947 4.888 1.00 35.44 445 CYS A O 1
ATOM 3651 N N . SER A 1 446 ? -7.716 17.022 5.057 1.00 33.66 446 SER A N 1
ATOM 3652 C CA . SER A 1 446 ? -7.086 18.163 5.732 1.00 33.66 446 SER A CA 1
ATOM 3653 C C . SER A 1 446 ? -5.565 18.135 5.568 1.00 33.66 446 SER A C 1
ATOM 3655 O O . SER A 1 446 ? -4.828 17.948 6.526 1.00 33.66 446 SER A O 1
ATOM 3657 N N . GLN A 1 447 ? -5.088 18.317 4.337 1.00 33.28 447 GLN A N 1
ATOM 3658 C CA . GLN A 1 447 ? -3.738 18.828 4.083 1.00 33.28 447 GLN A CA 1
ATOM 3659 C C . GLN A 1 447 ? -3.709 19.449 2.687 1.00 33.28 447 GLN A C 1
ATOM 3661 O O . GLN A 1 447 ? -3.782 18.771 1.662 1.00 33.28 447 GLN A O 1
ATOM 3666 N N . GLY A 1 448 ? -3.734 20.776 2.673 1.00 32.81 448 GLY A N 1
ATOM 3667 C CA . GLY A 1 448 ? -3.837 21.585 1.465 1.00 32.81 448 GLY A CA 1
ATOM 3668 C C . GLY A 1 448 ? -4.152 23.039 1.791 1.00 32.81 448 GLY A C 1
ATOM 3669 O O . GLY A 1 448 ? -5.092 23.600 1.230 1.00 32.81 448 GLY A O 1
ATOM 3670 N N . ARG A 1 449 ? -3.423 23.605 2.757 1.00 32.41 449 ARG A N 1
ATOM 3671 C CA . ARG A 1 449 ? -3.193 25.045 2.887 1.00 32.41 449 ARG A CA 1
ATOM 3672 C C . ARG A 1 449 ? -2.032 25.271 3.858 1.00 32.41 449 ARG A C 1
ATOM 3674 O O . ARG A 1 449 ? -2.225 25.242 5.068 1.00 32.41 449 ARG A O 1
ATOM 3681 N N . ASN A 1 450 ? -0.834 25.333 3.293 1.00 30.25 450 ASN A N 1
ATOM 3682 C CA . ASN A 1 450 ? 0.184 26.355 3.524 1.00 30.25 450 ASN A CA 1
ATOM 3683 C C . ASN A 1 450 ? 1.200 26.246 2.396 1.00 30.25 450 ASN A C 1
ATOM 3685 O O . ASN A 1 450 ? 1.572 25.091 2.086 1.00 30.25 450 ASN A O 1
#

Organism: Triticum aestivum (NCBI:txid4565)